Protein AF-0000000079814262 (afdb_homodimer)

Radius of gyration: 28.62 Å; Cα contacts (8 Å, |Δi|>4): 1309; chains: 2; bounding box: 44×93×66 Å

InterPro domains:
  IPR023210 NADP-dependent oxidoreductase domain [PF00248] (22-282)
  IPR036812 NAD(P)-dependent oxidoreductase domain superfamily [G3DSA:3.20.20.100] (15-292)
  IPR036812 NAD(P)-dependent oxidoreductase domain superfamily [SSF51430] (15-283)
  IPR050791 Aldo/Keto Reductase [PTHR43625] (17-221)

Structure (mmCIF, N/CA/C/O backbone):
data_AF-0000000079814262-model_v1
#
loop_
_entity.id
_entity.type
_entity.pdbx_description
1 polymer 'Oxidoreductase YdbC'
#
loop_
_atom_site.group_PDB
_atom_site.id
_atom_site.type_symbol
_atom_site.label_atom_id
_atom_site.label_alt_id
_atom_site.label_comp_id
_atom_site.label_asym_id
_atom_site.label_entity_id
_atom_site.label_seq_id
_atom_site.pdbx_PDB_ins_code
_atom_site.Cartn_x
_atom_site.Cartn_y
_atom_site.Cartn_z
_atom_site.occupancy
_atom_site.B_iso_or_equiv
_atom_site.auth_seq_id
_atom_site.auth_comp_id
_atom_site.auth_asym_id
_atom_site.auth_atom_id
_atom_site.pdbx_PDB_model_num
ATOM 1 N N . MET A 1 1 ? 7.332 -44.562 6.801 1 46.84 1 MET A N 1
ATOM 2 C CA . MET A 1 1 ? 6.211 -43.812 6.227 1 46.84 1 MET A CA 1
ATOM 3 C C . MET A 1 1 ? 6.684 -42.875 5.121 1 46.84 1 MET A C 1
ATOM 5 O O . MET A 1 1 ? 7.672 -42.156 5.289 1 46.84 1 MET A O 1
ATOM 9 N N . PHE A 1 2 ? 6.285 -43.031 3.924 1 65.25 2 PHE A N 1
ATOM 10 C CA . PHE A 1 2 ? 6.723 -42.281 2.74 1 65.25 2 PHE A CA 1
ATOM 11 C C . PHE A 1 2 ? 6.52 -40.781 2.924 1 65.25 2 PHE A C 1
ATOM 13 O O . PHE A 1 2 ? 5.453 -40.344 3.359 1 65.25 2 PHE A O 1
ATOM 20 N N . THR A 1 3 ? 7.656 -40.062 3 1 83.75 3 THR A N 1
ATOM 21 C CA . THR A 1 3 ? 7.578 -38.625 3.121 1 83.75 3 THR A CA 1
ATOM 22 C C . THR A 1 3 ? 7.398 -37.969 1.75 1 83.75 3 THR A C 1
ATOM 24 O O . THR A 1 3 ? 8.227 -38.156 0.859 1 83.75 3 THR A O 1
ATOM 27 N N . PRO A 1 4 ? 6.23 -37.375 1.594 1 93.25 4 PRO A N 1
ATOM 28 C CA . PRO A 1 4 ? 6.047 -36.688 0.322 1 93.25 4 PRO A CA 1
ATOM 29 C C . PRO A 1 4 ? 7.219 -35.75 -0.017 1 93.25 4 PRO A C 1
ATOM 31 O O . PRO A 1 4 ? 7.805 -35.156 0.879 1 93.25 4 PRO A O 1
ATOM 34 N N . ASP A 1 5 ? 7.613 -35.812 -1.267 1 97.25 5 ASP A N 1
ATOM 35 C CA . ASP A 1 5 ? 8.75 -35 -1.742 1 97.25 5 ASP A CA 1
ATOM 36 C C . ASP A 1 5 ? 8.438 -34.375 -3.09 1 97.25 5 ASP A C 1
ATOM 38 O O . ASP A 1 5 ? 8.484 -35.031 -4.129 1 97.25 5 ASP A O 1
ATOM 42 N N . ALA A 1 6 ? 8.227 -33.062 -3.092 1 98.25 6 ALA A N 1
ATOM 43 C CA . ALA A 1 6 ? 7.859 -32.312 -4.293 1 98.25 6 ALA A CA 1
ATOM 44 C C . ALA A 1 6 ? 8.977 -32.375 -5.328 1 98.25 6 ALA A C 1
ATOM 46 O O . ALA A 1 6 ? 8.742 -32.125 -6.52 1 98.25 6 ALA A O 1
ATOM 47 N N . ARG A 1 7 ? 10.203 -32.781 -4.977 1 97.56 7 ARG A N 1
ATOM 48 C CA . ARG A 1 7 ? 11.352 -32.812 -5.875 1 97.56 7 ARG A CA 1
ATOM 49 C C . ARG A 1 7 ? 11.172 -33.875 -6.957 1 97.56 7 ARG A C 1
ATOM 51 O O . ARG A 1 7 ? 11.828 -33.812 -8 1 97.56 7 ARG A O 1
ATOM 58 N N . ARG A 1 8 ? 10.312 -34.688 -6.617 1 97.94 8 ARG A N 1
ATOM 59 C CA . ARG A 1 8 ? 10.023 -35.75 -7.59 1 97.94 8 ARG A CA 1
ATOM 60 C C . ARG A 1 8 ? 9.328 -35.188 -8.82 1 97.94 8 ARG A C 1
ATOM 62 O O . ARG A 1 8 ? 9.242 -35.844 -9.859 1 97.94 8 ARG A O 1
ATOM 69 N N . SER A 1 9 ? 8.828 -34 -8.797 1 98.44 9 SER A N 1
ATOM 70 C CA . SER A 1 9 ? 8.164 -33.344 -9.922 1 98.44 9 SER A CA 1
ATOM 71 C C . SER A 1 9 ? 9.18 -32.812 -10.93 1 98.44 9 SER A C 1
ATOM 73 O O . SER A 1 9 ? 8.812 -32.406 -12.031 1 98.44 9 SER A O 1
ATOM 75 N N . GLY A 1 10 ? 10.414 -32.812 -10.57 1 98.25 10 GLY A N 1
ATOM 76 C CA . GLY A 1 10 ? 11.445 -32.281 -11.43 1 98.25 10 GLY A CA 1
ATOM 77 C C . GLY A 1 10 ? 11.758 -30.828 -11.141 1 98.25 10 GLY A C 1
ATOM 78 O O . GLY A 1 10 ? 11.258 -30.266 -10.164 1 98.25 10 GLY A O 1
ATOM 79 N N . SER A 1 11 ? 12.695 -30.266 -11.867 1 98.44 11 SER A N 1
ATOM 80 C CA . SER A 1 11 ? 13.141 -28.891 -11.695 1 98.44 11 SER A CA 1
ATOM 81 C C . SER A 1 11 ? 12.945 -28.078 -12.977 1 98.44 11 SER A C 1
ATOM 83 O O . SER A 1 11 ? 12.797 -28.641 -14.055 1 98.44 11 SER A O 1
ATOM 85 N N . PHE A 1 12 ? 12.867 -26.875 -12.852 1 98.81 12 PHE A N 1
ATOM 86 C CA . PHE A 1 12 ? 12.797 -25.922 -13.945 1 98.81 12 PHE A CA 1
ATOM 87 C C . PHE A 1 12 ? 13.695 -24.719 -13.656 1 98.81 12 PHE A C 1
ATOM 89 O O . PHE A 1 12 ? 13.812 -24.281 -12.508 1 98.81 12 PHE A O 1
ATOM 96 N N . MET A 1 13 ? 14.312 -24.25 -14.664 1 98.75 13 MET A N 1
ATOM 97 C CA . MET A 1 13 ? 15.172 -23.078 -14.547 1 98.75 13 MET A CA 1
ATOM 98 C C . MET A 1 13 ? 14.43 -21.812 -14.992 1 98.75 13 MET A C 1
ATOM 100 O O . MET A 1 13 ? 14.461 -21.453 -16.172 1 98.75 13 MET A O 1
ATOM 104 N N . ILE A 1 14 ? 13.852 -21.109 -14.039 1 98.81 14 ILE A N 1
ATOM 105 C CA . ILE A 1 14 ? 13.172 -19.859 -14.359 1 98.81 14 ILE A CA 1
ATOM 106 C C . ILE A 1 14 ? 14.164 -18.859 -14.945 1 98.81 14 ILE A C 1
ATOM 108 O O . ILE A 1 14 ? 15.211 -18.594 -14.344 1 98.81 14 ILE A O 1
ATOM 112 N N . GLY A 1 15 ? 13.828 -18.312 -16.141 1 98.31 15 GLY A N 1
ATOM 113 C CA . GLY A 1 15 ? 14.719 -17.359 -16.781 1 98.31 15 GLY A CA 1
ATOM 114 C C . GLY A 1 15 ? 16.031 -17.969 -17.234 1 98.31 15 GLY A C 1
ATOM 115 O O . GLY A 1 15 ? 16.922 -17.266 -17.703 1 98.31 15 GLY A O 1
ATOM 116 N N . GLY A 1 16 ? 16.234 -19.219 -17.016 1 98.06 16 GLY A N 1
ATOM 117 C CA . GLY A 1 16 ? 17.422 -19.938 -17.469 1 98.06 16 GLY A CA 1
ATOM 118 C C . GLY A 1 16 ? 18.469 -20.109 -16.375 1 98.06 16 GLY A C 1
ATOM 119 O O . GLY A 1 16 ? 19.438 -20.844 -16.562 1 98.06 16 GLY A O 1
ATOM 120 N N . ASP A 1 17 ? 18.219 -19.484 -15.227 1 97.94 17 ASP A N 1
ATOM 121 C CA . ASP A 1 17 ? 19.312 -19.547 -14.266 1 97.94 17 ASP A CA 1
ATOM 122 C C . ASP A 1 17 ? 18.781 -19.656 -12.836 1 97.94 17 ASP A C 1
ATOM 124 O O . ASP A 1 17 ? 19.547 -19.812 -11.891 1 97.94 17 ASP A O 1
ATOM 128 N N . LEU A 1 18 ? 17.453 -19.594 -12.586 1 98.38 18 LEU A N 1
ATOM 129 C CA . LEU A 1 18 ? 16.844 -19.719 -11.273 1 98.38 18 LEU A CA 1
ATOM 130 C C . LEU A 1 18 ? 16.141 -21.062 -11.125 1 98.38 18 LEU A C 1
ATOM 132 O O . LEU A 1 18 ? 14.992 -21.219 -11.547 1 98.38 18 LEU A O 1
ATOM 136 N N . GLU A 1 19 ? 16.781 -22 -10.492 1 98.44 19 GLU A N 1
ATOM 137 C CA . GLU A 1 19 ? 16.25 -23.375 -10.406 1 98.44 19 GLU A CA 1
ATOM 138 C C . GLU A 1 19 ? 15.18 -23.484 -9.328 1 98.44 19 GLU A C 1
ATOM 140 O O . GLU A 1 19 ? 15.375 -23.031 -8.195 1 98.44 19 GLU A O 1
ATOM 145 N N . VAL A 1 20 ? 14.055 -24.109 -9.711 1 98.88 20 VAL A N 1
ATOM 146 C CA . VAL A 1 20 ? 12.992 -24.359 -8.75 1 98.88 20 VAL A CA 1
ATOM 147 C C . VAL A 1 20 ? 12.445 -25.781 -8.93 1 98.88 20 VAL A C 1
ATOM 149 O O . VAL A 1 20 ? 12.531 -26.344 -10.023 1 98.88 20 VAL A O 1
ATOM 152 N N . THR A 1 21 ? 12.008 -26.328 -7.777 1 98.81 21 THR A N 1
ATOM 153 C CA . THR A 1 21 ? 11.141 -27.5 -7.879 1 98.81 21 THR A CA 1
ATOM 154 C C . THR A 1 21 ? 9.844 -27.156 -8.602 1 98.81 21 THR A C 1
ATOM 156 O O . THR A 1 21 ? 9.219 -26.125 -8.312 1 98.81 21 THR A O 1
ATOM 159 N N . ARG A 1 22 ? 9.43 -27.969 -9.57 1 98.81 22 ARG A N 1
ATOM 160 C CA . ARG A 1 22 ? 8.305 -27.625 -10.438 1 98.81 22 ARG A CA 1
ATOM 161 C C . ARG A 1 22 ? 7.008 -27.531 -9.641 1 98.81 22 ARG A C 1
ATOM 163 O O . ARG A 1 22 ? 6.195 -26.625 -9.867 1 98.81 22 ARG A O 1
ATOM 170 N N . LEU A 1 23 ? 6.789 -28.484 -8.758 1 98.75 23 LEU A N 1
ATOM 171 C CA . LEU A 1 23 ? 5.617 -28.391 -7.891 1 98.75 23 LEU A CA 1
ATOM 172 C C . LEU A 1 23 ? 5.855 -27.406 -6.754 1 98.75 23 LEU A C 1
ATOM 174 O O . LEU A 1 23 ? 6.547 -27.719 -5.785 1 98.75 23 LEU A O 1
ATOM 178 N N . GLY A 1 24 ? 5.266 -26.219 -6.906 1 98.56 24 GLY A N 1
ATOM 179 C CA . GLY A 1 24 ? 5.465 -25.141 -5.938 1 98.56 24 GLY A CA 1
ATOM 180 C C . GLY A 1 24 ? 4.285 -24.969 -5 1 98.56 24 GLY A C 1
ATOM 181 O O . GLY A 1 24 ? 3.543 -25.906 -4.734 1 98.56 24 GLY A O 1
ATOM 182 N N . PHE A 1 25 ? 4.273 -23.781 -4.43 1 98.69 25 PHE A N 1
ATOM 183 C CA . PHE A 1 25 ? 3.238 -23.438 -3.457 1 98.69 25 PHE A CA 1
ATOM 184 C C . PHE A 1 25 ? 2.635 -22.078 -3.762 1 98.69 25 PHE A C 1
ATOM 186 O O . PHE A 1 25 ? 3.359 -21.094 -3.922 1 98.69 25 PHE A O 1
ATOM 193 N N . GLY A 1 26 ? 1.338 -22.016 -3.898 1 98.44 26 GLY A N 1
ATOM 194 C CA . GLY A 1 26 ? 0.627 -20.75 -3.994 1 98.44 26 GLY A CA 1
ATOM 195 C C . GLY A 1 26 ? 0.154 -20.234 -2.65 1 98.44 26 GLY A C 1
ATOM 196 O O . GLY A 1 26 ? -0.58 -20.922 -1.937 1 98.44 26 GLY A O 1
ATOM 197 N N . ALA A 1 27 ? 0.407 -18.984 -2.357 1 98.38 27 ALA A N 1
ATOM 198 C CA . ALA A 1 27 ? 0.267 -18.484 -0.992 1 98.38 27 ALA A CA 1
ATOM 199 C C . ALA A 1 27 ? -1.029 -17.703 -0.825 1 98.38 27 ALA A C 1
ATOM 201 O O . ALA A 1 27 ? -1.234 -17.031 0.196 1 98.38 27 ALA A O 1
ATOM 202 N N . MET A 1 28 ? -1.885 -17.75 -1.741 1 97.25 28 MET A N 1
ATOM 203 C CA . MET A 1 28 ? -3.115 -16.969 -1.655 1 97.25 28 MET A CA 1
ATOM 204 C C . MET A 1 28 ? -3.965 -17.422 -0.473 1 97.25 28 MET A C 1
ATOM 206 O O . MET A 1 28 ? -4.535 -16.594 0.24 1 97.25 28 MET A O 1
ATOM 210 N N . ARG A 1 29 ? -3.951 -18.688 -0.155 1 95.38 29 ARG A N 1
ATOM 211 C CA . ARG A 1 29 ? -4.91 -19.266 0.775 1 95.38 29 ARG A CA 1
ATOM 212 C C . ARG A 1 29 ? -4.395 -19.203 2.209 1 95.38 29 ARG A C 1
ATOM 214 O O . ARG A 1 29 ? -5.066 -19.656 3.139 1 95.38 29 ARG A O 1
ATOM 221 N N . ILE A 1 30 ? -3.266 -18.656 2.381 1 98 30 ILE A N 1
ATOM 222 C CA . ILE A 1 30 ? -2.797 -18.484 3.754 1 98 30 ILE A CA 1
ATOM 223 C C . ILE A 1 30 ? -3.287 -17.156 4.305 1 98 30 ILE A C 1
ATOM 225 O O . ILE A 1 30 ? -2.822 -16.703 5.352 1 98 30 ILE A O 1
ATOM 229 N N . THR A 1 31 ? -4.18 -16.484 3.627 1 98.06 31 THR A N 1
ATOM 230 C CA . THR A 1 31 ? -4.812 -15.242 4.07 1 98.06 31 THR A CA 1
ATOM 231 C C . THR A 1 31 ? -6.27 -15.484 4.453 1 98.06 31 THR A C 1
ATOM 233 O O . THR A 1 31 ? -6.707 -16.641 4.543 1 98.06 31 THR A O 1
ATOM 236 N N . GLY A 1 32 ? -6.996 -14.438 4.766 1 96.81 32 GLY A N 1
ATOM 237 C CA . GLY A 1 32 ? -8.367 -14.57 5.238 1 96.81 32 GLY A CA 1
ATOM 238 C C . GLY A 1 32 ? -9.375 -14.719 4.117 1 96.81 32 GLY A C 1
ATOM 239 O O . GLY A 1 32 ? -9.008 -14.695 2.939 1 96.81 32 GLY A O 1
ATOM 240 N N . PRO A 1 33 ? -10.711 -14.953 4.457 1 96.12 33 PRO A N 1
ATOM 241 C CA . PRO A 1 33 ? -11.766 -15.086 3.453 1 96.12 33 PRO A CA 1
ATOM 242 C C . PRO A 1 33 ? -11.742 -13.953 2.424 1 96.12 33 PRO A C 1
ATOM 244 O O . PRO A 1 33 ? -11.562 -12.789 2.785 1 96.12 33 PRO A O 1
ATOM 247 N N . GLY A 1 34 ? -11.836 -14.359 1.144 1 96.69 34 GLY A N 1
ATOM 248 C CA . GLY A 1 34 ? -11.781 -13.375 0.077 1 96.69 34 GLY A CA 1
ATOM 249 C C . GLY A 1 34 ? -10.391 -12.828 -0.167 1 96.69 34 GLY A C 1
ATOM 250 O O . GLY A 1 34 ? -10.234 -11.773 -0.781 1 96.69 34 GLY A O 1
ATOM 251 N N . ILE A 1 35 ? -9.367 -13.578 0.407 1 97.56 35 ILE A N 1
ATOM 252 C CA . ILE A 1 35 ? -7.977 -13.164 0.291 1 97.56 35 ILE A CA 1
ATOM 253 C C . ILE A 1 35 ? -7.816 -11.742 0.821 1 97.56 35 ILE A C 1
ATOM 255 O O . ILE A 1 35 ? -7.195 -10.898 0.171 1 97.56 35 ILE A O 1
ATOM 259 N N . TRP A 1 36 ? -8.516 -11.547 1.924 1 97.44 36 TRP A N 1
ATOM 260 C CA . TRP A 1 36 ? -8.539 -10.258 2.6 1 97.44 36 TRP A CA 1
ATOM 261 C C . TRP A 1 36 ? -8.297 -10.414 4.094 1 97.44 36 TRP A C 1
ATOM 263 O O . TRP A 1 36 ? -9.047 -11.109 4.785 1 97.44 36 TRP A O 1
ATOM 273 N N . GLY A 1 37 ? -7.195 -9.805 4.547 1 96.75 37 GLY A N 1
ATOM 274 C CA . GLY A 1 37 ? -6.914 -9.82 5.973 1 96.75 37 GLY A CA 1
ATOM 275 C C . GLY A 1 37 ? -6.18 -11.07 6.422 1 96.75 37 GLY A C 1
ATOM 276 O O . GLY A 1 37 ? -5.676 -11.828 5.594 1 96.75 37 GLY A O 1
ATOM 277 N N . GLU A 1 38 ? -6.125 -11.266 7.68 1 97.38 38 GLU A N 1
ATOM 278 C CA . GLU A 1 38 ? -5.41 -12.359 8.328 1 97.38 38 GLU A CA 1
ATOM 279 C C . GLU A 1 38 ? -6.184 -13.672 8.203 1 97.38 38 GLU A C 1
ATOM 281 O O . GLU A 1 38 ? -7.414 -13.672 8.164 1 97.38 38 GLU A O 1
ATOM 286 N N . PRO A 1 39 ? -5.398 -14.773 8.125 1 97.62 39 PRO A N 1
ATOM 287 C CA . PRO A 1 39 ? -6.098 -16.062 8.148 1 97.62 39 PRO A CA 1
ATOM 288 C C . PRO A 1 39 ? -6.828 -16.312 9.461 1 97.62 39 PRO A C 1
ATOM 290 O O . PRO A 1 39 ? -6.492 -15.711 10.484 1 97.62 39 PRO A O 1
ATOM 293 N N . ALA A 1 40 ? -7.812 -17.188 9.422 1 95.94 40 ALA A N 1
ATOM 294 C CA . ALA A 1 40 ? -8.547 -17.547 10.625 1 95.94 40 ALA A CA 1
ATOM 295 C C . ALA A 1 40 ? -7.625 -18.203 11.648 1 95.94 40 ALA A C 1
ATOM 297 O O . ALA A 1 40 ? -7.77 -17.984 12.859 1 95.94 40 ALA A O 1
ATOM 298 N N . ASP A 1 41 ? -6.68 -18.984 11.195 1 97.25 41 ASP A N 1
ATOM 299 C CA . ASP A 1 41 ? -5.699 -19.672 12.023 1 97.25 41 ASP A CA 1
ATOM 300 C C . ASP A 1 41 ? -4.277 -19.344 11.586 1 97.25 41 ASP A C 1
ATOM 302 O O . ASP A 1 41 ? -3.697 -20.047 10.758 1 97.25 41 ASP A O 1
ATOM 306 N N . ARG A 1 42 ? -3.756 -18.297 12.172 1 97.81 42 ARG A N 1
ATOM 307 C CA . ARG A 1 42 ? -2.43 -17.797 11.812 1 97.81 42 ARG A CA 1
ATOM 308 C C . ARG A 1 42 ? -1.361 -18.844 12.086 1 97.81 42 ARG A C 1
ATOM 310 O O . ARG A 1 42 ? -0.43 -19.016 11.297 1 97.81 42 ARG A O 1
ATOM 317 N N . ALA A 1 43 ? -1.423 -19.5 13.219 1 98.12 43 ALA A N 1
ATOM 318 C CA . ALA A 1 43 ? -0.456 -20.531 13.578 1 98.12 43 ALA A CA 1
ATOM 319 C C . ALA A 1 43 ? -0.426 -21.641 12.539 1 98.12 43 ALA A C 1
ATOM 321 O O . ALA A 1 43 ? 0.646 -22.125 12.164 1 98.12 43 ALA A O 1
ATOM 322 N N . ALA A 1 44 ? -1.583 -22.047 12.07 1 97.94 44 ALA A N 1
ATOM 323 C CA . ALA A 1 44 ? -1.664 -23.078 11.039 1 97.94 44 ALA A CA 1
ATOM 324 C C . ALA A 1 44 ? -1.033 -22.609 9.734 1 97.94 44 ALA A C 1
ATOM 326 O O . ALA A 1 44 ? -0.341 -23.375 9.055 1 97.94 44 ALA A O 1
ATOM 327 N N . ALA A 1 45 ? -1.315 -21.359 9.359 1 98.38 45 ALA A N 1
ATOM 328 C CA . ALA A 1 45 ? -0.726 -20.797 8.148 1 98.38 45 ALA A CA 1
ATOM 329 C C . ALA A 1 45 ? 0.798 -20.797 8.234 1 98.38 45 ALA A C 1
ATOM 331 O O . ALA A 1 45 ? 1.478 -21.188 7.285 1 98.38 45 ALA A O 1
ATOM 332 N N . LEU A 1 46 ? 1.306 -20.375 9.391 1 98.75 46 LEU A N 1
ATOM 333 C CA . LEU A 1 46 ? 2.75 -20.359 9.594 1 98.75 46 LEU A CA 1
ATOM 334 C C . LEU A 1 46 ? 3.326 -21.766 9.562 1 98.75 46 LEU A C 1
ATOM 336 O O . LEU A 1 46 ? 4.387 -22 8.977 1 98.75 46 LEU A O 1
ATOM 340 N N . ALA A 1 47 ? 2.633 -22.672 10.195 1 98.5 47 ALA A N 1
ATOM 341 C CA . ALA A 1 47 ? 3.078 -24.062 10.188 1 98.5 47 ALA A CA 1
ATOM 342 C C . ALA A 1 47 ? 3.115 -24.625 8.766 1 98.5 47 ALA A C 1
ATOM 344 O O . ALA A 1 47 ? 4.023 -25.375 8.406 1 98.5 47 ALA A O 1
ATOM 345 N N . THR A 1 48 ? 2.119 -24.297 7.973 1 98.31 48 THR A N 1
ATOM 346 C CA . THR A 1 48 ? 2.072 -24.719 6.574 1 98.31 48 THR A CA 1
ATOM 347 C C . THR A 1 48 ? 3.305 -24.219 5.82 1 98.31 48 THR A C 1
ATOM 349 O O . THR A 1 48 ? 3.98 -25 5.145 1 98.31 48 THR A O 1
ATOM 352 N N . LEU A 1 49 ? 3.607 -22.984 5.996 1 98.69 49 LEU A N 1
ATOM 353 C CA . LEU A 1 49 ? 4.754 -22.375 5.328 1 98.69 49 LEU A CA 1
ATOM 354 C C . LEU A 1 49 ? 6.055 -23.031 5.789 1 98.69 49 LEU A C 1
ATOM 356 O O . LEU A 1 49 ? 6.918 -23.359 4.973 1 98.69 49 LEU A O 1
ATOM 360 N N . ARG A 1 50 ? 6.207 -23.234 7.043 1 98.12 50 ARG A N 1
ATOM 361 C CA . ARG A 1 50 ? 7.438 -23.781 7.613 1 98.12 50 ARG A CA 1
ATOM 362 C C . ARG A 1 50 ? 7.668 -25.219 7.16 1 98.12 50 ARG A C 1
ATOM 364 O O . ARG A 1 50 ? 8.797 -25.703 7.199 1 98.12 50 ARG A O 1
ATOM 371 N N . ARG A 1 51 ? 6.641 -25.859 6.719 1 97.44 51 ARG A N 1
ATOM 372 C CA . ARG A 1 51 ? 6.723 -27.25 6.293 1 97.44 51 ARG A CA 1
ATOM 373 C C . ARG A 1 51 ? 7.234 -27.359 4.859 1 97.44 51 ARG A C 1
ATOM 375 O O . ARG A 1 51 ? 7.637 -28.438 4.414 1 97.44 51 ARG A O 1
ATOM 382 N N . LEU A 1 52 ? 7.18 -26.297 4.082 1 98.25 52 LEU A N 1
ATOM 383 C CA . LEU A 1 52 ? 7.438 -26.312 2.646 1 98.25 52 LEU A CA 1
ATOM 384 C C . LEU A 1 52 ? 8.828 -26.875 2.354 1 98.25 52 LEU A C 1
ATOM 386 O O . LEU A 1 52 ? 8.969 -27.812 1.573 1 98.25 52 LEU A O 1
ATOM 390 N N . PRO A 1 53 ? 9.859 -26.375 3.053 1 97.38 53 PRO A N 1
ATOM 391 C CA . PRO A 1 53 ? 11.195 -26.906 2.762 1 97.38 53 PRO A CA 1
ATOM 392 C C . PRO A 1 53 ? 11.312 -28.391 3.055 1 97.38 53 PRO A C 1
ATOM 394 O O . PRO A 1 53 ? 12 -29.125 2.328 1 97.38 53 PRO A O 1
ATOM 397 N N . GLU A 1 54 ? 10.633 -28.844 4.078 1 96.56 54 GLU A N 1
ATOM 398 C CA . GLU A 1 54 ? 10.656 -30.266 4.441 1 96.56 54 GLU A CA 1
ATOM 399 C C . GLU A 1 54 ? 10.078 -31.125 3.33 1 96.56 54 GLU A C 1
ATOM 401 O O . GLU A 1 54 ? 10.477 -32.281 3.162 1 96.56 54 GLU A O 1
ATOM 406 N N . LEU A 1 55 ? 9.203 -30.594 2.568 1 98 55 LEU A N 1
ATOM 407 C CA . LEU A 1 55 ? 8.492 -31.312 1.525 1 98 55 LEU A CA 1
ATOM 408 C C . LEU A 1 55 ? 9.172 -31.141 0.173 1 98 55 LEU A C 1
ATOM 410 O O . LEU A 1 55 ? 8.656 -31.594 -0.852 1 98 55 LEU A O 1
ATOM 414 N N . GLY A 1 56 ? 10.305 -30.422 0.172 1 97.88 56 GLY A N 1
ATOM 415 C CA . GLY A 1 56 ? 11.039 -30.203 -1.063 1 97.88 56 GLY A CA 1
ATOM 416 C C . GLY A 1 56 ? 10.438 -29.109 -1.927 1 97.88 56 GLY A C 1
ATOM 417 O O . GLY A 1 56 ? 10.719 -29.031 -3.125 1 97.88 56 GLY A O 1
ATOM 418 N N . ILE A 1 57 ? 9.539 -28.328 -1.4 1 98.5 57 ILE A N 1
ATOM 419 C CA . ILE A 1 57 ? 8.953 -27.188 -2.107 1 98.5 57 ILE A CA 1
ATOM 420 C C . ILE A 1 57 ? 9.805 -25.953 -1.885 1 98.5 57 ILE A C 1
ATOM 422 O O . ILE A 1 57 ? 9.906 -25.453 -0.761 1 98.5 57 ILE A O 1
ATOM 426 N N . ASN A 1 58 ? 10.391 -25.469 -2.939 1 98.56 58 ASN A N 1
ATOM 427 C CA . ASN A 1 58 ? 11.258 -24.312 -2.775 1 98.56 58 ASN A CA 1
ATOM 428 C C . ASN A 1 58 ? 10.789 -23.125 -3.629 1 98.56 58 ASN A C 1
ATOM 430 O O . ASN A 1 58 ? 11.484 -22.125 -3.73 1 98.56 58 ASN A O 1
ATOM 434 N N . PHE A 1 59 ? 9.695 -23.25 -4.316 1 98.88 59 PHE A N 1
ATOM 435 C CA . PHE A 1 59 ? 9.102 -22.172 -5.109 1 98.88 59 PHE A CA 1
ATOM 436 C C . PHE A 1 59 ? 7.777 -21.734 -4.496 1 98.88 59 PHE A C 1
ATOM 438 O O . PHE A 1 59 ? 6.805 -22.484 -4.48 1 98.88 59 PHE A O 1
ATOM 445 N N . VAL A 1 60 ? 7.734 -20.516 -3.959 1 98.88 60 VAL A N 1
ATOM 446 C CA . VAL A 1 60 ? 6.551 -19.953 -3.318 1 98.88 60 VAL A CA 1
ATOM 447 C C . VAL A 1 60 ? 6.066 -18.734 -4.113 1 98.88 60 VAL A C 1
ATOM 449 O O . VAL A 1 60 ? 6.832 -17.812 -4.371 1 98.88 60 VAL A O 1
ATOM 452 N N . ASP A 1 61 ? 4.863 -18.781 -4.531 1 98.88 61 ASP A N 1
ATOM 453 C CA . ASP A 1 61 ? 4.238 -17.688 -5.258 1 98.88 61 ASP A CA 1
ATOM 454 C C . ASP A 1 61 ? 3.275 -16.906 -4.359 1 98.88 61 ASP A C 1
ATOM 456 O O . ASP A 1 61 ? 2.373 -17.5 -3.758 1 98.88 61 ASP A O 1
ATOM 460 N N . THR A 1 62 ? 3.457 -15.648 -4.223 1 98.88 62 THR A N 1
ATOM 461 C CA . THR A 1 62 ? 2.592 -14.766 -3.447 1 98.88 62 THR A CA 1
ATOM 462 C C . THR A 1 62 ? 2.318 -13.469 -4.211 1 98.88 62 THR A C 1
ATOM 464 O O . THR A 1 62 ? 2.49 -13.414 -5.43 1 98.88 62 THR A O 1
ATOM 467 N N . ALA A 1 63 ? 1.73 -12.461 -3.604 1 98.88 63 ALA A N 1
ATOM 468 C CA . ALA A 1 63 ? 1.454 -11.133 -4.16 1 98.88 63 ALA A CA 1
ATOM 469 C C . ALA A 1 63 ? 1.303 -10.094 -3.051 1 98.88 63 ALA A C 1
ATOM 471 O O . ALA A 1 63 ? 0.868 -10.422 -1.943 1 98.88 63 ALA A O 1
ATOM 472 N N . ASP A 1 64 ? 1.606 -8.898 -3.412 1 98.56 64 ASP A N 1
ATOM 473 C CA . ASP A 1 64 ? 1.37 -7.812 -2.471 1 98.56 64 ASP A CA 1
ATOM 474 C C . ASP A 1 64 ? -0.118 -7.664 -2.164 1 98.56 64 ASP A C 1
ATOM 476 O O . ASP A 1 64 ? -0.493 -7.25 -1.064 1 98.56 64 ASP A O 1
ATOM 480 N N . ALA A 1 65 ? -0.951 -8.094 -3.082 1 98.69 65 ALA A N 1
ATOM 481 C CA . ALA A 1 65 ? -2.398 -7.93 -2.971 1 98.69 65 ALA A CA 1
ATOM 482 C C . ALA A 1 65 ? -3.008 -9.023 -2.104 1 98.69 65 ALA A C 1
ATOM 484 O O . ALA A 1 65 ? -4.191 -8.969 -1.759 1 98.69 65 ALA A O 1
ATOM 485 N N . TYR A 1 66 ? -2.213 -10.07 -1.77 1 98.62 66 TYR A N 1
ATOM 486 C CA . TYR A 1 66 ? -2.766 -11.156 -0.964 1 98.62 66 TYR A CA 1
ATOM 487 C C . TYR A 1 66 ? -2.846 -10.758 0.505 1 98.62 66 TYR A C 1
ATOM 489 O O . TYR A 1 66 ? -1.825 -10.688 1.193 1 98.62 66 TYR A O 1
ATOM 497 N N . GLY A 1 67 ? -4.098 -10.391 0.918 1 98.06 67 GLY A N 1
ATOM 498 C CA . GLY A 1 67 ? -4.367 -9.992 2.289 1 98.06 67 GLY A CA 1
ATOM 499 C C . GLY A 1 67 ? -4.312 -8.484 2.494 1 98.06 67 GLY A C 1
ATOM 500 O O . GLY A 1 67 ? -3.391 -7.977 3.135 1 98.06 67 GLY A O 1
ATOM 501 N N . PRO A 1 68 ? -4.551 -7.738 1.612 1 97 68 PRO A N 1
ATOM 502 C CA . PRO A 1 68 ? -3.248 -7.395 1.037 1 97 68 PRO A CA 1
ATOM 503 C C . PRO A 1 68 ? -2.135 -7.352 2.08 1 97 68 PRO A C 1
ATOM 505 O O . PRO A 1 68 ? -2.391 -7.066 3.254 1 97 68 PRO A O 1
ATOM 508 N N . TYR A 1 69 ? -0.876 -7.598 1.688 1 96.19 69 TYR A N 1
ATOM 509 C CA . TYR A 1 69 ? 0.419 -7.566 2.355 1 96.19 69 TYR A CA 1
ATOM 510 C C . TYR A 1 69 ? 0.548 -8.711 3.354 1 96.19 69 TYR A C 1
ATOM 512 O O . TYR A 1 69 ? 1.658 -9.125 3.695 1 96.19 69 TYR A O 1
ATOM 520 N N . VAL A 1 70 ? -0.548 -9.305 3.824 1 98.31 70 VAL A N 1
ATOM 521 C CA . VAL A 1 70 ? -0.558 -10.305 4.883 1 98.31 70 VAL A CA 1
ATOM 522 C C . VAL A 1 70 ? 0.267 -11.516 4.457 1 98.31 70 VAL A C 1
ATOM 524 O O . VAL A 1 70 ? 1.089 -12.023 5.227 1 98.31 70 VAL A O 1
ATOM 527 N N . SER A 1 71 ? 0.078 -11.984 3.275 1 98.81 71 SER A N 1
ATOM 528 C CA . SER A 1 71 ? 0.777 -13.156 2.771 1 98.81 71 SER A CA 1
ATOM 529 C C . SER A 1 71 ? 2.287 -12.953 2.783 1 98.81 71 SER A C 1
ATOM 531 O O . SER A 1 71 ? 3.035 -13.82 3.248 1 98.81 71 SER A O 1
ATOM 533 N N . GLU A 1 72 ? 2.732 -11.852 2.24 1 98.88 72 GLU A N 1
ATOM 534 C CA . GLU A 1 72 ? 4.164 -11.562 2.229 1 98.88 72 GLU A CA 1
ATOM 535 C C . GLU A 1 72 ? 4.727 -11.5 3.646 1 98.88 72 GLU A C 1
ATOM 537 O O . GLU A 1 72 ? 5.824 -11.992 3.904 1 98.88 72 GLU A O 1
ATOM 542 N N . ASP A 1 73 ? 3.988 -10.898 4.562 1 98.5 73 ASP A N 1
ATOM 543 C CA . ASP A 1 73 ? 4.426 -10.805 5.953 1 98.5 73 ASP A CA 1
ATOM 544 C C . ASP A 1 73 ? 4.539 -12.195 6.582 1 98.5 73 ASP A C 1
ATOM 546 O O . ASP A 1 73 ? 5.504 -12.477 7.293 1 98.5 73 ASP A O 1
ATOM 550 N N . LEU A 1 74 ? 3.566 -13.039 6.332 1 98.88 74 LEU A N 1
ATOM 551 C CA . LEU A 1 74 ? 3.582 -14.398 6.863 1 98.88 74 LEU A CA 1
ATOM 552 C C . LEU A 1 74 ? 4.762 -15.188 6.305 1 98.88 74 LEU A C 1
ATOM 554 O O . LEU A 1 74 ? 5.422 -15.93 7.039 1 98.88 74 LEU A O 1
ATOM 558 N N . ILE A 1 75 ? 5.008 -15.039 5.055 1 98.88 75 ILE A N 1
ATOM 559 C CA . ILE A 1 75 ? 6.113 -15.734 4.402 1 98.88 75 ILE A CA 1
ATOM 560 C C . ILE A 1 75 ? 7.438 -15.289 5.02 1 98.88 75 ILE A C 1
ATOM 562 O O . ILE A 1 75 ? 8.305 -16.125 5.312 1 98.88 75 ILE A O 1
ATOM 566 N N . ARG A 1 76 ? 7.59 -14 5.215 1 98.81 76 ARG A N 1
ATOM 567 C CA . ARG A 1 76 ? 8.789 -13.484 5.867 1 98.81 76 ARG A CA 1
ATOM 568 C C . ARG A 1 76 ? 8.977 -14.117 7.246 1 98.81 76 ARG A C 1
ATOM 570 O O . ARG A 1 76 ? 10.07 -14.578 7.578 1 98.81 76 ARG A O 1
ATOM 577 N N . GLU A 1 77 ? 7.965 -14.078 7.996 1 98.62 77 GLU A N 1
ATOM 578 C CA . GLU A 1 77 ? 8.016 -14.602 9.359 1 98.62 77 GLU A CA 1
ATOM 579 C C . GLU A 1 77 ? 8.406 -16.078 9.367 1 98.62 77 GLU A C 1
ATOM 581 O O . GLU A 1 77 ? 9.18 -16.516 10.211 1 98.62 77 GLU A O 1
ATOM 586 N N . ALA A 1 78 ? 7.922 -16.797 8.414 1 98.62 78 ALA A N 1
ATOM 587 C CA . ALA A 1 78 ? 8.047 -18.266 8.438 1 98.62 78 ALA A CA 1
ATOM 588 C C . ALA A 1 78 ? 9.352 -18.703 7.781 1 98.62 78 ALA A C 1
ATOM 590 O O . ALA A 1 78 ? 9.938 -19.719 8.188 1 98.62 78 ALA A O 1
ATOM 591 N N . LEU A 1 79 ? 9.812 -17.969 6.75 1 98.69 79 LEU A N 1
ATOM 592 C CA . LEU A 1 79 ? 10.781 -18.609 5.867 1 98.69 79 LEU A CA 1
ATOM 593 C C . LEU A 1 79 ? 12.039 -17.766 5.738 1 98.69 79 LEU A C 1
ATOM 595 O O . LEU A 1 79 ? 13.07 -18.25 5.25 1 98.69 79 LEU A O 1
ATOM 599 N N . HIS A 1 80 ? 11.992 -16.469 6.133 1 98.38 80 HIS A N 1
ATOM 600 C CA 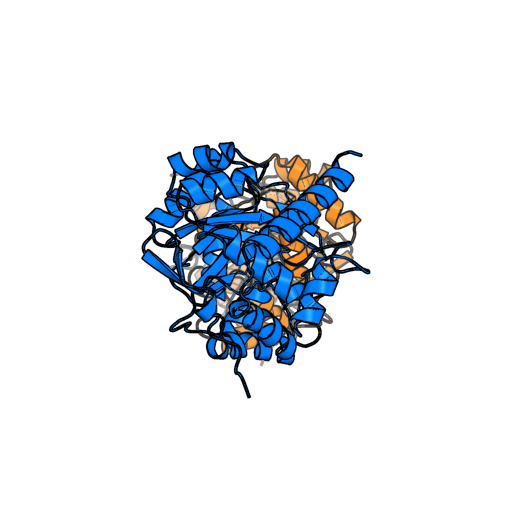. HIS A 1 80 ? 13.172 -15.633 6.008 1 98.38 80 HIS A CA 1
ATOM 601 C C . HIS A 1 80 ? 14.352 -16.219 6.773 1 98.38 80 HIS A C 1
ATOM 603 O O . HIS A 1 80 ? 14.18 -16.766 7.863 1 98.38 80 HIS A O 1
ATOM 609 N N . PRO A 1 81 ? 15.711 -16.156 6.262 1 97.75 81 PRO A N 1
ATOM 610 C CA . PRO A 1 81 ? 16.203 -15.391 5.121 1 97.75 81 PRO A CA 1
ATOM 611 C C . PRO A 1 81 ? 16.141 -16.172 3.809 1 97.75 81 PRO A C 1
ATOM 613 O O . PRO A 1 81 ? 16.906 -15.891 2.883 1 97.75 81 PRO A O 1
ATOM 616 N N . TYR A 1 82 ? 15.383 -17.109 3.613 1 97.88 82 TYR A N 1
ATOM 617 C CA . TYR A 1 82 ? 15.07 -17.891 2.424 1 97.88 82 TYR A CA 1
ATOM 618 C C . TYR A 1 82 ? 16.297 -18.609 1.898 1 97.88 82 TYR A C 1
ATOM 620 O O . TYR A 1 82 ? 16.672 -18.469 0.731 1 97.88 82 TYR A O 1
ATOM 628 N N . PRO A 1 83 ? 17.031 -19.297 2.576 1 94 83 PRO A N 1
ATOM 629 C CA . PRO A 1 83 ? 18.297 -19.875 2.107 1 94 83 PRO A CA 1
ATOM 630 C C . PRO A 1 83 ? 18.125 -20.719 0.845 1 94 83 PRO A C 1
ATOM 632 O O . PRO A 1 83 ? 18.984 -20.688 -0.042 1 94 83 PRO A O 1
ATOM 635 N N . ASP A 1 84 ? 17.047 -21.469 0.645 1 94.25 84 ASP A N 1
ATOM 636 C CA . ASP A 1 84 ? 16.859 -22.328 -0.512 1 94.25 84 ASP A CA 1
ATOM 637 C C . ASP A 1 84 ? 15.445 -22.172 -1.082 1 94.25 84 ASP A C 1
ATOM 639 O O . ASP A 1 84 ? 14.883 -23.125 -1.643 1 94.25 84 ASP A O 1
ATOM 643 N N . THR A 1 85 ? 14.859 -21.047 -0.84 1 98.12 85 THR A N 1
ATOM 644 C CA . THR A 1 85 ? 13.492 -20.828 -1.283 1 98.12 85 THR A CA 1
ATOM 645 C C . THR A 1 85 ? 13.414 -19.609 -2.211 1 98.12 85 THR A C 1
ATOM 647 O O . THR A 1 85 ? 14.016 -18.578 -1.932 1 98.12 85 THR A O 1
ATOM 650 N N . VAL A 1 86 ? 12.844 -19.781 -3.354 1 98.69 86 VAL A N 1
ATOM 651 C CA . VAL A 1 86 ? 12.562 -18.703 -4.297 1 98.69 86 VAL A CA 1
ATOM 652 C C . VAL A 1 86 ? 11.18 -18.141 -4.031 1 98.69 86 VAL A C 1
ATOM 654 O O . VAL A 1 86 ? 10.18 -18.859 -4.117 1 98.69 86 VAL A O 1
ATOM 657 N N . ILE A 1 87 ? 11.117 -16.906 -3.658 1 98.75 87 ILE A N 1
ATOM 658 C CA . ILE A 1 87 ? 9.844 -16.234 -3.434 1 98.75 87 ILE A CA 1
ATOM 659 C C . ILE A 1 87 ? 9.477 -15.398 -4.66 1 98.75 87 ILE A C 1
ATOM 661 O O . ILE A 1 87 ? 10.203 -14.477 -5.031 1 98.75 87 ILE A O 1
ATOM 665 N N . ALA A 1 88 ? 8.414 -15.773 -5.375 1 98.88 88 ALA A N 1
ATOM 666 C CA . ALA A 1 88 ? 7.809 -14.969 -6.43 1 98.88 88 ALA A CA 1
ATOM 667 C C . ALA A 1 88 ? 6.66 -14.125 -5.887 1 98.88 88 ALA A C 1
ATOM 669 O O . ALA A 1 88 ? 5.855 -14.609 -5.082 1 98.88 88 ALA A O 1
ATOM 670 N N . THR A 1 89 ? 6.629 -12.891 -6.203 1 98.88 89 THR A N 1
ATOM 671 C CA . THR A 1 89 ? 5.516 -12.039 -5.805 1 98.88 89 THR A CA 1
ATOM 672 C C . THR A 1 89 ? 5.02 -11.211 -6.984 1 98.88 89 THR A C 1
ATOM 674 O O . THR A 1 89 ? 5.441 -11.43 -8.125 1 98.88 89 THR A O 1
ATOM 677 N N . LYS A 1 90 ? 3.955 -10.477 -6.773 1 98.88 90 LYS A N 1
ATOM 678 C CA . LYS A 1 90 ? 3.279 -9.742 -7.836 1 98.88 90 LYS A CA 1
ATOM 679 C C . LYS A 1 90 ? 2.879 -8.344 -7.367 1 98.88 90 LYS A C 1
ATOM 681 O O . LYS A 1 90 ? 2.805 -8.086 -6.164 1 98.88 90 LYS A O 1
ATOM 686 N N . GLY A 1 91 ? 2.664 -7.523 -8.281 1 98.75 91 GLY A N 1
ATOM 687 C CA . GLY A 1 91 ? 2.125 -6.195 -8.031 1 98.75 91 GLY A CA 1
ATOM 688 C C . GLY A 1 91 ? 1.238 -5.695 -9.156 1 98.75 91 GLY A C 1
ATOM 689 O O . GLY A 1 91 ? 1.259 -6.238 -10.266 1 98.75 91 GLY A O 1
ATOM 690 N N . GLY A 1 92 ? 0.427 -4.617 -8.867 1 98.56 92 GLY A N 1
ATOM 691 C CA . GLY A 1 92 ? -0.384 -3.986 -9.898 1 98.56 92 GLY A CA 1
ATOM 692 C C . GLY A 1 92 ? -1.875 -4.145 -9.664 1 98.56 92 GLY A C 1
ATOM 693 O O . GLY A 1 92 ? -2.688 -3.668 -10.461 1 98.56 92 GLY A O 1
ATOM 694 N N . HIS A 1 93 ? -2.275 -4.836 -8.57 1 98.62 93 HIS A N 1
ATOM 695 C CA . HIS A 1 93 ? -3.668 -4.848 -8.141 1 98.62 93 HIS A CA 1
ATOM 696 C C . HIS A 1 93 ? -3.881 -3.943 -6.934 1 98.62 93 HIS A C 1
ATOM 698 O O . HIS A 1 93 ? -3.055 -3.918 -6.02 1 98.62 93 HIS A O 1
ATOM 704 N N . THR A 1 94 ? -5 -3.225 -6.969 1 98.5 94 THR A N 1
ATOM 705 C CA . THR A 1 94 ? -5.531 -2.609 -5.758 1 98.5 94 THR A CA 1
ATOM 706 C C . THR A 1 94 ? -6.617 -3.484 -5.141 1 98.5 94 THR A C 1
ATOM 708 O O . THR A 1 94 ? -7.258 -4.277 -5.836 1 98.5 94 THR A O 1
ATOM 711 N N . ARG A 1 95 ? -6.789 -3.373 -3.83 1 97.88 95 ARG A N 1
ATOM 712 C CA . ARG A 1 95 ? -7.766 -4.168 -3.092 1 97.88 95 ARG A CA 1
ATOM 713 C C . ARG A 1 95 ? -8.742 -3.275 -2.338 1 97.88 95 ARG A C 1
ATOM 715 O O . ARG A 1 95 ? -8.336 -2.354 -1.631 1 97.88 95 ARG A O 1
ATOM 722 N N . HIS A 1 96 ? -10.055 -3.582 -2.453 1 97.19 96 HIS A N 1
ATOM 723 C CA . HIS A 1 96 ? -11.102 -2.734 -1.892 1 97.19 96 HIS A CA 1
ATOM 724 C C . HIS A 1 96 ? -12.078 -3.549 -1.053 1 97.19 96 HIS A C 1
ATOM 726 O O . HIS A 1 96 ? -13.25 -3.191 -0.941 1 97.19 96 HIS A O 1
ATOM 732 N N . GLY A 1 97 ? -11.672 -4.688 -0.594 1 96.19 97 GLY A N 1
ATOM 733 C CA . GLY A 1 97 ? -12.469 -5.633 0.174 1 96.19 97 GLY A CA 1
ATOM 734 C C . GLY A 1 97 ? -12.281 -7.07 -0.272 1 96.19 97 GLY A C 1
ATOM 735 O O . GLY A 1 97 ? -11.477 -7.348 -1.166 1 96.19 97 GLY A O 1
ATOM 736 N N . PRO A 1 98 ? -12.953 -8 0.432 1 96.88 98 PRO A N 1
ATOM 737 C CA . PRO A 1 98 ? -12.836 -9.414 0.052 1 96.88 98 PRO A CA 1
ATOM 738 C C . PRO A 1 98 ? -13.234 -9.664 -1.4 1 96.88 98 PRO A C 1
ATOM 740 O O . PRO A 1 98 ? -14.305 -9.219 -1.838 1 96.88 98 PRO A O 1
ATOM 743 N N . ASN A 1 99 ? -12.391 -10.281 -2.148 1 96.88 99 ASN A N 1
ATOM 744 C CA . ASN A 1 99 ? -12.609 -10.758 -3.51 1 96.88 99 ASN A CA 1
ATOM 745 C C . ASN A 1 99 ? -12.742 -9.602 -4.496 1 96.88 99 ASN A C 1
ATOM 747 O O . ASN A 1 99 ? -13.297 -9.766 -5.582 1 96.88 99 ASN A O 1
ATOM 751 N N . ILE A 1 100 ? -12.344 -8.445 -4.145 1 97.56 100 ILE A N 1
ATOM 752 C CA . ILE A 1 100 ? -12.383 -7.305 -5.055 1 97.56 100 ILE A CA 1
ATOM 753 C C . ILE A 1 100 ? -10.969 -6.953 -5.508 1 97.56 100 ILE A C 1
ATOM 755 O O . ILE A 1 100 ? -10.109 -6.641 -4.684 1 97.56 100 ILE A O 1
ATOM 759 N N . TRP A 1 101 ? -10.766 -7.059 -6.828 1 96.38 101 TRP A N 1
ATOM 760 C CA . TRP A 1 101 ? -9.461 -6.859 -7.457 1 96.38 101 TRP A CA 1
ATOM 761 C C . TRP A 1 101 ? -9.555 -5.836 -8.586 1 96.38 101 TRP A C 1
ATOM 763 O O . TRP A 1 101 ? -10.242 -6.059 -9.578 1 96.38 101 TRP A O 1
ATOM 773 N N . ASN A 1 102 ? -8.883 -4.715 -8.43 1 98.19 102 ASN A N 1
ATOM 774 C CA . ASN A 1 102 ? -8.852 -3.725 -9.5 1 98.19 102 ASN A CA 1
ATOM 775 C C . ASN A 1 102 ? -7.418 -3.404 -9.922 1 98.19 102 ASN A C 1
ATOM 777 O O . ASN A 1 102 ? -6.621 -2.918 -9.117 1 98.19 102 ASN A O 1
ATOM 781 N N . PRO A 1 103 ? -7.078 -3.65 -11.18 1 98.62 103 PRO A N 1
ATOM 782 C CA . PRO A 1 103 ? -5.707 -3.42 -11.641 1 98.62 103 PRO A CA 1
ATOM 783 C C . PRO A 1 103 ? -5.379 -1.938 -11.805 1 98.62 103 PRO A C 1
ATOM 785 O O . PRO A 1 103 ? -6.227 -1.159 -12.242 1 98.62 103 PRO A O 1
ATOM 788 N N . VAL A 1 104 ? -4.258 -1.548 -11.375 1 98.75 104 VAL A N 1
ATOM 789 C CA . VAL A 1 104 ? -3.676 -0.233 -11.625 1 98.75 104 VAL A CA 1
ATOM 790 C C . VAL A 1 104 ? -2.275 -0.389 -12.219 1 98.75 104 VAL A C 1
ATOM 792 O O . VAL A 1 104 ? -1.39 -0.968 -11.586 1 98.75 104 VAL A O 1
ATOM 795 N N . GLY A 1 105 ? -2.121 0.101 -13.469 1 98.62 105 GLY A N 1
ATOM 796 C CA . GLY A 1 105 ? -0.878 -0.077 -14.203 1 98.62 105 GLY A CA 1
ATOM 797 C C . GLY A 1 105 ? 0.055 1.115 -14.102 1 98.62 105 GLY A C 1
ATOM 798 O O . GLY A 1 105 ? 1.164 1.093 -14.633 1 98.62 105 GLY A O 1
ATOM 799 N N . ASN A 1 106 ? -0.351 2.17 -13.359 1 98.69 106 ASN A N 1
ATOM 800 C CA . ASN A 1 106 ? 0.469 3.367 -13.203 1 98.69 106 ASN A CA 1
ATOM 801 C C . ASN A 1 106 ? 1.9 3.02 -12.805 1 98.69 106 ASN A C 1
ATOM 803 O O . ASN A 1 106 ? 2.119 2.297 -11.836 1 98.69 106 ASN A O 1
ATOM 807 N N . PRO A 1 107 ? 2.918 3.537 -13.523 1 98.56 107 PRO A N 1
ATOM 808 C CA . PRO A 1 107 ? 4.312 3.164 -13.289 1 98.56 107 PRO A CA 1
ATOM 809 C C . PRO A 1 107 ? 4.766 3.457 -11.859 1 98.56 107 PRO A C 1
ATOM 811 O O . PRO A 1 107 ? 5.512 2.672 -11.266 1 98.56 107 PRO A O 1
ATOM 814 N N . ASP A 1 108 ? 4.336 4.582 -11.297 1 98.56 108 ASP A N 1
ATOM 815 C CA . ASP A 1 108 ? 4.727 4.914 -9.93 1 98.56 108 ASP A CA 1
ATOM 816 C C . ASP A 1 108 ? 4.109 3.941 -8.93 1 98.56 108 ASP A C 1
ATOM 818 O O . ASP A 1 108 ? 4.754 3.564 -7.945 1 98.56 108 ASP A O 1
ATOM 822 N N . TYR A 1 109 ? 2.885 3.557 -9.164 1 98.69 109 TYR A N 1
ATOM 823 C CA . TYR A 1 109 ? 2.238 2.559 -8.32 1 98.69 109 TYR A CA 1
ATOM 824 C C . TYR A 1 109 ? 2.955 1.216 -8.414 1 98.69 109 TYR A C 1
ATOM 826 O O . TYR A 1 109 ? 3.225 0.574 -7.398 1 98.69 109 TYR A O 1
ATOM 834 N N . LEU A 1 110 ? 3.287 0.801 -9.641 1 98.88 110 LEU A N 1
ATOM 835 C CA . LEU A 1 110 ? 3.996 -0.46 -9.836 1 98.88 110 LEU A CA 1
ATOM 836 C C . LEU A 1 110 ? 5.328 -0.452 -9.094 1 98.88 110 LEU A C 1
ATOM 838 O O . LEU A 1 110 ? 5.688 -1.435 -8.445 1 98.88 110 LEU A O 1
ATOM 842 N N . ARG A 1 111 ? 6.035 0.62 -9.242 1 98.75 111 ARG A N 1
ATOM 843 C CA . ARG A 1 111 ? 7.332 0.708 -8.57 1 98.75 111 ARG A CA 1
ATOM 844 C C . ARG A 1 111 ? 7.172 0.626 -7.059 1 98.75 111 ARG A C 1
ATOM 846 O O . ARG A 1 111 ? 7.949 -0.054 -6.383 1 98.75 111 ARG A O 1
ATOM 853 N N . GLN A 1 112 ? 6.211 1.362 -6.492 1 98.62 112 GLN A N 1
ATOM 854 C CA . GLN A 1 112 ? 5.961 1.257 -5.059 1 98.62 112 GLN A CA 1
ATOM 855 C C . GLN A 1 112 ? 5.656 -0.183 -4.656 1 98.62 112 GLN A C 1
ATOM 857 O O . GLN A 1 112 ? 6.109 -0.651 -3.611 1 98.62 112 GLN A O 1
ATOM 862 N N . CYS A 1 113 ? 4.84 -0.909 -5.48 1 98.75 113 CYS A N 1
ATOM 863 C CA . CYS A 1 113 ? 4.543 -2.307 -5.191 1 98.75 113 CYS A CA 1
ATOM 864 C C . CYS A 1 113 ? 5.824 -3.113 -5.023 1 98.75 113 CYS A C 1
ATOM 866 O O . CYS A 1 113 ? 5.957 -3.881 -4.066 1 98.75 113 CYS A O 1
ATOM 868 N N . VAL A 1 114 ? 6.754 -2.92 -5.906 1 98.88 114 VAL A N 1
ATOM 869 C CA . VAL A 1 114 ? 8.016 -3.656 -5.883 1 98.88 114 VAL A CA 1
ATOM 870 C C . VAL A 1 114 ? 8.789 -3.309 -4.617 1 98.88 114 VAL A C 1
ATOM 872 O O . VAL A 1 114 ? 9.211 -4.199 -3.871 1 98.88 114 VAL A O 1
ATOM 875 N N . LEU A 1 115 ? 8.938 -2.053 -4.332 1 98.56 115 LEU A N 1
ATOM 876 C CA . LEU A 1 115 ? 9.75 -1.604 -3.209 1 98.56 115 LEU A CA 1
ATOM 877 C C . LEU A 1 115 ? 9.141 -2.035 -1.882 1 98.56 115 LEU A C 1
ATOM 879 O O . LEU A 1 115 ? 9.852 -2.463 -0.972 1 98.56 115 LEU A O 1
ATOM 883 N N . MET A 1 116 ? 7.836 -1.901 -1.805 1 98.25 116 MET A N 1
ATOM 884 C CA . MET A 1 116 ? 7.172 -2.283 -0.562 1 98.25 116 MET A CA 1
ATOM 885 C C . MET A 1 116 ? 7.227 -3.793 -0.357 1 98.25 116 MET A C 1
ATOM 887 O O . MET A 1 116 ? 7.371 -4.266 0.771 1 98.25 116 MET A O 1
ATOM 891 N N . SER A 1 117 ? 7.082 -4.586 -1.439 1 98.81 117 SER A N 1
ATOM 892 C CA . SER A 1 117 ? 7.242 -6.031 -1.332 1 98.81 117 SER A CA 1
ATOM 893 C C . SER A 1 117 ? 8.648 -6.398 -0.871 1 98.81 117 SER A C 1
ATOM 895 O O . SER A 1 117 ? 8.828 -7.305 -0.057 1 98.81 117 SER A O 1
ATOM 897 N N . MET A 1 118 ? 9.656 -5.754 -1.437 1 98.75 118 MET A N 1
ATOM 898 C CA . MET A 1 118 ? 11.031 -5.984 -1.005 1 98.75 118 MET A CA 1
ATOM 899 C C . MET A 1 118 ? 11.18 -5.754 0.495 1 98.75 118 MET A C 1
ATOM 901 O O . MET A 1 118 ? 11.805 -6.551 1.192 1 98.75 118 MET A O 1
ATOM 905 N N . ARG A 1 119 ? 10.586 -4.676 0.952 1 97.81 119 ARG A N 1
ATOM 906 C CA . ARG A 1 119 ? 10.641 -4.344 2.371 1 97.81 119 ARG A CA 1
ATOM 907 C C . ARG A 1 119 ? 9.969 -5.422 3.213 1 97.81 119 ARG A C 1
ATOM 909 O O . ARG A 1 119 ? 10.531 -5.891 4.203 1 97.81 119 ARG A O 1
ATOM 916 N N . ARG A 1 120 ? 8.766 -5.836 2.869 1 98 120 ARG A N 1
ATOM 917 C CA . ARG A 1 120 ? 8.016 -6.82 3.637 1 98 120 ARG A CA 1
ATOM 918 C C . ARG A 1 120 ? 8.711 -8.172 3.633 1 98 120 ARG A C 1
ATOM 920 O O . ARG A 1 120 ? 8.805 -8.836 4.668 1 98 120 ARG A O 1
ATOM 927 N N . LEU A 1 121 ? 9.258 -8.562 2.482 1 98.75 121 LEU A N 1
ATOM 928 C CA . LEU A 1 121 ? 9.914 -9.859 2.342 1 98.75 121 LEU A CA 1
ATOM 929 C C . LEU A 1 121 ? 11.32 -9.828 2.92 1 98.75 121 LEU A C 1
ATOM 931 O O . LEU A 1 121 ? 11.93 -10.875 3.152 1 98.75 121 LEU A O 1
ATOM 935 N N . GLY A 1 122 ? 11.891 -8.617 3.16 1 98.25 122 GLY A N 1
ATOM 936 C CA . GLY A 1 122 ? 13.227 -8.477 3.717 1 98.25 122 GLY A CA 1
ATOM 937 C C . GLY A 1 122 ? 14.32 -8.852 2.738 1 98.25 122 GLY A C 1
ATOM 938 O O . GLY A 1 122 ? 15.273 -9.547 3.098 1 98.25 122 GLY A O 1
ATOM 939 N N . VAL A 1 123 ? 14.156 -8.422 1.465 1 98.56 123 VAL A N 1
ATOM 940 C CA . VAL A 1 123 ? 15.148 -8.75 0.446 1 98.56 123 VAL A CA 1
ATOM 941 C C . VAL A 1 123 ? 15.602 -7.473 -0.26 1 98.56 123 VAL A C 1
ATOM 943 O O . VAL A 1 123 ? 14.891 -6.465 -0.254 1 98.56 123 VAL A O 1
ATOM 946 N N . GLU A 1 124 ? 16.734 -7.516 -0.908 1 97.94 124 GLU A N 1
ATOM 947 C CA . GLU A 1 124 ? 17.266 -6.383 -1.662 1 97.94 124 GLU A CA 1
ATOM 948 C C . GLU A 1 124 ? 16.875 -6.473 -3.137 1 97.94 124 GLU A C 1
ATOM 950 O O . GLU A 1 124 ? 17 -5.496 -3.875 1 97.94 124 GLU A O 1
ATOM 955 N N . ARG A 1 125 ? 16.5 -7.637 -3.543 1 98.5 125 ARG A N 1
ATOM 956 C CA . ARG A 1 125 ? 16.047 -7.926 -4.902 1 98.5 125 ARG A CA 1
ATOM 957 C C . ARG A 1 125 ? 14.992 -9.031 -4.906 1 98.5 125 ARG A C 1
ATOM 959 O O . ARG A 1 125 ? 15.133 -10.023 -4.191 1 98.5 125 ARG A O 1
ATOM 966 N N . ILE A 1 126 ? 13.984 -8.844 -5.688 1 98.81 126 ILE A N 1
ATOM 967 C CA . ILE A 1 126 ? 12.984 -9.891 -5.855 1 98.81 126 ILE A CA 1
ATOM 968 C C . ILE A 1 126 ? 13.414 -10.852 -6.957 1 98.81 126 ILE A C 1
ATOM 970 O O . ILE A 1 126 ? 13.727 -10.422 -8.078 1 98.81 126 ILE A O 1
ATOM 974 N N . ASP A 1 127 ? 13.445 -12.117 -6.676 1 98.31 127 ASP A N 1
ATOM 975 C CA . ASP A 1 127 ? 13.914 -13.109 -7.633 1 98.31 127 ASP A CA 1
ATOM 976 C C . ASP A 1 127 ? 12.984 -13.195 -8.836 1 98.31 127 ASP A C 1
ATOM 978 O O . ASP A 1 127 ? 13.438 -13.258 -9.984 1 98.31 127 ASP A O 1
ATOM 982 N N . LEU A 1 128 ? 11.742 -13.203 -8.586 1 98.94 128 LEU A N 1
ATOM 983 C CA . LEU A 1 128 ? 10.711 -13.219 -9.617 1 98.94 128 LEU A CA 1
ATOM 984 C C . LEU A 1 128 ? 9.562 -12.289 -9.258 1 98.94 128 LEU A C 1
ATOM 986 O O . LEU A 1 128 ? 8.852 -12.531 -8.273 1 98.94 128 LEU A O 1
ATOM 990 N N . TRP A 1 129 ? 9.453 -11.219 -9.961 1 98.94 129 TRP A N 1
ATOM 991 C CA . TRP A 1 129 ? 8.32 -10.312 -9.812 1 98.94 129 TRP A CA 1
ATOM 992 C C . TRP A 1 129 ? 7.402 -10.391 -11.031 1 98.94 129 TRP A C 1
ATOM 994 O O . TRP A 1 129 ? 7.867 -10.328 -12.172 1 98.94 129 TRP A O 1
ATOM 1004 N N . GLN A 1 130 ? 6.137 -10.547 -10.797 1 98.94 130 GLN A N 1
ATOM 1005 C CA . GLN A 1 130 ? 5.184 -10.719 -11.891 1 98.94 130 GLN A CA 1
ATOM 1006 C C . GLN A 1 130 ? 4.188 -9.57 -11.938 1 98.94 130 GLN A C 1
ATOM 1008 O O . GLN A 1 130 ? 3.652 -9.164 -10.898 1 98.94 130 GLN A O 1
ATOM 1013 N N . LEU A 1 131 ? 3.939 -8.961 -13.141 1 98.94 131 LEU A N 1
ATOM 1014 C CA . LEU A 1 131 ? 2.822 -8.039 -13.312 1 98.94 131 LEU A CA 1
ATOM 1015 C C . LEU A 1 131 ? 1.49 -8.766 -13.148 1 98.94 131 LEU A C 1
ATOM 1017 O O . LEU A 1 131 ? 1.141 -9.625 -13.961 1 98.94 131 LEU A O 1
ATOM 1021 N N . HIS A 1 132 ? 0.795 -8.406 -12.094 1 98.88 132 HIS A N 1
ATOM 1022 C CA . HIS A 1 132 ? -0.387 -9.156 -11.68 1 98.88 132 HIS A CA 1
ATOM 1023 C C . HIS A 1 132 ? -1.489 -9.062 -12.734 1 98.88 132 HIS A C 1
ATOM 1025 O O . HIS A 1 132 ? -2.244 -10.016 -12.93 1 98.88 132 HIS A O 1
ATOM 1031 N N . ARG A 1 133 ? -1.637 -7.98 -13.367 1 98.75 133 ARG A N 1
ATOM 1032 C CA . ARG A 1 133 ? -2.5 -7.676 -14.508 1 98.75 133 ARG A CA 1
ATOM 1033 C C . ARG A 1 133 ? -1.988 -6.461 -15.273 1 98.75 133 ARG A C 1
ATOM 1035 O O . ARG A 1 133 ? -1.461 -5.52 -14.672 1 98.75 133 ARG A O 1
ATOM 1042 N N . VAL A 1 134 ? -2.164 -6.531 -16.547 1 98.75 134 VAL A N 1
ATOM 1043 C CA . VAL A 1 134 ? -1.95 -5.301 -17.297 1 98.75 134 VAL A CA 1
ATOM 1044 C C . VAL A 1 134 ? -3.102 -4.332 -17.047 1 98.75 134 VAL A C 1
ATOM 1046 O O . VAL A 1 134 ? -4.262 -4.645 -17.328 1 98.75 134 VAL A O 1
ATOM 1049 N N . GLY A 1 135 ? -2.705 -3.229 -16.422 1 98.06 135 GLY A N 1
ATOM 1050 C CA . GLY A 1 135 ? -3.732 -2.25 -16.094 1 98.06 135 GLY A CA 1
ATOM 1051 C C . GLY A 1 135 ? -4.207 -1.464 -17.297 1 98.06 135 GLY A C 1
ATOM 1052 O O . GLY A 1 135 ? -3.424 -1.188 -18.219 1 98.06 135 GLY A O 1
ATOM 1053 N N . ALA A 1 136 ? -5.441 -1.056 -17.281 1 97.69 136 ALA A N 1
ATOM 1054 C CA . ALA A 1 136 ? -6.016 -0.356 -18.438 1 97.69 136 ALA A CA 1
ATOM 1055 C C . ALA A 1 136 ? -5.832 1.153 -18.297 1 97.69 136 ALA A C 1
ATOM 1057 O O . ALA A 1 136 ? -6.117 1.902 -19.234 1 97.69 136 ALA A O 1
ATOM 1058 N N . ASP A 1 137 ? -5.359 1.613 -17.141 1 96.88 137 ASP A N 1
ATOM 1059 C CA . ASP A 1 137 ? -5.309 3.041 -16.844 1 96.88 137 ASP A CA 1
ATOM 1060 C C . ASP A 1 137 ? -4.152 3.715 -17.578 1 96.88 137 ASP A C 1
ATOM 1062 O O . ASP A 1 137 ? -4.062 4.945 -17.609 1 96.88 137 ASP A O 1
ATOM 1066 N N . CYS A 1 138 ? -3.26 2.99 -18.172 1 96.75 138 CYS A N 1
ATOM 1067 C CA . CYS A 1 138 ? -2.219 3.457 -19.078 1 96.75 138 CYS A CA 1
ATOM 1068 C C . CYS A 1 138 ? -1.888 2.395 -20.125 1 96.75 138 CYS A C 1
ATOM 1070 O O . CYS A 1 138 ? -2.471 1.31 -20.109 1 96.75 138 CYS A O 1
ATOM 1072 N N . THR A 1 139 ? -1.011 2.713 -21.047 1 98.19 139 THR A N 1
ATOM 1073 C CA . THR A 1 139 ? -0.687 1.745 -22.094 1 98.19 139 THR A CA 1
ATOM 1074 C C . THR A 1 139 ? 0.179 0.619 -21.547 1 98.19 139 THR A C 1
ATOM 1076 O O . THR A 1 139 ? 0.927 0.82 -20.578 1 98.19 139 THR A O 1
ATOM 1079 N N . PRO A 1 140 ? 0.087 -0.6 -22.141 1 98.69 140 PRO A N 1
ATOM 1080 C CA . PRO A 1 140 ? 0.979 -1.683 -21.719 1 98.69 140 PRO A CA 1
ATOM 1081 C C . PRO A 1 140 ? 2.453 -1.298 -21.797 1 98.69 140 PRO A C 1
ATOM 1083 O O . PRO A 1 140 ? 3.238 -1.655 -20.906 1 98.69 140 PRO A O 1
ATOM 1086 N N . GLU A 1 141 ? 2.775 -0.562 -22.828 1 98.69 141 GLU A N 1
ATOM 1087 C CA . GLU A 1 141 ? 4.164 -0.181 -23.062 1 98.69 141 GLU A CA 1
ATOM 1088 C C . GLU A 1 141 ? 4.703 0.675 -21.922 1 98.69 141 GLU A C 1
ATOM 1090 O O . GLU A 1 141 ? 5.859 0.535 -21.516 1 98.69 141 GLU A O 1
ATOM 1095 N N . GLN A 1 142 ? 3.881 1.597 -21.375 1 98.62 142 GLN A N 1
ATOM 1096 C CA . GLN A 1 142 ? 4.289 2.396 -20.219 1 98.62 142 GLN A CA 1
ATOM 1097 C C . GLN A 1 142 ? 4.59 1.51 -19.016 1 98.62 142 GLN A C 1
ATOM 1099 O O . GLN A 1 142 ? 5.547 1.759 -18.281 1 98.62 142 GLN A O 1
ATOM 1104 N N . GLN A 1 143 ? 3.756 0.55 -18.812 1 98.88 143 GLN A N 1
ATOM 1105 C CA . GLN A 1 143 ? 3.971 -0.402 -17.734 1 98.88 143 GLN A CA 1
ATOM 1106 C C . GLN A 1 143 ? 5.238 -1.219 -17.953 1 98.88 143 GLN A C 1
ATOM 1108 O O . GLN A 1 143 ? 6.059 -1.37 -17.047 1 98.88 143 GLN A O 1
ATOM 1113 N N . PHE A 1 144 ? 5.434 -1.712 -19.188 1 98.94 144 PHE A N 1
ATOM 1114 C CA . PHE A 1 144 ? 6.582 -2.547 -19.516 1 98.94 144 PHE A CA 1
ATOM 1115 C C . PHE A 1 144 ? 7.879 -1.756 -19.406 1 98.94 144 PHE A C 1
ATOM 1117 O O . PHE A 1 144 ? 8.891 -2.279 -18.938 1 98.94 144 PHE A O 1
ATOM 1124 N N . GLU A 1 145 ? 7.828 -0.516 -19.812 1 98.88 145 GLU A N 1
ATOM 1125 C CA . GLU A 1 145 ? 9 0.343 -19.688 1 98.88 145 GLU A CA 1
ATOM 1126 C C . GLU A 1 145 ? 9.383 0.527 -18.219 1 98.88 145 GLU A C 1
ATOM 1128 O O . GLU A 1 145 ? 10.57 0.478 -17.859 1 98.88 145 GLU A O 1
ATOM 1133 N N . ALA A 1 146 ? 8.43 0.78 -17.375 1 98.81 146 ALA A N 1
ATOM 1134 C CA . ALA A 1 146 ? 8.672 0.92 -15.945 1 98.81 146 ALA A CA 1
ATOM 1135 C C . ALA A 1 146 ? 9.273 -0.356 -15.359 1 98.81 146 ALA A C 1
ATOM 1137 O O . ALA A 1 146 ? 10.219 -0.299 -14.57 1 98.81 146 ALA A O 1
ATOM 1138 N N . ILE A 1 147 ? 8.789 -1.505 -15.75 1 98.94 147 ILE A N 1
ATOM 1139 C CA . ILE A 1 147 ? 9.266 -2.795 -15.258 1 98.94 147 ILE A CA 1
ATOM 1140 C C . ILE A 1 147 ? 10.695 -3.033 -15.742 1 98.94 147 ILE A C 1
ATOM 1142 O O . ILE A 1 147 ? 11.555 -3.459 -14.961 1 98.94 147 ILE A O 1
ATOM 1146 N N . ALA A 1 148 ? 10.906 -2.713 -16.984 1 98.94 148 ALA A N 1
ATOM 1147 C CA . ALA A 1 148 ? 12.25 -2.832 -17.547 1 98.94 148 ALA A CA 1
ATOM 1148 C C . ALA A 1 148 ? 13.242 -1.982 -16.75 1 98.94 148 ALA A C 1
ATOM 1150 O O . ALA A 1 148 ? 14.367 -2.422 -16.469 1 98.94 148 ALA A O 1
ATOM 1151 N N . THR A 1 149 ? 12.836 -0.767 -16.422 1 98.88 149 THR A N 1
ATOM 1152 C CA . THR A 1 149 ? 13.672 0.143 -15.656 1 98.88 149 THR A CA 1
ATOM 1153 C C . THR A 1 149 ? 14 -0.449 -14.289 1 98.88 149 THR A C 1
ATOM 1155 O O . THR A 1 149 ? 15.156 -0.428 -13.859 1 98.88 149 THR A O 1
ATOM 1158 N N . MET A 1 150 ? 13.016 -1.01 -13.602 1 98.81 150 MET A N 1
ATOM 1159 C CA . MET A 1 150 ? 13.219 -1.607 -12.289 1 98.81 150 MET A CA 1
ATOM 1160 C C . MET A 1 150 ? 14.133 -2.826 -12.383 1 98.81 150 MET A C 1
ATOM 1162 O O . MET A 1 150 ? 14.938 -3.07 -11.484 1 98.81 150 MET A O 1
ATOM 1166 N N . ARG A 1 151 ? 13.977 -3.59 -13.414 1 98.88 151 ARG A N 1
ATOM 1167 C CA . ARG A 1 151 ? 14.867 -4.719 -13.641 1 98.88 151 ARG A CA 1
ATOM 1168 C C . ARG A 1 151 ? 16.297 -4.25 -13.859 1 98.88 151 ARG A C 1
ATOM 1170 O O . ARG A 1 151 ? 17.234 -4.805 -13.273 1 98.88 151 ARG A O 1
ATOM 1177 N N . ALA A 1 152 ? 16.484 -3.246 -14.664 1 98.75 152 ALA A N 1
ATOM 1178 C CA . ALA A 1 152 ? 17.812 -2.691 -14.945 1 98.75 152 ALA A CA 1
ATOM 1179 C C . ALA A 1 152 ? 18.453 -2.145 -13.672 1 98.75 152 ALA A C 1
ATOM 1181 O O . ALA A 1 152 ? 19.672 -2.203 -13.516 1 98.75 152 ALA A O 1
ATOM 1182 N N . GLN A 1 153 ? 17.672 -1.649 -12.781 1 98.5 153 GLN A N 1
ATOM 1183 C CA . GLN A 1 153 ? 18.141 -1.093 -11.516 1 98.5 153 GLN A CA 1
ATOM 1184 C C . GLN A 1 153 ? 18.5 -2.199 -10.531 1 98.5 153 GLN A C 1
ATOM 1186 O O . GLN A 1 153 ? 19.031 -1.925 -9.445 1 98.5 153 GLN A O 1
ATOM 1191 N N . GLY A 1 154 ? 18.125 -3.475 -10.82 1 98.69 154 GLY A N 1
ATOM 1192 C CA . GLY A 1 154 ? 18.484 -4.609 -9.984 1 98.69 154 GLY A CA 1
ATOM 1193 C C . GLY A 1 154 ? 17.438 -4.91 -8.922 1 98.69 154 GLY A C 1
ATOM 1194 O O . GLY A 1 154 ? 17.672 -5.762 -8.055 1 98.69 154 GLY A O 1
ATOM 1195 N N . LEU A 1 155 ? 16.281 -4.223 -8.961 1 98.75 155 LEU A N 1
ATOM 1196 C CA . LEU A 1 155 ? 15.234 -4.449 -7.977 1 98.75 155 LEU A CA 1
ATOM 1197 C C . LEU A 1 155 ? 14.531 -5.777 -8.227 1 98.75 155 LEU A C 1
ATOM 1199 O O . LEU A 1 155 ? 14.023 -6.402 -7.293 1 98.75 155 LEU A O 1
ATOM 1203 N N . ILE A 1 156 ? 14.516 -6.172 -9.516 1 98.81 156 ILE A N 1
ATOM 1204 C CA . ILE A 1 156 ? 13.867 -7.395 -9.984 1 98.81 156 ILE A CA 1
ATOM 1205 C C . ILE A 1 156 ? 14.867 -8.234 -10.781 1 98.81 156 ILE A C 1
ATOM 1207 O O . ILE A 1 156 ? 15.547 -7.719 -11.68 1 98.81 156 ILE A O 1
ATOM 1211 N N . ARG A 1 157 ? 14.984 -9.492 -10.438 1 98.69 157 ARG A N 1
ATOM 1212 C CA . ARG A 1 157 ? 15.875 -10.367 -11.203 1 98.69 157 ARG A CA 1
ATOM 1213 C C . ARG A 1 157 ? 15.18 -10.883 -12.453 1 98.69 157 ARG A C 1
ATOM 1215 O O . ARG A 1 157 ? 15.656 -10.664 -13.57 1 98.69 157 ARG A O 1
ATOM 1222 N N . HIS A 1 158 ? 14.078 -11.531 -12.289 1 98.94 158 HIS A N 1
ATOM 1223 C CA . HIS A 1 158 ? 13.273 -12.039 -13.398 1 98.94 158 HIS A CA 1
ATOM 1224 C C . HIS A 1 158 ? 11.875 -11.445 -13.375 1 98.94 158 HIS A C 1
ATOM 1226 O O . HIS A 1 158 ? 11.336 -11.141 -12.305 1 98.94 158 HIS A O 1
ATOM 1232 N N . VAL A 1 159 ? 11.281 -11.273 -14.57 1 98.94 159 VAL A N 1
ATOM 1233 C CA . VAL A 1 159 ? 9.961 -10.672 -14.703 1 98.94 159 VAL A CA 1
ATOM 1234 C C . VAL A 1 159 ? 8.977 -11.703 -15.25 1 98.94 159 VAL A C 1
ATOM 1236 O O . VAL A 1 159 ? 9.305 -12.453 -16.172 1 98.94 159 VAL A O 1
ATOM 1239 N N . GLY A 1 160 ? 7.844 -11.836 -14.617 1 98.94 160 GLY A N 1
ATOM 1240 C CA . GLY A 1 160 ? 6.727 -12.609 -15.125 1 98.94 160 GLY A CA 1
ATOM 1241 C C . GLY A 1 160 ? 5.496 -11.773 -15.414 1 98.94 160 GLY A C 1
ATOM 1242 O O . GLY A 1 160 ? 5.449 -10.586 -15.062 1 98.94 160 GLY A O 1
ATOM 1243 N N . LEU A 1 161 ? 4.562 -12.32 -16.109 1 98.94 161 LEU A N 1
ATOM 1244 C CA . LEU A 1 161 ? 3.27 -11.719 -16.438 1 98.94 161 LEU A CA 1
ATOM 1245 C C . LEU A 1 161 ? 2.127 -12.625 -15.992 1 98.94 161 LEU A C 1
ATOM 1247 O O . LEU A 1 161 ? 2.307 -13.836 -15.852 1 98.94 161 LEU A O 1
ATOM 1251 N N . SER A 1 162 ? 1.04 -12.062 -15.734 1 98.81 162 SER A N 1
ATOM 1252 C CA . SER A 1 162 ? -0.132 -12.836 -15.336 1 98.81 162 SER A CA 1
ATOM 1253 C C . SER A 1 162 ? -1.354 -12.453 -16.172 1 98.81 162 SER A C 1
ATOM 1255 O O . SER A 1 162 ? -1.597 -11.266 -16.422 1 98.81 162 SER A O 1
ATOM 1257 N N . GLU A 1 163 ? -2.092 -13.469 -16.594 1 98.5 163 GLU A N 1
ATOM 1258 C CA . GLU A 1 163 ? -3.336 -13.336 -17.344 1 98.5 163 GLU A CA 1
ATOM 1259 C C . GLU A 1 163 ? -3.135 -12.516 -18.609 1 98.5 163 GLU A C 1
ATOM 1261 O O . GLU A 1 163 ? -3.832 -11.523 -18.828 1 98.5 163 GLU A O 1
ATOM 1266 N N . VAL A 1 164 ? -2.297 -13 -19.422 1 98.88 164 VAL A N 1
ATOM 1267 C CA . VAL A 1 164 ? -1.97 -12.32 -20.672 1 98.88 164 VAL A CA 1
ATOM 1268 C C . VAL A 1 164 ? -2.188 -13.273 -21.844 1 98.88 164 VAL A C 1
ATOM 1270 O O . VAL A 1 164 ? -2.305 -14.484 -21.656 1 98.88 164 VAL A O 1
ATOM 1273 N N . THR A 1 165 ? -2.258 -12.727 -23.031 1 98.81 165 THR A N 1
ATOM 1274 C CA . THR A 1 165 ? -2.299 -13.461 -24.297 1 98.81 165 THR A CA 1
ATOM 1275 C C . THR A 1 165 ? -0.9 -13.602 -24.891 1 98.81 165 THR A C 1
ATOM 1277 O O . THR A 1 165 ? 0.049 -12.984 -24.406 1 98.81 165 THR A O 1
ATOM 1280 N N . VAL A 1 166 ? -0.837 -14.492 -25.891 1 98.88 166 VAL A N 1
ATOM 1281 C CA . VAL A 1 166 ? 0.426 -14.641 -26.609 1 98.88 166 VAL A CA 1
ATOM 1282 C C . VAL A 1 166 ? 0.864 -13.289 -27.156 1 98.88 166 VAL A C 1
ATOM 1284 O O . VAL A 1 166 ? 2.035 -12.914 -27.062 1 98.88 166 VAL A O 1
ATOM 1287 N N . ASP A 1 167 ? -0.07 -12.508 -27.75 1 98.81 167 ASP A N 1
ATOM 1288 C CA . ASP A 1 167 ? 0.239 -11.195 -28.312 1 98.81 167 ASP A CA 1
ATOM 1289 C C . ASP A 1 167 ? 0.831 -10.273 -27.25 1 98.81 167 ASP A C 1
ATOM 1291 O O . ASP A 1 167 ? 1.814 -9.578 -27.5 1 98.81 167 ASP A O 1
ATOM 1295 N N . MET A 1 168 ? 0.261 -10.242 -26.109 1 98.88 168 MET A N 1
ATOM 1296 C CA . MET A 1 168 ? 0.739 -9.383 -25.031 1 98.88 168 MET A CA 1
ATOM 1297 C C . MET A 1 168 ? 2.137 -9.805 -24.578 1 98.88 168 MET A C 1
ATOM 1299 O O . MET A 1 168 ? 2.971 -8.953 -24.266 1 98.88 168 MET A O 1
ATOM 1303 N N . ILE A 1 169 ? 2.398 -11.117 -24.516 1 98.94 169 ILE A N 1
ATOM 1304 C CA . ILE A 1 169 ? 3.725 -11.617 -24.172 1 98.94 169 ILE A CA 1
ATOM 1305 C C . ILE A 1 169 ? 4.746 -11.102 -25.188 1 98.94 169 ILE A C 1
ATOM 1307 O O . ILE A 1 169 ? 5.812 -10.609 -24.797 1 98.94 169 ILE A O 1
ATOM 1311 N N . GLU A 1 170 ? 4.383 -11.234 -26.422 1 98.88 170 GLU A N 1
ATOM 1312 C CA . GLU A 1 170 ? 5.293 -10.797 -27.469 1 98.88 170 GLU A CA 1
ATOM 1313 C C . GLU A 1 170 ? 5.574 -9.297 -27.375 1 98.88 170 GLU A C 1
ATOM 1315 O O . GLU A 1 170 ? 6.715 -8.859 -27.562 1 98.88 170 GLU A O 1
ATOM 1320 N N . ARG A 1 171 ? 4.578 -8.539 -27.078 1 98.81 171 ARG A N 1
ATOM 1321 C CA . ARG A 1 171 ? 4.762 -7.105 -26.859 1 98.81 171 ARG A CA 1
ATOM 1322 C C . ARG A 1 171 ? 5.691 -6.848 -25.672 1 98.81 171 ARG A C 1
ATOM 1324 O O . ARG A 1 171 ? 6.574 -5.992 -25.75 1 98.81 171 ARG A O 1
ATOM 1331 N N . ALA A 1 172 ? 5.508 -7.527 -24.609 1 98.94 172 ALA A N 1
ATOM 1332 C CA . ALA A 1 172 ? 6.32 -7.355 -23.406 1 98.94 172 ALA A CA 1
ATOM 1333 C C . ALA A 1 172 ? 7.773 -7.734 -23.656 1 98.94 172 ALA A C 1
ATOM 1335 O O . ALA A 1 172 ? 8.688 -7.105 -23.141 1 98.94 172 ALA A O 1
ATOM 1336 N N . ARG A 1 173 ? 7.992 -8.75 -24.469 1 98.81 173 ARG A N 1
ATOM 1337 C CA . ARG A 1 173 ? 9.32 -9.289 -24.75 1 98.81 173 ARG A CA 1
ATOM 1338 C C . ARG A 1 173 ? 10.195 -8.25 -25.453 1 98.81 173 ARG A C 1
ATOM 1340 O O . ARG A 1 173 ? 11.414 -8.391 -25.5 1 98.81 173 ARG A O 1
ATOM 1347 N N . LEU A 1 174 ? 9.602 -7.199 -26.016 1 98.75 174 LEU A N 1
ATOM 1348 C CA . LEU A 1 174 ? 10.359 -6.094 -26.594 1 98.75 174 LEU A CA 1
ATOM 1349 C C . LEU A 1 174 ? 11.031 -5.27 -25.5 1 98.75 174 LEU A C 1
ATOM 1351 O O . LEU A 1 174 ? 11.938 -4.484 -25.797 1 98.75 174 LEU A O 1
ATOM 1355 N N . TYR A 1 175 ? 10.68 -5.391 -24.25 1 98.88 175 TYR A N 1
ATOM 1356 C CA . TYR A 1 175 ? 11.156 -4.547 -23.156 1 98.88 175 TYR A CA 1
ATOM 1357 C C . TYR A 1 175 ? 12 -5.352 -22.172 1 98.88 175 TYR A C 1
ATOM 1359 O O . TYR A 1 175 ? 12.953 -4.828 -21.594 1 98.88 175 TYR A O 1
ATOM 1367 N N . PHE A 1 176 ? 11.695 -6.598 -21.922 1 98.88 176 PHE A N 1
ATOM 1368 C CA . PHE A 1 176 ? 12.414 -7.477 -21 1 98.88 176 PHE A CA 1
ATOM 1369 C C . PHE A 1 176 ? 12.156 -8.938 -21.344 1 98.88 176 PHE A C 1
ATOM 1371 O O . PHE A 1 176 ? 11.141 -9.266 -21.969 1 98.88 176 PHE A O 1
ATOM 1378 N N . PRO A 1 177 ? 13.133 -9.852 -20.953 1 98.88 177 PRO A N 1
ATOM 1379 C CA . PRO A 1 177 ? 12.812 -11.281 -21.078 1 98.88 177 PRO A CA 1
ATOM 1380 C C . PRO A 1 177 ? 11.68 -11.711 -20.156 1 98.88 177 PRO A C 1
ATOM 1382 O O . PRO A 1 177 ? 11.727 -11.453 -18.953 1 98.88 177 PRO A O 1
ATOM 1385 N N . VAL A 1 178 ? 10.656 -12.242 -20.719 1 98.94 178 VAL A N 1
ATOM 1386 C CA . VAL A 1 178 ? 9.562 -12.781 -19.906 1 98.94 178 VAL A CA 1
ATOM 1387 C C . VAL A 1 178 ? 9.938 -14.172 -19.406 1 98.94 178 VAL A C 1
ATOM 1389 O O . VAL A 1 178 ? 10.117 -15.102 -20.188 1 98.94 178 VAL A O 1
ATOM 1392 N N . ALA A 1 179 ? 10 -14.32 -18.094 1 98.94 179 ALA A N 1
ATOM 1393 C CA . ALA A 1 179 ? 10.5 -15.555 -17.5 1 98.94 179 ALA A CA 1
ATOM 1394 C C . ALA A 1 179 ? 9.359 -16.5 -17.156 1 98.94 179 ALA A C 1
ATOM 1396 O O . ALA A 1 179 ? 9.523 -17.719 -17.172 1 98.94 179 ALA A O 1
ATOM 1397 N N . THR A 1 180 ? 8.227 -15.938 -16.781 1 98.94 180 THR A N 1
ATOM 1398 C CA . THR A 1 180 ? 7.074 -16.766 -16.422 1 98.94 180 THR A CA 1
ATOM 1399 C C . THR A 1 180 ? 5.777 -16.094 -16.891 1 98.94 180 THR A C 1
ATOM 1401 O O . THR A 1 180 ? 5.742 -14.875 -17.109 1 98.94 180 THR A O 1
ATOM 1404 N N . VAL A 1 181 ? 4.797 -16.891 -17.094 1 98.94 181 VAL A N 1
ATOM 1405 C CA . VAL A 1 181 ? 3.42 -16.453 -17.297 1 98.94 181 VAL A CA 1
ATOM 1406 C C . VAL A 1 181 ? 2.492 -17.234 -16.359 1 98.94 181 VAL A C 1
ATOM 1408 O O . VAL A 1 181 ? 2.551 -18.453 -16.297 1 98.94 181 VAL A O 1
ATOM 1411 N N . GLN A 1 182 ? 1.729 -16.516 -15.602 1 98.88 182 GLN A N 1
ATOM 1412 C CA . GLN A 1 182 ? 0.758 -17.109 -14.688 1 98.88 182 GLN A CA 1
ATOM 1413 C C . GLN A 1 182 ? -0.669 -16.844 -15.164 1 98.88 182 GLN A C 1
ATOM 1415 O O . GLN A 1 182 ? -1.195 -15.75 -15.008 1 98.88 182 GLN A O 1
ATOM 1420 N N . ASN A 1 183 ? -1.308 -17.844 -15.773 1 98.69 183 ASN A N 1
ATOM 1421 C CA . ASN A 1 183 ? -2.686 -17.797 -16.25 1 98.69 183 ASN A CA 1
ATOM 1422 C C . ASN A 1 183 ? -3.531 -18.906 -15.648 1 98.69 183 ASN A C 1
ATOM 1424 O O . ASN A 1 183 ? -2.996 -19.906 -15.148 1 98.69 183 ASN A O 1
ATOM 1428 N N . ARG A 1 184 ? -4.844 -18.672 -15.711 1 96.31 184 ARG A N 1
ATOM 1429 C CA . ARG A 1 184 ? -5.727 -19.766 -15.297 1 96.31 184 ARG A CA 1
ATOM 1430 C C . ARG A 1 184 ? -5.605 -20.953 -16.25 1 96.31 184 ARG A C 1
ATOM 1432 O O . ARG A 1 184 ? -5.648 -20.781 -17.469 1 96.31 184 ARG A O 1
ATOM 1439 N N . PHE A 1 185 ? -5.367 -22.125 -15.711 1 96.38 185 PHE A N 1
ATOM 1440 C CA . PHE A 1 185 ? -5.262 -23.344 -16.5 1 96.38 185 PHE A CA 1
ATOM 1441 C C . PHE A 1 185 ? -5.363 -24.578 -15.602 1 96.38 185 PHE A C 1
ATOM 1443 O O . PHE A 1 185 ? -4.742 -24.625 -14.539 1 96.38 185 PHE A O 1
ATOM 1450 N N . ASN A 1 186 ? -6.164 -25.5 -15.898 1 95.44 186 ASN A N 1
ATOM 1451 C CA . ASN A 1 186 ? -6.277 -26.812 -15.266 1 95.44 186 ASN A CA 1
ATOM 1452 C C . ASN A 1 186 ? -6.957 -27.812 -16.188 1 95.44 186 ASN A C 1
ATOM 1454 O O . ASN A 1 186 ? -7.133 -27.547 -17.391 1 95.44 186 ASN A O 1
ATOM 1458 N N . LEU A 1 187 ? -7.273 -28.969 -15.633 1 93.12 187 LEU A N 1
ATOM 1459 C CA . LEU A 1 187 ? -7.793 -30.062 -16.438 1 93.12 187 LEU A CA 1
ATOM 1460 C C . LEU A 1 187 ? -9.039 -29.625 -17.203 1 93.12 187 LEU A C 1
ATOM 1462 O O . LEU A 1 187 ? -9.258 -30.047 -18.344 1 93.12 187 LEU A O 1
ATOM 1466 N N . VAL A 1 188 ? -9.805 -28.734 -16.594 1 90.94 188 VAL A N 1
ATOM 1467 C CA . VAL A 1 188 ? -11.109 -28.453 -17.172 1 90.94 188 VAL A CA 1
ATOM 1468 C C . VAL A 1 188 ? -11.148 -27.016 -17.688 1 90.94 188 VAL A C 1
ATOM 1470 O O . VAL A 1 188 ? -12.047 -26.641 -18.453 1 90.94 188 VAL A O 1
ATOM 1473 N N . ASN A 1 189 ? -10.281 -26.203 -17.312 1 93.94 189 ASN A N 1
ATOM 1474 C CA . ASN A 1 189 ? -10.141 -24.859 -17.875 1 93.94 189 ASN A CA 1
ATOM 1475 C C . ASN A 1 189 ? -8.969 -24.766 -18.828 1 93.94 189 ASN A C 1
ATOM 1477 O O . ASN A 1 189 ? -7.809 -24.719 -18.406 1 93.94 189 ASN A O 1
ATOM 1481 N N . ARG A 1 190 ? -9.312 -24.625 -20.078 1 94.12 190 ARG A N 1
ATOM 1482 C CA . ARG A 1 190 ? -8.297 -24.688 -21.125 1 94.12 190 ARG A CA 1
ATOM 1483 C C . ARG A 1 190 ? -8.172 -23.359 -21.844 1 94.12 190 ARG A C 1
ATOM 1485 O O . ARG A 1 190 ? -7.645 -23.297 -22.969 1 94.12 190 ARG A O 1
ATOM 1492 N N . TYR A 1 191 ? -8.602 -22.297 -21.219 1 94.62 191 TYR A N 1
ATOM 1493 C CA . TYR A 1 191 ? -8.648 -20.969 -21.828 1 94.62 191 TYR A CA 1
ATOM 1494 C C . TYR A 1 191 ? -7.266 -20.531 -22.297 1 94.62 191 TYR A C 1
ATOM 1496 O O . TYR A 1 191 ? -7.129 -19.906 -23.359 1 94.62 191 TYR A O 1
ATOM 1504 N N . SER A 1 192 ? -6.242 -20.891 -21.562 1 97.94 192 SER A N 1
ATOM 1505 C CA . SER A 1 192 ? -4.898 -20.391 -21.828 1 97.94 192 SER A CA 1
ATOM 1506 C C . SER A 1 192 ? -4.023 -21.469 -22.453 1 97.94 192 SER A C 1
ATOM 1508 O O . SER A 1 192 ? -2.795 -21.422 -22.344 1 97.94 192 SER A O 1
ATOM 1510 N N . GLU A 1 193 ? -4.648 -22.453 -23.062 1 97.44 193 GLU A N 1
ATOM 1511 C CA . GLU A 1 193 ? -3.881 -23.562 -23.609 1 97.44 193 GLU A CA 1
ATOM 1512 C C . GLU A 1 193 ? -2.902 -23.078 -24.688 1 97.44 193 GLU A C 1
ATOM 1514 O O . GLU A 1 193 ? -1.787 -23.594 -24.797 1 97.44 193 GLU A O 1
ATOM 1519 N N . ASP A 1 194 ? -3.373 -22.125 -25.547 1 98.38 194 ASP A N 1
ATOM 1520 C CA . A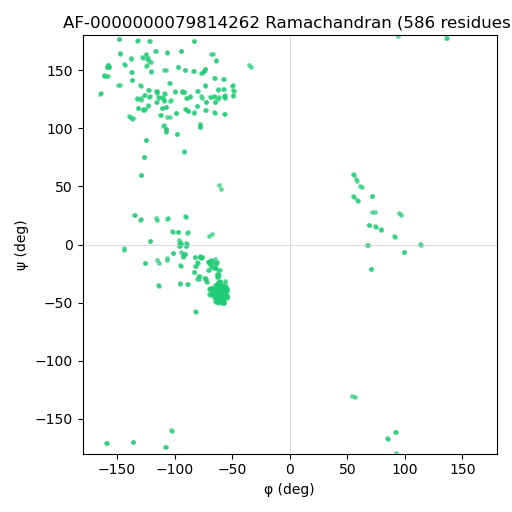SP A 1 194 ? -2.482 -21.562 -26.562 1 98.38 194 ASP A CA 1
ATOM 1521 C C . ASP A 1 194 ? -1.299 -20.844 -25.906 1 98.38 194 ASP A C 1
ATOM 1523 O O . ASP A 1 194 ? -0.175 -20.922 -26.406 1 98.38 194 ASP A O 1
ATOM 1527 N N . VAL A 1 195 ? -1.468 -20.141 -24.812 1 98.88 195 VAL A N 1
ATOM 1528 C CA . VAL A 1 195 ? -0.409 -19.469 -24.078 1 98.88 195 VAL A CA 1
ATOM 1529 C C . VAL A 1 195 ? 0.552 -20.5 -23.484 1 98.88 195 VAL A C 1
ATOM 1531 O O . VAL A 1 195 ? 1.771 -20.328 -23.547 1 98.88 195 VAL A O 1
ATOM 1534 N N . LEU A 1 196 ? 0.014 -21.578 -22.953 1 98.81 196 LEU A N 1
ATOM 1535 C CA . LEU A 1 196 ? 0.845 -22.656 -22.453 1 98.81 196 LEU A CA 1
ATOM 1536 C C . LEU A 1 196 ? 1.734 -23.234 -23.547 1 98.81 196 LEU A C 1
ATOM 1538 O O . LEU A 1 196 ? 2.93 -23.453 -23.344 1 98.81 196 LEU A O 1
ATOM 1542 N N . ASP A 1 197 ? 1.129 -23.5 -24.703 1 98.81 197 ASP A N 1
ATOM 1543 C CA . ASP A 1 197 ? 1.894 -24.031 -25.828 1 98.81 197 ASP A CA 1
ATOM 1544 C C . ASP A 1 197 ? 2.996 -23.062 -26.25 1 98.81 197 ASP A C 1
ATOM 1546 O O . ASP A 1 197 ? 4.121 -23.484 -26.547 1 98.81 197 ASP A O 1
ATOM 1550 N N . TYR A 1 198 ? 2.623 -21.781 -26.312 1 98.88 198 TYR A N 1
ATOM 1551 C CA . TYR A 1 198 ? 3.611 -20.75 -26.625 1 98.88 198 TYR A CA 1
ATOM 1552 C C . TYR A 1 198 ? 4.746 -20.766 -25.594 1 98.88 198 TYR A C 1
ATOM 1554 O O . TYR A 1 198 ? 5.922 -20.75 -25.969 1 98.88 198 TYR A O 1
ATOM 1562 N N . CYS A 1 199 ? 4.422 -20.797 -24.297 1 98.94 199 CYS A N 1
ATOM 1563 C CA . CYS A 1 199 ? 5.418 -20.812 -23.234 1 98.94 199 CYS A CA 1
ATOM 1564 C C . CYS A 1 199 ? 6.312 -22.047 -23.344 1 98.94 199 CYS A C 1
ATOM 1566 O O . CYS A 1 199 ? 7.52 -21.953 -23.109 1 98.94 199 CYS A O 1
ATOM 1568 N N . THR A 1 200 ? 5.707 -23.172 -23.688 1 98.88 200 THR A N 1
ATOM 1569 C CA . THR A 1 200 ? 6.465 -24.422 -23.844 1 98.88 200 THR A CA 1
ATOM 1570 C C . THR A 1 200 ? 7.496 -24.281 -24.969 1 98.88 200 THR A C 1
ATOM 1572 O O . THR A 1 200 ? 8.664 -24.609 -24.781 1 98.88 200 THR A O 1
ATOM 1575 N N . ARG A 1 201 ? 7.004 -23.766 -26.078 1 98.75 201 ARG A N 1
ATOM 1576 C CA . ARG A 1 201 ? 7.887 -23.578 -27.234 1 98.75 201 ARG A CA 1
ATOM 1577 C C . ARG A 1 201 ? 9.031 -22.641 -26.891 1 98.75 201 ARG A C 1
ATOM 1579 O O . ARG A 1 201 ? 10.164 -22.844 -27.328 1 98.75 201 ARG A O 1
ATOM 1586 N N . GLU A 1 202 ? 8.75 -21.609 -26.141 1 98.75 202 GLU A N 1
ATOM 1587 C CA . GLU A 1 202 ? 9.719 -20.547 -25.875 1 98.75 202 GLU A CA 1
ATOM 1588 C C . GLU A 1 202 ? 10.469 -20.797 -24.578 1 98.75 202 GLU A C 1
ATOM 1590 O O . GLU A 1 202 ? 11.289 -19.969 -24.156 1 98.75 202 GLU A O 1
ATOM 1595 N N . ASN A 1 203 ? 10.195 -21.891 -23.859 1 98.69 203 ASN A N 1
ATOM 1596 C CA . ASN A 1 203 ? 10.789 -22.266 -22.578 1 98.69 203 ASN A CA 1
ATOM 1597 C C . ASN A 1 203 ? 10.547 -21.188 -21.516 1 98.69 203 ASN A C 1
ATOM 1599 O O . ASN A 1 203 ? 11.477 -20.797 -20.812 1 98.69 203 ASN A O 1
ATOM 1603 N N . ILE A 1 204 ? 9.398 -20.578 -21.5 1 98.94 204 ILE A N 1
ATOM 1604 C CA . ILE A 1 204 ? 8.891 -19.672 -20.484 1 98.94 204 ILE A CA 1
ATOM 1605 C C . ILE A 1 204 ? 8.125 -20.469 -19.422 1 98.94 204 ILE A C 1
ATOM 1607 O O . ILE A 1 204 ? 7.289 -21.312 -19.766 1 98.94 204 ILE A O 1
ATOM 1611 N N . GLY A 1 205 ? 8.484 -20.328 -18.109 1 98.94 205 GLY A N 1
ATOM 1612 C CA . GLY A 1 205 ? 7.742 -21.031 -17.078 1 98.94 205 GLY A CA 1
ATOM 1613 C C . GLY A 1 205 ? 6.262 -20.703 -17.078 1 98.94 205 GLY A C 1
ATOM 1614 O O . GLY A 1 205 ? 5.879 -19.547 -17.234 1 98.94 205 GLY A O 1
ATOM 1615 N N . PHE A 1 206 ? 5.418 -21.703 -16.984 1 98.94 206 PHE A N 1
ATOM 1616 C CA . PHE A 1 206 ? 3.975 -21.5 -16.906 1 98.94 206 PHE A CA 1
ATOM 1617 C C . PHE A 1 206 ? 3.438 -21.875 -15.539 1 98.94 206 PHE A C 1
ATOM 1619 O O . PHE A 1 206 ? 3.527 -23.031 -15.125 1 98.94 206 PHE A O 1
ATOM 1626 N N . ILE A 1 207 ? 2.869 -20.891 -14.805 1 98.94 207 ILE A N 1
ATOM 1627 C CA . ILE A 1 207 ? 2.338 -21.062 -13.461 1 98.94 207 ILE A CA 1
ATOM 1628 C C . ILE A 1 207 ? 0.811 -21.031 -13.5 1 98.94 207 ILE A C 1
ATOM 1630 O O . ILE A 1 207 ? 0.205 -19.953 -13.531 1 98.94 207 ILE A O 1
ATOM 1634 N N . PRO A 1 208 ? 0.214 -22.188 -13.531 1 97.81 208 PRO A N 1
ATOM 1635 C CA . PRO A 1 208 ? -1.25 -22.172 -13.547 1 97.81 208 PRO A CA 1
ATOM 1636 C C . PRO A 1 208 ? -1.847 -21.766 -12.195 1 97.81 208 PRO A C 1
ATOM 1638 O O . PRO A 1 208 ? -1.548 -22.391 -11.18 1 97.81 208 PRO A O 1
ATOM 1641 N N . TRP A 1 209 ? -2.645 -20.703 -12.234 1 93.62 209 TRP A N 1
ATOM 1642 C CA . TRP A 1 209 ? -3.377 -20.469 -10.992 1 93.62 209 TRP A CA 1
ATOM 1643 C C . TRP A 1 209 ? -4.727 -21.172 -11.008 1 93.62 209 TRP A C 1
ATOM 1645 O O . TRP A 1 209 ? -5.246 -21.5 -12.078 1 93.62 209 TRP A O 1
ATOM 1655 N N . ALA A 1 210 ? -5.254 -21.594 -9.828 1 90.5 210 ALA A N 1
ATOM 1656 C CA . ALA A 1 210 ? -6.41 -22.469 -9.617 1 90.5 210 ALA A CA 1
ATOM 1657 C C . AL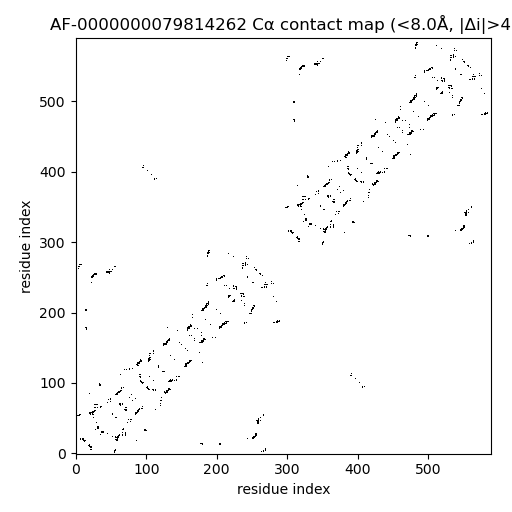A A 1 210 ? -6.211 -23.797 -10.32 1 90.5 210 ALA A C 1
ATOM 1659 O O . ALA A 1 210 ? -7.086 -24.25 -11.062 1 90.5 210 ALA A O 1
ATOM 1660 N N . PRO A 1 211 ? -5.145 -24.406 -9.977 1 90.81 211 PRO A N 1
ATOM 1661 C CA . PRO A 1 211 ? -4.793 -25.625 -10.703 1 90.81 211 PRO A CA 1
ATOM 1662 C C . PRO A 1 211 ? -5.727 -26.781 -10.383 1 90.81 211 PRO A C 1
ATOM 1664 O O . PRO A 1 211 ? -5.812 -27.75 -11.164 1 90.81 211 PRO A O 1
ATOM 1667 N N . LEU A 1 212 ? -6.426 -26.781 -9.25 1 83.94 212 LEU A N 1
ATOM 1668 C CA . LEU A 1 212 ? -7.227 -27.906 -8.797 1 83.94 212 LEU A CA 1
ATOM 1669 C C . LEU A 1 212 ? -8.703 -27.672 -9.078 1 83.94 212 LEU A C 1
ATOM 1671 O O . LEU A 1 212 ? -9.547 -28.5 -8.727 1 83.94 212 LEU A O 1
ATOM 1675 N N . ALA A 1 213 ? -9.078 -26.453 -9.539 1 67.56 213 ALA A N 1
ATOM 1676 C CA . ALA A 1 213 ? -10.5 -26.172 -9.742 1 67.56 213 ALA A CA 1
ATOM 1677 C C . ALA A 1 213 ? -11.102 -27.109 -10.773 1 67.56 213 ALA A C 1
ATOM 1679 O O . ALA A 1 213 ? -11.375 -26.703 -11.906 1 67.56 213 ALA A O 1
ATOM 1680 N N . ALA A 1 214 ? -10.859 -28.5 -10.539 1 59.88 214 ALA A N 1
ATOM 1681 C CA . ALA A 1 214 ? -11.188 -29.484 -11.562 1 59.88 214 ALA A CA 1
ATOM 1682 C C . ALA A 1 214 ? -12.703 -29.625 -11.719 1 59.88 214 ALA A C 1
ATOM 1684 O O . ALA A 1 214 ? -13.18 -30.344 -12.594 1 59.88 214 ALA A O 1
ATOM 1685 N N . GLY A 1 215 ? -13.484 -28.656 -10.969 1 54.31 215 GLY A N 1
ATOM 1686 C CA . GLY A 1 215 ? -14.914 -28.578 -11.227 1 54.31 215 GLY A CA 1
ATOM 1687 C C . GLY A 1 215 ? -15.625 -29.906 -11.031 1 54.31 215 GLY A C 1
ATOM 1688 O O . GLY A 1 215 ? -15.461 -30.562 -10.008 1 54.31 215 GLY A O 1
ATOM 1689 N N . GLY A 1 216 ? -16.359 -30.219 -11.961 1 59.16 216 GLY A N 1
ATOM 1690 C CA . GLY A 1 216 ? -17.219 -31.391 -12.078 1 59.16 216 GLY A CA 1
ATOM 1691 C C . GLY A 1 216 ? -16.469 -32.688 -12.164 1 59.16 216 GLY A C 1
ATOM 1692 O O . GLY A 1 216 ? -17.016 -33.75 -11.883 1 59.16 216 GLY A O 1
ATOM 1693 N N . LEU A 1 217 ? -15.117 -32.625 -12.422 1 66.56 217 LEU A N 1
ATOM 1694 C CA . LEU A 1 217 ? -14.383 -33.844 -12.633 1 66.56 217 LEU A CA 1
ATOM 1695 C C . LEU A 1 217 ? -13.977 -34.469 -11.297 1 66.56 217 LEU A C 1
ATOM 1697 O O . LEU A 1 217 ? -13.617 -35.656 -11.242 1 66.56 217 LEU A O 1
ATOM 1701 N N . THR A 1 218 ? -13.93 -33.594 -10.344 1 68.38 218 THR A N 1
ATOM 1702 C CA . THR A 1 218 ? -13.562 -34.125 -9.047 1 68.38 218 THR A CA 1
ATOM 1703 C C . THR A 1 218 ? -14.805 -34.562 -8.266 1 68.38 218 THR A C 1
ATOM 1705 O O . THR A 1 218 ? -14.703 -35.062 -7.145 1 68.38 218 THR A O 1
ATOM 1708 N N . ARG A 1 219 ? -15.906 -34.219 -9.18 1 67 219 ARG A N 1
ATOM 1709 C CA . ARG A 1 219 ? -17.188 -34.562 -8.586 1 67 219 ARG A CA 1
ATOM 1710 C C . ARG A 1 219 ? -17.828 -35.75 -9.32 1 67 219 ARG A C 1
ATOM 1712 O O . ARG A 1 219 ? -17.703 -35.875 -10.539 1 67 219 ARG A O 1
ATOM 1719 N N . GLY A 1 220 ? -18.172 -36.719 -8.719 1 74.19 220 GLY A N 1
ATOM 1720 C CA . GLY A 1 220 ? -18.922 -37.844 -9.25 1 74.19 220 GLY A CA 1
ATOM 1721 C C . GLY A 1 220 ? -18.047 -38.969 -9.766 1 74.19 220 GLY A C 1
ATOM 1722 O O . GLY A 1 220 ? -16.875 -39.062 -9.391 1 74.19 220 GLY A O 1
ATOM 1723 N N . GLU A 1 221 ? -18.719 -39.875 -10.664 1 83.44 221 GLU A N 1
ATOM 1724 C CA . GLU A 1 221 ? -18.031 -41.031 -11.188 1 83.44 221 GLU A CA 1
ATOM 1725 C C . GLU A 1 221 ? -17.359 -40.719 -12.523 1 83.44 221 GLU A C 1
ATOM 1727 O O . GLU A 1 221 ? -17.875 -41.094 -13.586 1 83.44 221 GLU A O 1
ATOM 1732 N N . THR A 1 222 ? -16.234 -40.094 -12.469 1 88.62 222 THR A N 1
ATOM 1733 C CA . THR A 1 222 ? -15.445 -39.75 -13.648 1 88.62 222 THR A CA 1
ATOM 1734 C C . THR A 1 222 ? -14.219 -40.656 -13.75 1 88.62 222 THR A C 1
ATOM 1736 O O . THR A 1 222 ? -13.922 -41.406 -12.828 1 88.62 222 THR A O 1
ATOM 1739 N N . PHE A 1 223 ? -13.594 -40.656 -14.914 1 91.56 223 PHE A N 1
ATOM 1740 C CA . PHE A 1 223 ? -12.352 -41.406 -15.062 1 91.56 223 PHE A CA 1
ATOM 1741 C C . PHE A 1 223 ? -11.305 -40.938 -14.062 1 91.56 223 PHE A C 1
ATOM 1743 O O . PHE A 1 223 ? -10.547 -41.719 -13.516 1 91.56 223 PHE A O 1
ATOM 1750 N N . LEU A 1 224 ? -11.266 -39.625 -13.812 1 93.31 224 LEU A N 1
ATOM 1751 C CA . LEU A 1 224 ? -10.32 -39.062 -12.852 1 93.31 224 LEU A CA 1
ATOM 1752 C C . LEU A 1 224 ? -10.508 -39.656 -11.469 1 93.31 224 LEU A C 1
ATOM 1754 O O . LEU A 1 224 ? -9.539 -40.094 -10.844 1 93.31 224 LEU A O 1
ATOM 1758 N N . THR A 1 225 ? -11.742 -39.75 -11.039 1 93.81 225 THR A N 1
ATOM 1759 C CA . THR A 1 225 ? -12.016 -40.281 -9.711 1 93.81 225 THR A CA 1
ATOM 1760 C C . THR A 1 225 ? -11.734 -41.781 -9.656 1 93.81 225 THR A C 1
ATOM 1762 O O . THR A 1 225 ? -11.258 -42.281 -8.641 1 93.81 225 THR A O 1
ATOM 1765 N N . ARG A 1 226 ? -12.055 -42.469 -10.703 1 95 226 ARG A N 1
ATOM 1766 C CA . ARG A 1 226 ? -11.773 -43.906 -10.766 1 95 226 ARG A CA 1
ATOM 1767 C C . ARG A 1 226 ? -10.273 -44.156 -10.719 1 95 226 ARG A C 1
ATOM 1769 O O . ARG A 1 226 ? -9.812 -45.062 -10.008 1 95 226 ARG A O 1
ATOM 1776 N N . LEU A 1 227 ? -9.602 -43.438 -11.523 1 95.56 227 LEU A N 1
ATOM 1777 C CA . LEU A 1 227 ? -8.148 -43.562 -11.57 1 95.56 227 LEU A CA 1
ATOM 1778 C C . LEU A 1 227 ? -7.531 -43.281 -10.203 1 95.56 227 LEU A C 1
ATOM 1780 O O . LEU A 1 227 ? -6.609 -43.969 -9.773 1 95.56 227 LEU A O 1
ATOM 1784 N N . ALA A 1 228 ? -7.996 -42.219 -9.492 1 95.25 228 ALA A N 1
ATOM 1785 C CA . ALA A 1 228 ? -7.531 -41.875 -8.156 1 95.25 228 ALA A CA 1
ATOM 1786 C C . ALA A 1 228 ? -7.727 -43.062 -7.188 1 95.25 228 ALA A C 1
ATOM 1788 O O . ALA A 1 228 ? -6.824 -43.375 -6.414 1 95.25 228 ALA A O 1
ATOM 1789 N N . THR A 1 229 ? -8.875 -43.656 -7.289 1 95.44 229 THR A N 1
ATOM 1790 C CA . THR A 1 229 ? -9.188 -44.781 -6.441 1 95.44 229 THR A CA 1
ATOM 1791 C C . THR A 1 229 ? -8.258 -45.969 -6.742 1 95.44 229 THR A C 1
ATOM 1793 O O . THR A 1 229 ? -7.723 -46.594 -5.824 1 95.44 229 THR A O 1
ATOM 1796 N N . GLU A 1 230 ? -8.102 -46.219 -7.961 1 96.38 230 GLU A N 1
ATOM 1797 C CA . GLU A 1 230 ? -7.25 -47.312 -8.398 1 96.38 230 GLU A CA 1
ATOM 1798 C C . GLU A 1 230 ? -5.816 -47.125 -7.902 1 96.38 230 GLU A C 1
ATOM 1800 O O . GLU A 1 230 ? -5.16 -48.094 -7.523 1 96.38 230 GLU A O 1
ATOM 1805 N N . LYS A 1 231 ? -5.336 -45.969 -7.855 1 96.31 231 LYS A N 1
ATOM 1806 C CA . LYS A 1 231 ? -3.953 -45.688 -7.484 1 96.31 231 LYS A CA 1
ATOM 1807 C C . LYS A 1 231 ? -3.836 -45.375 -5.992 1 96.31 231 LYS A C 1
ATOM 1809 O O . LYS A 1 231 ? -2.73 -45.219 -5.469 1 96.31 231 LYS A O 1
ATOM 1814 N N . GLY A 1 232 ? -4.98 -45.281 -5.305 1 95.62 232 GLY A N 1
ATOM 1815 C CA . GLY A 1 232 ? -4.996 -45.031 -3.871 1 95.62 232 GLY A CA 1
ATOM 1816 C C . GLY A 1 232 ? -4.602 -43.625 -3.498 1 95.62 232 GLY A C 1
ATOM 1817 O O . GLY A 1 232 ? -3.906 -43.406 -2.502 1 95.62 232 GLY A O 1
ATOM 1818 N N . VAL A 1 233 ? -4.824 -42.688 -4.344 1 95.38 233 VAL A N 1
ATOM 1819 C CA . VAL A 1 233 ? -4.488 -41.312 -4.102 1 95.38 233 VAL A CA 1
ATOM 1820 C C . VAL A 1 233 ? -5.742 -40.438 -4.207 1 95.38 233 VAL A C 1
ATOM 1822 O O . VAL A 1 233 ? -6.84 -40.969 -4.438 1 95.38 233 VAL A O 1
ATOM 1825 N N . GLN A 1 234 ? -5.652 -39.156 -3.918 1 92.38 234 GLN A N 1
ATOM 1826 C CA . GLN A 1 234 ? -6.773 -38.219 -4.02 1 92.38 234 GLN A CA 1
ATOM 1827 C C . GLN A 1 234 ? -6.938 -37.719 -5.445 1 92.38 234 GLN A C 1
ATOM 1829 O O . GLN A 1 234 ? -5.953 -37.562 -6.172 1 92.38 234 GLN A O 1
ATOM 1834 N N . PRO A 1 235 ? -8.219 -37.406 -5.816 1 93.19 235 PRO A N 1
ATOM 1835 C CA . PRO A 1 235 ? -8.453 -36.875 -7.16 1 93.19 235 PRO A CA 1
ATOM 1836 C C . PRO A 1 235 ? -7.621 -35.656 -7.465 1 93.19 235 PRO A C 1
ATOM 1838 O O . PRO A 1 235 ? -7.102 -35.5 -8.57 1 93.19 235 PRO A O 1
ATOM 1841 N N . GLY A 1 236 ? -7.461 -34.781 -6.531 1 93.5 236 GLY A N 1
ATOM 1842 C CA . GLY A 1 236 ? -6.648 -33.594 -6.723 1 93.5 236 GLY A CA 1
ATOM 1843 C C . GLY A 1 236 ? -5.203 -33.906 -7.062 1 93.5 236 GLY A C 1
ATOM 1844 O O . GLY A 1 236 ? -4.566 -33.156 -7.824 1 93.5 236 GLY A O 1
ATOM 1845 N N . GLN A 1 237 ? -4.703 -34.938 -6.52 1 95.38 237 GLN A N 1
ATOM 1846 C CA . GLN A 1 237 ? -3.33 -35.344 -6.805 1 95.38 237 GLN A CA 1
ATOM 1847 C C . GLN A 1 237 ? -3.188 -35.812 -8.25 1 95.38 237 GLN A C 1
ATOM 1849 O O . GLN A 1 237 ? -2.158 -35.594 -8.883 1 95.38 237 GLN A O 1
ATOM 1854 N N . ILE A 1 238 ? -4.227 -36.5 -8.742 1 95.56 238 ILE A N 1
ATOM 1855 C CA . ILE A 1 238 ? -4.223 -36.938 -10.133 1 95.56 238 ILE A CA 1
ATOM 1856 C C . ILE A 1 238 ? -4.223 -35.719 -11.055 1 95.56 238 ILE A C 1
ATOM 1858 O O . ILE A 1 238 ? -3.506 -35.688 -12.055 1 95.56 238 ILE A O 1
ATOM 1862 N N . ALA A 1 239 ? -5.012 -34.75 -10.719 1 95.12 239 ALA A N 1
ATOM 1863 C CA . ALA A 1 239 ? -5.07 -33.531 -11.5 1 95.12 239 ALA A CA 1
ATOM 1864 C C . ALA A 1 239 ? -3.711 -32.844 -11.539 1 95.12 239 ALA A C 1
ATOM 1866 O O . ALA A 1 239 ? -3.277 -32.375 -12.594 1 95.12 239 ALA A O 1
ATOM 1867 N N . LEU A 1 240 ? -3.045 -32.75 -10.438 1 96.5 240 LEU A N 1
ATOM 1868 C CA . LEU A 1 240 ? -1.72 -32.156 -10.367 1 96.5 240 LEU A CA 1
ATOM 1869 C C . LEU A 1 240 ? -0.714 -32.938 -11.195 1 96.5 240 LEU A C 1
ATOM 1871 O O . LEU A 1 240 ? 0.118 -32.344 -11.891 1 96.5 240 LEU A O 1
ATOM 1875 N N . ALA A 1 241 ? -0.784 -34.25 -11.062 1 97.06 241 ALA A N 1
ATOM 1876 C CA . ALA A 1 241 ? 0.1 -35.094 -11.852 1 97.06 241 ALA A CA 1
ATOM 1877 C C . ALA A 1 241 ? -0.11 -34.875 -13.344 1 97.06 241 ALA A C 1
ATOM 1879 O O . ALA A 1 241 ? 0.852 -34.844 -14.117 1 97.06 241 ALA A O 1
ATOM 1880 N N . TRP A 1 242 ? -1.367 -34.75 -13.742 1 97.25 242 TRP A N 1
ATOM 1881 C CA . TRP A 1 242 ? -1.67 -34.469 -15.141 1 97.25 242 TRP A CA 1
ATOM 1882 C C . TRP A 1 242 ? -1.025 -33.156 -15.578 1 97.25 242 TRP A C 1
ATOM 1884 O O . TRP A 1 242 ? -0.433 -33.062 -16.656 1 97.25 242 TRP A O 1
ATOM 1894 N N . LEU A 1 243 ? -1.138 -32.094 -14.758 1 97.5 243 LEU A N 1
ATOM 1895 C CA . LEU A 1 243 ? -0.534 -30.812 -15.07 1 97.5 243 LEU A CA 1
ATOM 1896 C C . LEU A 1 243 ? 0.974 -30.953 -15.258 1 97.5 243 LEU A C 1
ATOM 1898 O O . LEU A 1 243 ? 1.529 -30.438 -16.234 1 97.5 243 LEU A O 1
ATOM 1902 N N . LEU A 1 244 ? 1.611 -31.641 -14.336 1 98.12 244 LEU A N 1
ATOM 1903 C CA . LEU A 1 244 ? 3.061 -31.797 -14.383 1 98.12 244 LEU A CA 1
ATOM 1904 C C . LEU A 1 244 ? 3.486 -32.531 -15.648 1 98.12 244 LEU A C 1
ATOM 1906 O O . LEU A 1 244 ? 4.539 -32.25 -16.219 1 98.12 244 LEU A O 1
ATOM 1910 N N . ARG A 1 245 ? 2.676 -33.438 -16.078 1 98 245 ARG A N 1
ATOM 1911 C CA . ARG A 1 245 ? 2.984 -34.219 -17.281 1 98 245 ARG A CA 1
ATOM 1912 C C . ARG A 1 245 ? 2.672 -33.406 -18.547 1 98 245 ARG A C 1
ATOM 1914 O O . ARG A 1 245 ? 3.305 -33.625 -19.578 1 98 245 ARG A O 1
ATOM 1921 N N . ARG A 1 246 ? 1.743 -32.531 -18.547 1 97.88 246 ARG A N 1
ATOM 1922 C CA . ARG A 1 246 ? 1.204 -31.781 -19.672 1 97.88 246 ARG A CA 1
ATOM 1923 C C . ARG A 1 246 ? 2.301 -30.984 -20.391 1 97.88 246 ARG A C 1
ATOM 1925 O O . ARG A 1 246 ? 2.26 -30.828 -21.609 1 97.88 246 ARG A O 1
ATOM 1932 N N . ALA A 1 247 ? 3.258 -30.469 -19.688 1 98.5 247 ALA A N 1
ATOM 1933 C CA . ALA A 1 247 ? 4.332 -29.672 -20.281 1 98.5 247 ALA A CA 1
ATOM 1934 C C . ALA A 1 247 ? 5.535 -29.594 -19.344 1 98.5 247 ALA A C 1
ATOM 1936 O O . ALA A 1 247 ? 5.375 -29.516 -18.125 1 98.5 247 ALA A O 1
ATOM 1937 N N . PRO A 1 248 ? 6.73 -29.578 -19.891 1 98.25 248 PRO A N 1
ATOM 1938 C CA . PRO A 1 248 ? 7.926 -29.5 -19.047 1 98.25 248 PRO A CA 1
ATOM 1939 C C . PRO A 1 248 ? 8.07 -28.141 -18.359 1 98.25 248 PRO A C 1
ATOM 1941 O O . PRO A 1 248 ? 8.812 -28.031 -17.375 1 98.25 248 PRO A O 1
ATOM 1944 N N . VAL A 1 249 ? 7.336 -27.078 -18.812 1 98.81 249 VAL A N 1
ATOM 1945 C CA . VAL A 1 249 ? 7.484 -25.734 -18.266 1 98.81 249 VAL A CA 1
ATOM 1946 C C . VAL A 1 249 ? 6.434 -25.5 -17.188 1 98.81 249 VAL A C 1
ATOM 1948 O O . VAL A 1 249 ? 6.391 -24.422 -16.578 1 98.81 249 VAL A O 1
ATOM 1951 N N . MET A 1 250 ? 5.602 -26.5 -16.969 1 98.81 250 MET A N 1
ATOM 1952 C CA . MET A 1 250 ? 4.48 -26.391 -16.031 1 98.81 250 MET A CA 1
ATOM 1953 C C . MET A 1 250 ? 4.977 -26.281 -14.594 1 98.81 250 MET A C 1
ATOM 1955 O O . MET A 1 250 ? 5.754 -27.125 -14.141 1 98.81 250 MET A O 1
ATOM 1959 N N . LEU A 1 251 ? 4.512 -25.219 -13.844 1 98.88 251 LEU A N 1
ATOM 1960 C CA . LEU A 1 251 ? 4.855 -25 -12.445 1 98.88 251 LEU A CA 1
ATOM 1961 C C . LEU A 1 251 ? 3.602 -24.844 -11.594 1 98.88 251 LEU A C 1
ATOM 1963 O O . LEU A 1 251 ? 3.271 -23.719 -11.172 1 98.88 251 LEU A O 1
ATOM 1967 N N . PRO A 1 252 ? 2.893 -25.953 -11.305 1 98.19 252 PRO A N 1
ATOM 1968 C CA . PRO A 1 252 ? 1.681 -25.812 -10.492 1 98.19 252 PRO A CA 1
ATOM 1969 C C . PRO A 1 252 ? 1.972 -25.344 -9.07 1 98.19 252 PRO A C 1
ATOM 1971 O O . PRO A 1 252 ? 2.986 -25.734 -8.484 1 98.19 252 PRO A O 1
ATOM 1974 N N . ILE A 1 253 ? 1.061 -24.5 -8.539 1 98.06 253 ILE A N 1
ATOM 1975 C CA . ILE A 1 253 ? 1.242 -23.938 -7.203 1 98.06 253 ILE A CA 1
ATOM 1976 C C . ILE A 1 253 ? -0.023 -24.156 -6.375 1 98.06 253 ILE A C 1
ATOM 1978 O O . ILE A 1 253 ? -0.646 -23.188 -5.922 1 98.06 253 ILE A O 1
ATOM 1982 N N . PRO A 1 254 ? -0.412 -25.438 -6.184 1 96.25 254 PRO A N 1
ATOM 1983 C CA . PRO A 1 254 ? -1.568 -25.641 -5.309 1 96.25 254 PRO A CA 1
ATOM 1984 C C . PRO A 1 254 ? -1.367 -25.031 -3.92 1 96.25 254 PRO A C 1
ATOM 1986 O O . PRO A 1 254 ? -0.308 -25.203 -3.312 1 96.25 254 PRO A O 1
ATOM 1989 N N . GLY A 1 255 ? -2.354 -24.25 -3.537 1 94.31 255 GLY A N 1
ATOM 1990 C CA . GLY A 1 255 ? -2.254 -23.562 -2.264 1 94.31 255 GLY A CA 1
ATOM 1991 C C . GLY A 1 255 ? -3.195 -24.109 -1.209 1 94.31 255 GLY A C 1
ATOM 1992 O O . GLY A 1 255 ? -4.266 -24.625 -1.533 1 94.31 255 GLY A O 1
ATOM 1993 N N . THR A 1 256 ? -2.77 -24 0.052 1 92.56 256 THR A N 1
ATOM 1994 C CA . THR A 1 256 ? -3.553 -24.406 1.218 1 92.56 256 THR A CA 1
ATOM 1995 C C . THR A 1 256 ? -3.041 -23.703 2.475 1 92.56 256 THR A C 1
ATOM 1997 O O . THR A 1 256 ? -1.907 -23.219 2.504 1 92.56 256 THR A O 1
ATOM 2000 N N . GLY A 1 257 ? -3.898 -23.531 3.391 1 93.44 257 GLY A N 1
ATOM 2001 C CA . GLY A 1 257 ? -3.49 -23.047 4.699 1 93.44 257 GLY A CA 1
ATOM 2002 C C . GLY A 1 257 ? -3.293 -24.156 5.715 1 93.44 257 GLY A C 1
ATOM 2003 O O . GLY A 1 257 ? -3.125 -23.891 6.906 1 93.44 257 GLY A O 1
ATOM 2004 N N . SER A 1 258 ? -3.293 -25.406 5.234 1 93.5 258 SER A N 1
ATOM 2005 C CA . SER A 1 258 ? -3.229 -26.562 6.121 1 93.5 258 SER A CA 1
ATOM 2006 C C . SER A 1 258 ? -1.924 -27.328 5.93 1 93.5 258 SER A C 1
ATOM 2008 O O . SER A 1 258 ? -1.585 -27.719 4.812 1 93.5 258 SER A O 1
ATOM 2010 N N . PRO A 1 259 ? -1.232 -27.547 7.074 1 93.44 259 PRO A N 1
ATOM 2011 C CA . PRO A 1 259 ? 0.005 -28.328 6.973 1 93.44 259 PRO A CA 1
ATOM 2012 C C . PRO A 1 259 ? -0.226 -29.734 6.441 1 93.44 259 PRO A C 1
ATOM 2014 O O . PRO A 1 259 ? 0.641 -30.297 5.762 1 93.44 259 PRO A O 1
ATOM 2017 N N . GLU A 1 260 ? -1.379 -30.297 6.754 1 93.19 260 GLU A N 1
ATOM 2018 C CA . GLU A 1 260 ? -1.701 -31.641 6.258 1 93.19 260 GLU A CA 1
ATOM 2019 C C . GLU A 1 260 ? -1.94 -31.625 4.75 1 93.19 260 GLU A C 1
ATOM 2021 O O . GLU A 1 260 ? -1.426 -32.469 4.027 1 93.19 260 GLU A O 1
ATOM 2026 N N . HIS A 1 261 ? -2.633 -30.672 4.297 1 94.12 261 HIS A N 1
ATOM 2027 C CA . HIS A 1 261 ? -3.002 -30.625 2.885 1 94.12 261 HIS A CA 1
ATOM 2028 C C . HIS A 1 261 ? -1.798 -30.281 2.012 1 94.12 261 HIS A C 1
ATOM 2030 O O . HIS A 1 261 ? -1.721 -30.719 0.862 1 94.12 261 HIS A O 1
ATOM 2036 N N . VAL A 1 262 ? -0.863 -29.531 2.543 1 95.75 262 VAL A N 1
ATOM 2037 C CA . VAL A 1 262 ? 0.324 -29.219 1.752 1 95.75 262 VAL A CA 1
ATOM 2038 C C . VAL A 1 262 ? 1.112 -30.5 1.486 1 95.75 262 VAL A C 1
ATOM 2040 O O . VAL A 1 262 ? 1.687 -30.672 0.408 1 95.75 262 VAL A O 1
ATOM 2043 N N . ALA A 1 263 ? 1.173 -31.391 2.418 1 95.69 263 ALA A N 1
ATOM 2044 C CA . ALA A 1 263 ? 1.825 -32.688 2.234 1 95.69 263 ALA A CA 1
ATOM 2045 C C . ALA A 1 263 ? 1.098 -33.531 1.185 1 95.69 263 ALA A C 1
ATOM 2047 O O . ALA A 1 263 ? 1.732 -34.188 0.372 1 95.69 263 ALA A O 1
ATOM 2048 N N . ASP A 1 264 ? -0.22 -33.469 1.263 1 94.38 264 ASP A N 1
ATOM 2049 C CA . ASP A 1 264 ? -1.025 -34.156 0.26 1 94.38 264 ASP A CA 1
ATOM 2050 C C . ASP A 1 264 ? -0.703 -33.656 -1.145 1 94.38 264 ASP A C 1
ATOM 2052 O O . ASP A 1 264 ? -0.548 -34.438 -2.074 1 94.38 264 ASP A O 1
ATOM 2056 N N . ASN A 1 265 ? -0.607 -32.375 -1.322 1 95.5 265 ASN A N 1
ATOM 2057 C CA . ASN A 1 265 ? -0.266 -31.797 -2.613 1 95.5 265 ASN A CA 1
ATOM 2058 C C . ASN A 1 265 ? 1.115 -32.25 -3.084 1 95.5 265 ASN A C 1
ATOM 2060 O O . ASN A 1 265 ? 1.296 -32.594 -4.254 1 95.5 265 ASN A O 1
ATOM 2064 N N . ALA A 1 266 ? 2.059 -32.25 -2.174 1 97.38 266 ALA A N 1
ATOM 2065 C CA . ALA A 1 266 ? 3.432 -32.625 -2.506 1 97.38 266 ALA A CA 1
ATOM 2066 C C . ALA A 1 266 ? 3.506 -34.062 -2.982 1 97.38 266 ALA A C 1
ATOM 2068 O O . ALA A 1 266 ? 4.32 -34.406 -3.844 1 97.38 266 ALA A O 1
ATOM 2069 N N . ALA A 1 267 ? 2.658 -34.875 -2.449 1 96.62 267 ALA A N 1
ATOM 2070 C CA . ALA A 1 267 ? 2.65 -36.312 -2.773 1 96.62 267 ALA A CA 1
ATOM 2071 C C . ALA A 1 267 ? 2.285 -36.531 -4.238 1 96.62 267 ALA A C 1
ATOM 2073 O O . ALA A 1 267 ? 2.6 -37.594 -4.809 1 96.62 267 ALA A O 1
ATOM 2074 N N . ALA A 1 268 ? 1.673 -35.594 -4.863 1 96.38 268 ALA A N 1
ATOM 2075 C CA . ALA A 1 268 ? 1.28 -35.719 -6.266 1 96.38 268 ALA A CA 1
ATOM 2076 C C . ALA A 1 268 ? 2.5 -35.875 -7.168 1 96.38 268 ALA A C 1
ATOM 2078 O O . ALA A 1 268 ? 2.402 -36.469 -8.25 1 96.38 268 ALA A O 1
ATOM 2079 N N . ALA A 1 269 ? 3.625 -35.375 -6.719 1 97.69 269 ALA A N 1
ATOM 2080 C CA . ALA A 1 269 ? 4.855 -35.406 -7.508 1 97.69 269 ALA A CA 1
ATOM 2081 C C . ALA A 1 269 ? 5.293 -36.812 -7.832 1 97.69 269 ALA A C 1
ATOM 2083 O O . ALA A 1 269 ? 5.988 -37.062 -8.82 1 97.69 269 ALA A O 1
ATOM 2084 N N . ALA A 1 270 ? 4.84 -37.75 -7.059 1 96.56 270 ALA A N 1
ATOM 2085 C CA . ALA A 1 270 ? 5.289 -39.125 -7.207 1 96.56 270 ALA A CA 1
ATOM 2086 C C . ALA A 1 270 ? 4.363 -39.906 -8.133 1 96.56 270 ALA A C 1
ATOM 2088 O O . ALA A 1 270 ? 4.684 -41.031 -8.547 1 96.56 270 ALA A O 1
ATOM 2089 N N . ILE A 1 271 ? 3.262 -39.344 -8.461 1 97.19 271 ILE A N 1
ATOM 2090 C CA . ILE A 1 271 ? 2.271 -40.062 -9.273 1 97.19 271 ILE A CA 1
ATOM 2091 C C . ILE A 1 271 ? 2.721 -40.062 -10.734 1 97.19 271 ILE A C 1
ATOM 2093 O O . ILE A 1 271 ? 3.031 -39.031 -11.312 1 97.19 271 ILE A O 1
ATOM 2097 N N . VAL A 1 272 ? 2.76 -41.219 -11.297 1 96.38 272 VAL A N 1
ATOM 2098 C CA . VAL A 1 272 ? 3.109 -41.406 -12.703 1 96.38 272 VAL A CA 1
ATOM 2099 C C . VAL A 1 272 ? 1.867 -41.812 -13.492 1 96.38 272 VAL A C 1
ATOM 2101 O O . VAL A 1 272 ? 1.171 -42.75 -13.133 1 96.38 272 VAL A O 1
ATOM 2104 N N . LEU A 1 273 ? 1.594 -41.062 -14.492 1 97.88 273 LEU A N 1
ATOM 2105 C CA . LEU A 1 273 ? 0.5 -41.375 -15.406 1 97.88 273 LEU A CA 1
ATOM 2106 C C . LEU A 1 273 ? 1.024 -42.031 -16.672 1 97.88 273 LEU A C 1
ATOM 2108 O O . LEU A 1 273 ? 1.97 -41.531 -17.297 1 97.88 273 LEU A O 1
ATOM 2112 N N . SER A 1 274 ? 0.386 -43.125 -17.047 1 98.06 274 SER A N 1
ATOM 2113 C CA . SER A 1 274 ? 0.693 -43.719 -18.359 1 98.06 274 SER A CA 1
ATOM 2114 C C . SER A 1 274 ? 0.219 -42.812 -19.484 1 98.06 274 SER A C 1
ATOM 2116 O O . SER A 1 274 ? -0.558 -41.875 -19.266 1 98.06 274 SER A O 1
ATOM 2118 N N . ASP A 1 275 ? 0.762 -43.125 -20.641 1 98.31 275 ASP A N 1
ATOM 2119 C CA . ASP A 1 275 ? 0.308 -42.375 -21.812 1 98.31 275 ASP A CA 1
ATOM 2120 C C . ASP A 1 275 ? -1.21 -42.469 -21.953 1 98.31 275 ASP A C 1
ATOM 2122 O O . ASP A 1 275 ? -1.868 -41.469 -22.219 1 98.31 275 ASP A O 1
ATOM 2126 N N . GLU A 1 276 ? -1.707 -43.625 -21.766 1 98.19 276 GLU A N 1
ATOM 2127 C CA . GLU A 1 276 ? -3.143 -43.844 -21.906 1 98.19 276 GLU A CA 1
ATOM 2128 C C . GLU A 1 276 ? -3.93 -43.062 -20.875 1 98.19 276 GLU A C 1
ATOM 2130 O O . GLU A 1 276 ? -4.93 -42.406 -21.188 1 98.19 276 GLU A O 1
ATOM 2135 N N . GLU A 1 277 ? -3.457 -43.156 -19.656 1 97.94 277 GLU A N 1
ATOM 2136 C CA . GLU A 1 277 ? -4.117 -42.438 -18.562 1 97.94 277 GLU A CA 1
ATOM 2137 C C . GLU A 1 277 ? -4.098 -40.938 -18.812 1 97.94 277 GLU A C 1
ATOM 2139 O O . GLU A 1 277 ? -5.121 -40.281 -18.672 1 97.94 277 GLU A O 1
ATOM 2144 N N . PHE A 1 278 ? -2.939 -40.469 -19.203 1 98.06 278 PHE A N 1
ATOM 2145 C CA . PHE A 1 278 ? -2.779 -39.031 -19.469 1 98.06 278 PHE A CA 1
ATOM 2146 C C . PHE A 1 278 ? -3.734 -38.594 -20.578 1 98.06 278 PHE A C 1
ATOM 2148 O O . PHE A 1 278 ? -4.441 -37.594 -20.422 1 98.06 278 PHE A O 1
ATOM 2155 N N . HIS A 1 279 ? -3.807 -39.312 -21.641 1 98.06 279 HIS A N 1
ATOM 2156 C CA . HIS A 1 279 ? -4.609 -38.938 -22.797 1 98.06 279 HIS A CA 1
ATOM 2157 C C . HIS A 1 279 ? -6.102 -39.031 -22.484 1 98.06 279 HIS A C 1
ATOM 2159 O O . HIS A 1 279 ? -6.887 -38.188 -22.953 1 98.06 279 HIS A O 1
ATOM 2165 N N . GLN A 1 280 ? -6.402 -40.031 -21.734 1 96.88 280 GLN A N 1
ATOM 2166 C CA . GLN A 1 280 ? -7.812 -40.156 -21.375 1 96.88 280 GLN A CA 1
ATOM 2167 C C . GLN A 1 280 ? -8.25 -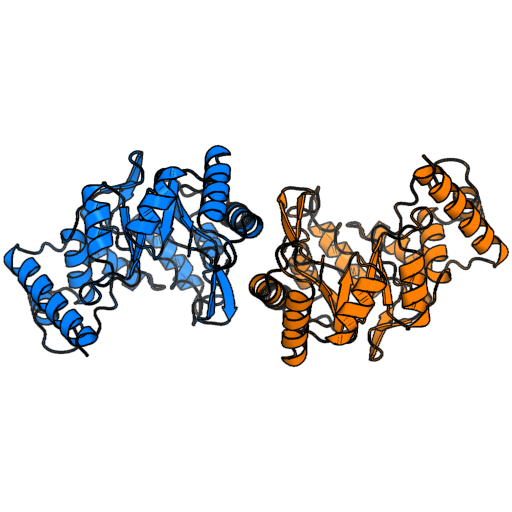38.969 -20.5 1 96.88 280 GLN A C 1
ATOM 2169 O O . GLN A 1 280 ? -9.32 -38.406 -20.703 1 96.88 280 GLN A O 1
ATOM 2174 N N . LEU A 1 281 ? -7.441 -38.625 -19.516 1 96.06 281 LEU A N 1
ATOM 2175 C CA . LEU A 1 281 ? -7.719 -37.469 -18.703 1 96.06 281 LEU A CA 1
ATOM 2176 C C . LEU A 1 281 ? -7.801 -36.219 -19.547 1 96.06 281 LEU A C 1
ATOM 2178 O O . LEU A 1 281 ? -8.719 -35.406 -19.391 1 96.06 281 LEU A O 1
ATOM 2182 N N . ASP A 1 282 ? -6.836 -36.031 -20.438 1 96.06 282 ASP A N 1
ATOM 2183 C CA . ASP A 1 282 ? -6.766 -34.875 -21.312 1 96.06 282 ASP A CA 1
ATOM 2184 C C . ASP A 1 282 ? -8.031 -34.75 -22.156 1 96.06 282 ASP A C 1
ATOM 2186 O O . ASP A 1 282 ? -8.602 -33.656 -22.25 1 96.06 282 ASP A O 1
ATOM 2190 N N . ASN A 1 283 ? -8.414 -35.875 -22.719 1 95 283 ASN A N 1
ATOM 2191 C CA . ASN A 1 283 ? -9.594 -35.875 -23.578 1 95 283 ASN A CA 1
ATOM 2192 C C . ASN A 1 283 ? -10.859 -35.562 -22.797 1 95 283 ASN A C 1
ATOM 2194 O O . ASN A 1 283 ? -11.703 -34.781 -23.266 1 95 283 ASN A O 1
ATOM 2198 N N . GLU A 1 284 ? -10.977 -36.094 -21.609 1 91.56 284 GLU A N 1
ATOM 2199 C CA . GLU A 1 284 ? -12.148 -35.844 -20.781 1 91.56 284 GLU A CA 1
ATOM 2200 C C . GLU A 1 284 ? -12.18 -34.406 -20.312 1 91.56 284 GLU A C 1
ATOM 2202 O O . GLU A 1 284 ? -13.242 -33.781 -20.25 1 91.56 284 GLU A O 1
ATOM 2207 N N . GLY A 1 285 ? -10.992 -33.938 -19.938 1 91.69 285 GLY A N 1
ATOM 2208 C CA . GLY A 1 285 ? -10.906 -32.562 -19.547 1 91.69 285 GLY A CA 1
ATOM 2209 C C . GLY A 1 285 ? -11.297 -31.594 -20.656 1 91.69 285 GLY A C 1
ATOM 2210 O O . GLY A 1 285 ? -12.07 -30.656 -20.438 1 91.69 285 GLY A O 1
ATOM 2211 N N . ARG A 1 286 ? -10.812 -31.812 -21.844 1 91.75 286 ARG A N 1
ATOM 2212 C CA . ARG A 1 286 ? -11.133 -30.984 -23 1 91.75 286 ARG A CA 1
ATOM 2213 C C . ARG A 1 286 ? -12.625 -31.031 -23.312 1 91.75 286 ARG A C 1
ATOM 2215 O O . ARG A 1 286 ? -13.227 -30.031 -23.688 1 91.75 286 ARG A O 1
ATOM 2222 N N . ALA A 1 287 ? -13.148 -32.219 -23.219 1 89.62 287 ALA A N 1
ATOM 2223 C CA . ALA A 1 287 ? -14.578 -32.406 -23.484 1 89.62 287 ALA A CA 1
ATOM 2224 C C . ALA A 1 287 ? -15.414 -31.594 -22.484 1 89.62 287 ALA A C 1
ATOM 2226 O O . ALA A 1 287 ? -16.406 -30.969 -22.859 1 89.62 287 ALA A O 1
ATOM 2227 N N . GLU A 1 288 ? -15.016 -31.688 -21.266 1 87.44 288 GLU A N 1
ATOM 2228 C CA . GLU A 1 288 ? -15.711 -30.922 -20.25 1 87.44 288 GLU A CA 1
ATOM 2229 C C . GLU A 1 288 ? -15.602 -29.422 -20.5 1 87.44 288 GLU A C 1
ATOM 2231 O O . GLU A 1 288 ? -16.578 -28.688 -20.344 1 87.44 288 GLU A O 1
ATOM 2236 N N . TRP A 1 289 ? -14.438 -28.922 -20.859 1 88.31 289 TRP A N 1
ATOM 2237 C CA . TRP A 1 289 ? -14.211 -27.516 -21.172 1 88.31 289 TRP A CA 1
ATOM 2238 C C . TRP A 1 289 ? -15.055 -27.078 -22.375 1 88.31 289 TRP A C 1
ATOM 2240 O O . TRP A 1 289 ? -15.672 -26.016 -22.344 1 88.31 289 TRP A O 1
ATOM 2250 N N . GLY A 1 290 ? -15.055 -27.938 -23.359 1 88.88 290 GLY A N 1
ATOM 2251 C CA . GLY A 1 290 ? -15.852 -27.656 -24.547 1 88.88 290 GLY A CA 1
ATOM 2252 C C . GLY A 1 290 ? -17.344 -27.562 -24.25 1 88.88 290 GLY A C 1
ATOM 2253 O O . GLY A 1 290 ? -18.031 -26.734 -24.828 1 88.88 290 GLY A O 1
ATOM 2254 N N . SER A 1 291 ? -17.734 -28.375 -23.391 1 82.44 291 SER A N 1
ATOM 2255 C CA . SER A 1 291 ? -19.141 -28.375 -23.062 1 82.44 291 SER A CA 1
ATOM 2256 C C . SER A 1 291 ? -19.531 -27.141 -22.266 1 82.44 291 SER A C 1
ATOM 2258 O O . SER A 1 291 ? -20.672 -26.672 -22.359 1 82.44 291 SER A O 1
ATOM 2260 N N . ARG A 1 292 ? -18.625 -26.656 -21.469 1 76.88 292 ARG A N 1
ATOM 2261 C CA . ARG A 1 292 ? -18.922 -25.484 -20.656 1 76.88 292 ARG A CA 1
ATOM 2262 C C . ARG A 1 292 ? -18.859 -24.203 -21.484 1 76.88 292 ARG A C 1
ATOM 2264 O O . ARG A 1 292 ? -19.516 -23.219 -21.156 1 76.88 292 ARG A O 1
ATOM 2271 N N . ASN A 1 293 ? -18.078 -24.328 -22.453 1 71.62 293 ASN A N 1
ATOM 2272 C CA . ASN A 1 293 ? -17.859 -23.094 -23.219 1 71.62 293 ASN A CA 1
ATOM 2273 C C . ASN A 1 293 ? -18.578 -23.141 -24.562 1 71.62 293 ASN A C 1
ATOM 2275 O O . ASN A 1 293 ? -18.453 -22.219 -25.375 1 71.62 293 ASN A O 1
ATOM 2279 N N . ALA A 1 294 ? -19.062 -24.344 -24.984 1 66.94 294 ALA A N 1
ATOM 2280 C CA . ALA A 1 294 ? -19.938 -24.453 -26.156 1 66.94 294 ALA A CA 1
ATOM 2281 C C . ALA A 1 294 ? -21.281 -23.766 -25.891 1 66.94 294 ALA A C 1
ATOM 2283 O O . ALA A 1 294 ? -22.078 -23.578 -26.812 1 66.94 294 ALA A O 1
ATOM 2284 N N . VAL A 1 295 ? -21.578 -23.562 -24.625 1 44.25 295 VAL A N 1
ATOM 2285 C CA . VAL A 1 295 ? -22.891 -22.922 -24.484 1 44.25 295 VAL A CA 1
ATOM 2286 C C . VAL A 1 295 ? -22.766 -21.422 -24.719 1 44.25 295 VAL A C 1
ATOM 2288 O O . VAL A 1 295 ? -21.859 -20.781 -24.188 1 44.25 295 VAL A O 1
ATOM 2291 N N . MET B 1 1 ? 5.23 23.266 38.719 1 46.72 1 MET B N 1
ATOM 2292 C CA . MET B 1 1 ? 5.852 23.406 37.406 1 46.72 1 MET B CA 1
ATOM 2293 C C . MET B 1 1 ? 4.797 23.484 36.281 1 46.72 1 MET B C 1
ATOM 2295 O O . MET B 1 1 ? 3.855 22.703 36.281 1 46.72 1 MET B O 1
ATOM 2299 N N . PHE B 1 2 ? 4.68 24.516 35.562 1 64.94 2 PHE B N 1
ATOM 2300 C CA . PHE B 1 2 ? 3.66 24.797 34.562 1 64.94 2 PHE B CA 1
ATOM 2301 C C . PHE B 1 2 ? 3.629 23.719 33.5 1 64.94 2 PHE B C 1
ATOM 2303 O O . PHE B 1 2 ? 4.672 23.312 32.969 1 64.94 2 PHE B O 1
ATOM 2310 N N . THR B 1 3 ? 2.508 22.969 33.5 1 83.56 3 THR B N 1
ATOM 2311 C CA . THR B 1 3 ? 2.357 21.922 32.469 1 83.56 3 THR B CA 1
ATOM 2312 C C . THR B 1 3 ? 1.826 22.516 31.172 1 83.56 3 THR B C 1
ATOM 2314 O O . THR B 1 3 ? 0.751 23.125 31.156 1 83.56 3 THR B O 1
ATOM 2317 N N . PRO B 1 4 ? 2.693 22.469 30.172 1 93.25 4 PRO B N 1
ATOM 2318 C CA . PRO B 1 4 ? 2.199 22.953 28.891 1 93.25 4 PRO B CA 1
ATOM 2319 C C . PRO B 1 4 ? 0.844 22.344 28.516 1 93.25 4 PRO B C 1
ATOM 2321 O O . PRO B 1 4 ? 0.575 21.188 28.812 1 93.25 4 PRO B O 1
ATOM 2324 N N . ASP B 1 5 ? -0.015 23.203 28.016 1 97.31 5 ASP B N 1
ATOM 2325 C CA . ASP B 1 5 ? -1.371 22.797 27.656 1 97.31 5 ASP B CA 1
ATOM 2326 C C . ASP B 1 5 ? -1.783 23.406 26.312 1 97.31 5 ASP B C 1
ATOM 2328 O O . ASP B 1 5 ? -2.135 24.578 26.234 1 97.31 5 ASP B O 1
ATOM 2332 N N . ALA B 1 6 ? -1.854 22.578 25.281 1 98.31 6 ALA B N 1
ATOM 2333 C CA . ALA B 1 6 ? -2.17 23.016 23.922 1 98.31 6 ALA B CA 1
ATOM 2334 C C . ALA B 1 6 ? -3.588 23.562 23.844 1 98.31 6 ALA B C 1
ATOM 2336 O O . ALA B 1 6 ? -3.914 24.328 22.922 1 98.31 6 ALA B O 1
ATOM 2337 N N . ARG B 1 7 ? -4.445 23.359 24.859 1 97.75 7 ARG B N 1
ATOM 2338 C CA . ARG B 1 7 ? -5.832 23.812 24.859 1 97.75 7 ARG B CA 1
ATOM 2339 C C . ARG B 1 7 ? -5.922 25.328 24.953 1 97.75 7 ARG B C 1
ATOM 2341 O O . ARG B 1 7 ? -6.945 25.922 24.609 1 97.75 7 ARG B O 1
ATOM 2348 N N . ARG B 1 8 ? -4.852 25.812 25.359 1 97.94 8 ARG B N 1
ATOM 2349 C CA . ARG B 1 8 ? -4.797 27.266 25.453 1 97.94 8 ARG B CA 1
ATOM 2350 C C . ARG B 1 8 ? -4.797 27.906 24.062 1 97.94 8 ARG B C 1
ATOM 2352 O O . ARG B 1 8 ? -5.02 29.109 23.938 1 97.94 8 ARG B O 1
ATOM 2359 N N . SER B 1 9 ? -4.57 27.188 23.016 1 98.44 9 SER B N 1
ATOM 2360 C CA . SER B 1 9 ? -4.57 27.672 21.656 1 98.44 9 SER B CA 1
ATOM 2361 C C . SER B 1 9 ? -5.996 27.859 21.125 1 98.44 9 SER B C 1
ATOM 2363 O O . SER B 1 9 ? -6.203 28.453 20.062 1 98.44 9 SER B O 1
ATOM 2365 N N . GLY B 1 10 ? -6.93 27.391 21.844 1 98.25 10 GLY B N 1
ATOM 2366 C CA . GLY B 1 10 ? -8.312 27.438 21.406 1 98.25 10 GLY B CA 1
ATOM 2367 C C . GLY B 1 10 ? -8.75 26.203 20.656 1 98.25 10 GLY B C 1
ATOM 2368 O O . GLY B 1 10 ? -8.008 25.219 20.594 1 98.25 10 GLY B O 1
ATOM 2369 N N . SER B 1 11 ? -9.992 26.188 20.219 1 98.44 11 SER B N 1
ATOM 2370 C CA . SER B 1 11 ? -10.578 25.047 19.5 1 98.44 11 SER B CA 1
ATOM 2371 C C . SER B 1 11 ? -11.086 25.469 18.125 1 98.44 11 SER B C 1
ATOM 2373 O O . SER B 1 11 ? -11.289 26.656 17.875 1 98.44 11 SER B O 1
ATOM 2375 N N . PHE B 1 12 ? -11.195 24.594 17.297 1 98.81 12 PHE B N 1
ATOM 2376 C CA . PHE B 1 12 ? -11.766 24.734 15.977 1 98.81 12 PHE B CA 1
ATOM 2377 C C . PHE B 1 12 ? -12.68 23.562 15.641 1 98.81 12 PHE B C 1
ATOM 2379 O O . PHE B 1 12 ? -12.391 22.422 16.016 1 98.81 12 PHE B O 1
ATOM 2386 N N . MET B 1 13 ? -13.734 23.859 15 1 98.75 13 MET B N 1
ATOM 2387 C CA . MET B 1 13 ? -14.672 22.844 14.57 1 98.75 13 MET B CA 1
ATOM 2388 C C . MET B 1 13 ? -14.438 22.453 13.109 1 98.75 13 MET B C 1
ATOM 2390 O O . MET B 1 13 ? -15.016 23.062 12.203 1 98.75 13 MET B O 1
ATOM 2394 N N . ILE B 1 14 ? -13.688 21.406 12.898 1 98.81 14 ILE B N 1
ATOM 2395 C CA . ILE B 1 14 ? -13.445 20.922 11.539 1 98.81 14 ILE B CA 1
ATOM 2396 C C . ILE B 1 14 ? -14.766 20.484 10.906 1 98.81 14 ILE B C 1
ATOM 2398 O O . ILE B 1 14 ? -15.5 19.688 11.477 1 98.81 14 ILE B O 1
ATOM 2402 N N . GLY B 1 15 ? -15.062 21.062 9.711 1 98.31 15 GLY B N 1
ATOM 2403 C CA . GLY B 1 15 ? -16.297 20.703 9.023 1 98.31 15 GLY B CA 1
ATOM 2404 C C . GLY B 1 15 ? -17.531 21.188 9.766 1 98.31 15 GLY B C 1
ATOM 2405 O O . GLY B 1 15 ? -18.656 20.875 9.352 1 98.31 15 GLY B O 1
ATOM 2406 N N . GLY B 1 16 ? -17.375 21.828 10.867 1 98.06 16 GLY B N 1
ATOM 2407 C CA . GLY B 1 16 ? -18.484 22.391 11.617 1 98.06 16 GLY B CA 1
ATOM 2408 C C . GLY B 1 16 ? -18.938 21.531 12.781 1 98.06 16 GLY B C 1
ATOM 2409 O O . GLY B 1 16 ? -19.734 21.953 13.609 1 98.06 16 GLY B O 1
ATOM 2410 N N . ASP B 1 17 ? -18.359 20.328 12.867 1 97.94 17 ASP B N 1
ATOM 2411 C CA . ASP B 1 17 ? -18.922 19.469 13.906 1 97.94 17 ASP B CA 1
ATOM 2412 C C . ASP B 1 17 ? -17.844 18.609 14.562 1 97.94 17 ASP B C 1
ATOM 2414 O O . ASP B 1 17 ? -18.109 17.891 15.523 1 97.94 17 ASP B O 1
ATOM 2418 N N . LEU B 1 18 ? -16.578 18.656 14.117 1 98.44 18 LEU B N 1
ATOM 2419 C CA . LEU B 1 18 ? -15.461 17.922 14.688 1 98.44 18 LEU B CA 1
ATOM 2420 C C . LEU B 1 18 ? -14.516 18.844 15.445 1 98.44 18 LEU B C 1
ATOM 2422 O O . LEU B 1 18 ? -13.648 19.469 14.836 1 98.44 18 LEU B O 1
ATOM 2426 N N . GLU B 1 19 ? -14.633 18.891 16.734 1 98.44 19 GLU B N 1
ATOM 2427 C CA . GLU B 1 19 ? -13.875 19.844 17.547 1 98.44 19 GLU B CA 1
ATOM 2428 C C . GLU B 1 19 ? -12.453 19.344 17.781 1 98.44 19 GLU B C 1
ATOM 2430 O O . GLU B 1 19 ? -12.242 18.188 18.156 1 98.44 19 GLU B O 1
ATOM 2435 N N . VAL B 1 20 ? -11.492 20.25 17.562 1 98.88 20 VAL B N 1
ATOM 2436 C CA . VAL B 1 20 ? -10.094 19.922 17.844 1 98.88 20 VAL B CA 1
ATOM 2437 C C . VAL B 1 20 ? -9.414 21.109 18.531 1 98.88 20 VAL B C 1
ATOM 2439 O O . VAL B 1 20 ? -9.836 22.25 18.375 1 98.88 20 VAL B O 1
ATOM 2442 N N . THR B 1 21 ? -8.445 20.734 19.391 1 98.81 21 THR B N 1
ATOM 2443 C CA . THR B 1 21 ? -7.492 21.766 19.812 1 98.81 21 THR B CA 1
ATOM 2444 C C . THR B 1 21 ? -6.699 22.297 18.625 1 98.81 21 THR B C 1
ATOM 2446 O O . THR B 1 21 ? -6.223 21.516 17.797 1 98.81 21 THR B O 1
ATOM 2449 N N . ARG B 1 22 ? -6.566 23.609 18.5 1 98.88 22 ARG B N 1
ATOM 2450 C CA . ARG B 1 22 ? -5.992 24.203 17.297 1 98.88 22 ARG B CA 1
ATOM 2451 C C . ARG B 1 22 ? -4.527 23.812 17.141 1 98.88 22 ARG B C 1
ATOM 2453 O O . ARG B 1 22 ? -4.074 23.531 16.031 1 98.88 22 ARG B O 1
ATOM 2460 N N . LEU B 1 23 ? -3.785 23.859 18.234 1 98.75 23 LEU B N 1
ATOM 2461 C CA . LEU B 1 23 ? -2.404 23.391 18.156 1 98.75 23 LEU B CA 1
ATOM 2462 C C . LEU B 1 23 ? -2.338 21.859 18.188 1 98.75 23 LEU B C 1
ATOM 2464 O O . LEU B 1 23 ? -2.49 21.25 19.234 1 98.75 23 LEU B O 1
ATOM 2468 N N . GLY B 1 24 ? -2.098 21.297 17 1 98.62 24 GLY B N 1
ATOM 2469 C CA . GLY B 1 24 ? -2.08 19.844 16.859 1 98.62 24 GLY B CA 1
ATOM 2470 C C . GLY B 1 24 ? -0.679 19.266 16.766 1 98.62 24 GLY B C 1
ATOM 2471 O O . GLY B 1 24 ? 0.273 19.859 17.281 1 98.62 24 GLY B O 1
ATOM 2472 N N . PHE B 1 25 ? -0.657 18.062 16.219 1 98.69 25 PHE B N 1
ATOM 2473 C CA . PHE B 1 25 ? 0.6 17.344 16.094 1 98.69 25 PHE B CA 1
ATOM 2474 C C . PHE B 1 25 ? 0.754 16.766 14.695 1 98.69 25 PHE B C 1
ATOM 2476 O O . PHE B 1 25 ? -0.144 16.078 14.195 1 98.69 25 PHE B O 1
ATOM 2483 N N . GLY B 1 26 ? 1.837 17.062 14.039 1 98.44 26 GLY B N 1
ATOM 2484 C CA . GLY B 1 26 ? 2.189 16.438 12.781 1 98.44 26 GLY B CA 1
ATOM 2485 C C . GLY B 1 26 ? 3.062 15.203 12.953 1 98.44 26 GLY B C 1
ATOM 2486 O O . GLY B 1 26 ? 4.141 15.281 13.547 1 98.44 26 GLY B O 1
ATOM 2487 N N . ALA B 1 27 ? 2.711 14.125 12.32 1 98.38 27 ALA B N 1
ATOM 2488 C CA . ALA B 1 27 ? 3.305 12.836 12.664 1 98.38 27 ALA B CA 1
ATOM 2489 C C . ALA B 1 27 ? 4.371 12.438 11.648 1 98.38 27 ALA B C 1
ATOM 2491 O O . ALA B 1 27 ? 4.848 11.297 11.656 1 98.38 27 ALA B O 1
ATOM 2492 N N . MET B 1 28 ? 4.77 13.289 10.828 1 97.19 28 MET B N 1
ATOM 2493 C CA . MET B 1 28 ? 5.746 12.938 9.797 1 97.19 28 MET B CA 1
ATOM 2494 C C . MET B 1 28 ? 7.078 12.547 10.43 1 97.19 28 MET B C 1
ATOM 2496 O O . MET B 1 28 ? 7.719 11.594 9.992 1 97.19 28 MET B O 1
ATOM 2500 N N . ARG B 1 29 ? 7.449 13.164 11.523 1 95.25 29 ARG B N 1
ATOM 2501 C CA . ARG B 1 29 ? 8.797 13.062 12.07 1 95.25 29 ARG B CA 1
ATOM 2502 C C . ARG B 1 29 ? 8.922 11.891 13.031 1 95.25 29 ARG B C 1
ATOM 2504 O O . ARG B 1 29 ? 9.984 11.648 13.602 1 95.25 29 ARG B O 1
ATOM 2511 N N . ILE B 1 30 ? 7.879 11.188 13.203 1 98 30 ILE B N 1
ATOM 2512 C CA . ILE B 1 30 ? 7.992 10 14.047 1 98 30 ILE B CA 1
ATOM 2513 C C . ILE B 1 30 ? 8.398 8.805 13.188 1 98 30 ILE B C 1
ATOM 2515 O O . ILE B 1 30 ? 8.328 7.656 13.641 1 98 30 ILE B O 1
ATOM 2519 N N . THR B 1 31 ? 8.773 9.008 11.961 1 98.06 31 THR B N 1
ATOM 2520 C CA . THR B 1 31 ? 9.289 7.984 11.062 1 98.06 31 THR B CA 1
ATOM 2521 C C . THR B 1 31 ? 10.789 8.148 10.844 1 98.06 31 THR B C 1
ATOM 2523 O O . THR B 1 31 ? 11.438 8.945 11.531 1 98.06 31 THR B O 1
ATOM 2526 N N . GLY B 1 32 ? 11.375 7.355 9.961 1 96.81 32 GLY B N 1
ATOM 2527 C CA . GLY B 1 32 ? 12.812 7.363 9.766 1 96.81 32 GLY B CA 1
ATOM 2528 C C . GLY B 1 32 ? 13.281 8.461 8.82 1 96.81 32 GLY B C 1
ATOM 2529 O O . GLY B 1 32 ? 12.469 9.219 8.289 1 96.81 32 GLY B O 1
ATOM 2530 N N . PRO B 1 33 ? 14.664 8.641 8.641 1 96.06 33 PRO B N 1
ATOM 2531 C CA . PRO B 1 33 ? 15.211 9.648 7.73 1 96.06 33 PRO B CA 1
ATOM 2532 C C . PRO B 1 33 ? 14.562 9.617 6.352 1 96.06 33 PRO B C 1
ATOM 2534 O O . PRO B 1 33 ? 14.32 8.547 5.801 1 96.06 33 PRO B O 1
ATOM 2537 N N . GLY B 1 34 ? 14.18 10.836 5.883 1 96.62 34 GLY B N 1
ATOM 2538 C CA . GLY B 1 34 ? 13.508 10.93 4.594 1 96.62 34 GLY B CA 1
ATOM 2539 C C . GLY B 1 34 ? 12.062 10.477 4.641 1 96.62 34 GLY B C 1
ATOM 2540 O O . GLY B 1 34 ? 11.469 10.188 3.602 1 96.62 34 GLY B O 1
ATOM 2541 N N . ILE B 1 35 ? 11.531 10.375 5.93 1 97.5 35 ILE B N 1
ATOM 2542 C CA . ILE B 1 35 ? 10.164 9.914 6.141 1 97.5 35 ILE B CA 1
ATOM 2543 C C . ILE B 1 35 ? 9.961 8.555 5.48 1 97.5 35 ILE B C 1
ATOM 2545 O O . ILE B 1 35 ? 8.977 8.352 4.762 1 97.5 35 ILE B O 1
ATOM 2549 N N . TRP B 1 36 ? 11 7.754 5.668 1 97.38 36 TRP B N 1
ATOM 2550 C CA . TRP B 1 36 ? 11.055 6.41 5.102 1 97.38 36 TRP B CA 1
ATOM 2551 C C . TRP B 1 36 ? 11.469 5.395 6.156 1 97.38 36 TRP B C 1
ATOM 2553 O O . TRP B 1 36 ? 12.562 5.496 6.727 1 97.38 36 TRP B O 1
ATOM 2563 N N . GLY B 1 37 ? 10.562 4.457 6.422 1 96.75 37 GLY B N 1
ATOM 2564 C CA . GLY B 1 37 ? 10.898 3.389 7.344 1 96.75 37 GLY B CA 1
ATOM 2565 C C . GLY B 1 37 ? 10.68 3.762 8.797 1 96.75 37 GLY B C 1
ATOM 2566 O O . GLY B 1 37 ? 10.039 4.77 9.094 1 96.75 37 GLY B O 1
ATOM 2567 N N . GLU B 1 38 ? 11.195 2.975 9.664 1 97.31 38 GLU B N 1
ATOM 2568 C CA . GLU B 1 38 ? 11.039 3.109 11.117 1 97.31 38 GLU B CA 1
ATOM 2569 C C . GLU B 1 38 ? 11.93 4.219 11.664 1 97.31 38 GLU B C 1
ATOM 2571 O O . GLU B 1 38 ? 13.008 4.477 11.125 1 97.31 38 GLU B O 1
ATOM 2576 N N . PRO B 1 39 ? 11.414 4.871 12.734 1 97.56 39 PRO B N 1
ATOM 2577 C CA . PRO B 1 39 ? 12.297 5.848 13.383 1 97.56 39 PRO B CA 1
ATOM 2578 C C . PRO B 1 39 ? 13.539 5.203 14 1 97.56 39 PRO B C 1
ATOM 2580 O O . PRO B 1 39 ? 13.547 4 14.273 1 97.56 39 PRO B O 1
ATOM 2583 N N . ALA B 1 40 ? 14.57 5.996 14.195 1 95.88 40 ALA B N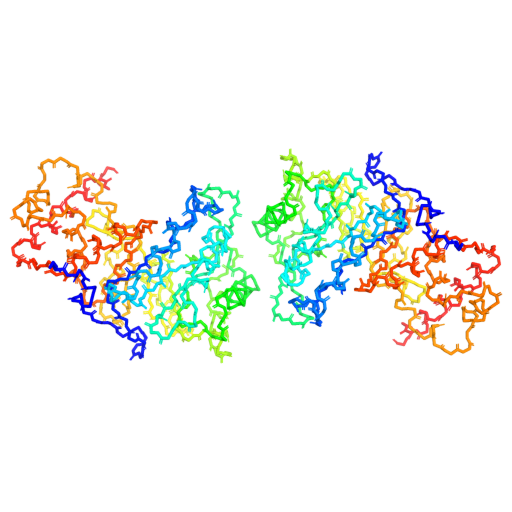 1
ATOM 2584 C CA . ALA B 1 40 ? 15.789 5.512 14.828 1 95.88 40 ALA B CA 1
ATOM 2585 C C . ALA B 1 40 ? 15.516 5.039 16.25 1 95.88 40 ALA B C 1
ATOM 2587 O O . ALA B 1 40 ? 16.094 4.051 16.703 1 95.88 40 ALA B O 1
ATOM 2588 N N . ASP B 1 41 ? 14.633 5.715 16.938 1 97.25 41 ASP B N 1
ATOM 2589 C CA . ASP B 1 41 ? 14.234 5.391 18.312 1 97.25 41 ASP B CA 1
ATOM 2590 C C . ASP B 1 41 ? 12.719 5.215 18.406 1 97.25 41 ASP B C 1
ATOM 2592 O O . ASP B 1 41 ? 12 6.172 18.703 1 97.25 41 ASP B O 1
ATOM 2596 N N . ARG B 1 42 ? 12.297 3.99 18.203 1 97.81 42 ARG B N 1
ATOM 2597 C CA . ARG B 1 42 ? 10.875 3.664 18.203 1 97.81 42 ARG B CA 1
ATOM 2598 C C . ARG B 1 42 ? 10.234 3.969 19.547 1 97.81 42 ARG B C 1
ATOM 2600 O O . ARG B 1 42 ? 9.109 4.465 19.609 1 97.81 42 ARG B O 1
ATOM 2607 N N . ALA B 1 43 ? 10.883 3.592 20.609 1 98.06 43 ALA B N 1
ATOM 2608 C CA . ALA B 1 43 ? 10.367 3.838 21.969 1 98.06 43 ALA B CA 1
ATOM 2609 C C . ALA B 1 43 ? 10.125 5.324 22.188 1 98.06 43 ALA B C 1
ATOM 2611 O O . ALA B 1 43 ? 9.117 5.711 22.781 1 98.06 43 ALA B O 1
ATOM 2612 N N . ALA B 1 44 ? 11.047 6.156 21.75 1 97.94 44 ALA B N 1
ATOM 2613 C CA . ALA B 1 44 ? 10.891 7.602 21.891 1 97.94 44 ALA B CA 1
ATOM 2614 C C . ALA B 1 44 ? 9.695 8.102 21.078 1 97.94 44 ALA B C 1
ATOM 2616 O O . ALA B 1 44 ? 8.945 8.969 21.531 1 97.94 44 ALA B O 1
ATOM 2617 N N . ALA B 1 45 ? 9.555 7.598 19.859 1 98.38 45 ALA B N 1
ATOM 2618 C CA . ALA B 1 45 ? 8.414 7.973 19.016 1 98.38 45 ALA B CA 1
ATOM 2619 C C . ALA B 1 45 ? 7.094 7.625 19.688 1 98.38 45 ALA B C 1
ATOM 2621 O O . ALA B 1 45 ? 6.176 8.445 19.734 1 98.38 45 ALA B O 1
ATOM 2622 N N . LEU B 1 46 ? 7.043 6.43 20.266 1 98.75 46 LEU B N 1
ATOM 2623 C CA . LEU B 1 46 ? 5.84 5.992 20.953 1 98.75 46 LEU B CA 1
ATOM 2624 C C . LEU B 1 46 ? 5.586 6.848 22.188 1 98.75 46 LEU B C 1
ATOM 2626 O O . LEU B 1 46 ? 4.445 7.223 22.469 1 98.75 46 LEU B O 1
ATOM 2630 N N . ALA B 1 47 ? 6.641 7.129 22.906 1 98.44 47 ALA B N 1
ATOM 2631 C CA . ALA B 1 47 ? 6.512 7.977 24.094 1 98.44 47 ALA B CA 1
ATOM 2632 C C . ALA B 1 47 ? 6 9.367 23.703 1 98.44 47 ALA B C 1
ATOM 2634 O O . ALA B 1 47 ? 5.191 9.953 24.438 1 98.44 47 ALA B O 1
ATOM 2635 N N . THR B 1 48 ? 6.48 9.906 22.625 1 98.31 48 THR B N 1
ATOM 2636 C CA . THR B 1 48 ? 6.023 11.195 22.125 1 98.31 48 THR B CA 1
ATOM 2637 C C . THR B 1 48 ? 4.52 11.172 21.859 1 98.31 48 THR B C 1
ATOM 2639 O O . THR B 1 48 ? 3.789 12.047 22.312 1 98.31 48 THR B O 1
ATOM 2642 N N . LEU B 1 49 ? 4.09 10.172 21.188 1 98.69 49 LEU B N 1
ATOM 2643 C CA . LEU B 1 49 ? 2.674 10.031 20.859 1 98.69 49 LEU B CA 1
ATOM 2644 C C . LEU B 1 49 ? 1.833 9.883 22.125 1 98.69 49 LEU B C 1
ATOM 2646 O O . LEU B 1 49 ? 0.789 10.523 22.25 1 98.69 49 LEU B O 1
ATOM 2650 N N . ARG B 1 50 ? 2.262 9.102 23.047 1 98.12 50 ARG B N 1
ATOM 2651 C CA . ARG B 1 50 ? 1.503 8.82 24.25 1 98.12 50 ARG B CA 1
ATOM 2652 C C . ARG B 1 50 ? 1.389 10.062 25.125 1 98.12 50 ARG B C 1
ATOM 2654 O O . ARG B 1 50 ? 0.498 10.148 25.984 1 98.12 50 ARG B O 1
ATOM 2661 N N . ARG B 1 51 ? 2.244 11 24.922 1 97.44 51 ARG B N 1
ATOM 2662 C CA . ARG B 1 51 ? 2.26 12.227 25.719 1 97.44 51 ARG B CA 1
ATOM 2663 C C . ARG B 1 51 ? 1.231 13.227 25.219 1 97.44 51 ARG B C 1
ATOM 2665 O O . ARG B 1 51 ? 0.895 14.188 25.906 1 97.44 51 ARG B O 1
ATOM 2672 N N . LEU B 1 52 ? 0.749 13.078 23.984 1 98.25 52 LEU B N 1
ATOM 2673 C CA . LEU B 1 52 ? -0.069 14.086 23.312 1 98.25 52 LEU B CA 1
ATOM 2674 C C . LEU B 1 52 ? -1.32 14.398 24.125 1 98.25 52 LEU B C 1
ATOM 2676 O O . LEU B 1 52 ? -1.59 15.562 24.422 1 98.25 52 LEU B O 1
ATOM 2680 N N . PRO B 1 53 ? -2.041 13.375 24.578 1 97.38 53 PRO B N 1
ATOM 2681 C CA . PRO B 1 53 ? -3.248 13.68 25.359 1 97.38 53 PRO B CA 1
ATOM 2682 C C . PRO B 1 53 ? -2.947 14.445 26.641 1 97.38 53 PRO B C 1
ATOM 2684 O O . PRO B 1 53 ? -3.721 15.32 27.031 1 97.38 53 PRO B O 1
ATOM 2687 N N . GLU B 1 54 ? -1.839 14.141 27.25 1 96.56 54 GLU B N 1
ATOM 2688 C CA . GLU B 1 54 ? -1.44 14.82 28.484 1 96.56 54 GLU B CA 1
ATOM 2689 C C . GLU B 1 54 ? -1.217 16.312 28.234 1 96.56 54 GLU B C 1
ATOM 2691 O O . GLU B 1 54 ? -1.428 17.125 29.141 1 96.56 54 GLU B O 1
ATOM 2696 N N . LEU B 1 55 ? -0.853 16.656 27.062 1 98 55 LEU B N 1
ATOM 2697 C CA . LEU B 1 55 ? -0.511 18.031 26.719 1 98 55 LEU B CA 1
ATOM 2698 C C . LEU B 1 55 ? -1.71 18.75 26.109 1 98 55 LEU B C 1
ATOM 2700 O O . LEU B 1 55 ? -1.59 19.891 25.656 1 98 55 LEU B O 1
ATOM 2704 N N . GLY B 1 56 ? -2.852 18.062 26.062 1 97.88 56 GLY B N 1
ATOM 2705 C CA . GLY B 1 56 ? -4.059 18.672 25.516 1 97.88 56 GLY B CA 1
ATOM 2706 C C . GLY B 1 56 ? -4.09 18.672 24 1 97.88 56 GLY B C 1
ATOM 2707 O O . GLY B 1 56 ? -4.855 19.422 23.391 1 97.88 56 GLY B O 1
ATOM 2708 N N . ILE B 1 57 ? -3.221 17.938 23.359 1 98.5 57 ILE B N 1
ATOM 2709 C CA . ILE B 1 57 ? -3.211 17.812 21.906 1 98.5 57 ILE B CA 1
ATOM 2710 C C . ILE B 1 57 ? -4.121 16.656 21.484 1 98.5 57 ILE B C 1
ATOM 2712 O O . ILE B 1 57 ? -3.846 15.492 21.812 1 98.5 57 ILE B O 1
ATOM 2716 N N . ASN B 1 58 ? -5.16 16.969 20.797 1 98.62 58 ASN B N 1
ATOM 2717 C CA . ASN B 1 58 ? -6.094 15.914 20.406 1 98.62 58 ASN B CA 1
ATOM 2718 C C . ASN B 1 58 ? -6.254 15.828 18.891 1 98.62 58 ASN B C 1
ATOM 2720 O O . ASN B 1 58 ? -7.109 15.094 18.406 1 98.62 58 ASN B O 1
ATOM 2724 N N . PHE B 1 59 ? -5.547 16.609 18.141 1 98.88 59 PHE B N 1
ATOM 2725 C CA . PHE B 1 59 ? -5.547 16.578 16.688 1 98.88 59 PHE B CA 1
ATOM 2726 C C . PHE B 1 59 ? -4.207 16.094 16.156 1 98.88 59 PHE B C 1
ATOM 2728 O O . PHE B 1 59 ? -3.188 16.781 16.297 1 98.88 59 PHE B O 1
ATOM 2735 N N . VAL B 1 60 ? -4.176 14.898 15.562 1 98.88 60 VAL B N 1
ATOM 2736 C CA . VAL B 1 60 ? -2.969 14.289 15.016 1 98.88 60 VAL B CA 1
ATOM 2737 C C . VAL B 1 60 ? -3.094 14.141 13.508 1 98.88 60 VAL B C 1
ATOM 2739 O O . VAL B 1 60 ? -4.059 13.562 13.008 1 98.88 60 VAL B O 1
ATOM 2742 N N . ASP B 1 61 ? -2.184 14.719 12.805 1 98.88 61 ASP B N 1
ATOM 2743 C CA . ASP B 1 61 ? -2.137 14.617 11.352 1 98.88 61 ASP B CA 1
ATOM 2744 C C . ASP B 1 61 ? -1.06 13.633 10.898 1 98.88 61 ASP B C 1
ATOM 2746 O O . ASP B 1 61 ? 0.104 13.758 11.289 1 98.88 61 ASP B O 1
ATOM 2750 N N . THR B 1 62 ? -1.404 12.664 10.148 1 98.88 62 THR B N 1
ATOM 2751 C CA . THR B 1 62 ? -0.487 11.68 9.586 1 98.88 62 THR B CA 1
ATOM 2752 C C . THR B 1 62 ? -0.805 11.414 8.117 1 98.88 62 THR B C 1
ATOM 2754 O O . THR B 1 62 ? -1.46 12.234 7.461 1 98.88 62 THR B O 1
ATOM 2757 N N . ALA B 1 63 ? -0.228 10.414 7.484 1 98.88 63 ALA B N 1
ATOM 2758 C CA . ALA B 1 63 ? -0.465 9.984 6.109 1 98.88 63 ALA B CA 1
ATOM 2759 C C . ALA B 1 63 ? -0.072 8.516 5.914 1 98.88 63 ALA B C 1
ATOM 2761 O O . ALA B 1 63 ? 0.833 8.016 6.59 1 98.88 63 ALA B O 1
ATOM 2762 N N . ASP B 1 64 ? -0.717 7.918 4.973 1 98.56 64 ASP B N 1
ATOM 2763 C CA . ASP B 1 64 ? -0.327 6.559 4.613 1 98.56 64 ASP B CA 1
ATOM 2764 C C . ASP B 1 64 ? 1.098 6.523 4.066 1 98.56 64 ASP B C 1
ATOM 2766 O O . ASP B 1 64 ? 1.808 5.527 4.23 1 98.56 64 ASP B O 1
ATOM 2770 N N . ALA B 1 65 ? 1.539 7.625 3.514 1 98.69 65 ALA B N 1
ATOM 2771 C CA . ALA B 1 65 ? 2.842 7.711 2.859 1 98.69 65 ALA B CA 1
ATOM 2772 C C . ALA B 1 65 ? 3.953 7.938 3.881 1 98.69 65 ALA B C 1
ATOM 2774 O O . ALA B 1 65 ? 5.137 7.867 3.543 1 98.69 65 ALA B O 1
ATOM 2775 N N . TYR B 1 66 ? 3.58 8.25 5.145 1 98.62 66 TYR B N 1
ATOM 2776 C CA . TYR B 1 66 ? 4.613 8.5 6.145 1 98.62 66 TYR B CA 1
ATOM 2777 C C . TYR B 1 66 ? 5.215 7.191 6.645 1 98.62 66 TYR B C 1
ATOM 2779 O O . TYR B 1 66 ? 4.578 6.453 7.402 1 98.62 66 TYR B O 1
ATOM 2787 N N . GLY B 1 67 ? 6.43 6.883 6.094 1 98 67 GLY B N 1
ATOM 2788 C CA . GLY B 1 67 ? 7.168 5.691 6.469 1 98 67 GLY B CA 1
ATOM 2789 C C . GLY B 1 67 ? 6.945 4.527 5.52 1 98 67 GLY B C 1
ATOM 2790 O O . GLY B 1 67 ? 6.371 3.506 5.902 1 98 67 GLY B O 1
ATOM 2791 N N . PRO B 1 68 ? 6.617 4.688 4.367 1 96.88 68 PRO B N 1
ATOM 2792 C CA . PRO B 1 68 ? 5.152 4.633 4.367 1 96.88 68 PRO B CA 1
ATOM 2793 C C . PRO B 1 68 ? 4.598 3.641 5.383 1 96.88 68 PRO B C 1
ATOM 2795 O O . PRO B 1 68 ? 5.27 2.666 5.73 1 96.88 68 PRO B O 1
ATOM 2798 N N . TYR B 1 69 ? 3.373 3.834 5.852 1 96.12 69 TYR B N 1
ATOM 2799 C CA . TYR B 1 69 ? 2.502 3.068 6.738 1 96.12 69 TYR B CA 1
ATOM 2800 C C . TYR B 1 69 ? 3.016 3.102 8.172 1 96.12 69 TYR B C 1
ATOM 2802 O O . TYR B 1 69 ? 2.244 2.93 9.117 1 96.12 69 TYR B O 1
ATOM 2810 N N . VAL B 1 70 ? 4.281 3.385 8.414 1 98.31 70 VAL B N 1
ATOM 2811 C CA . VAL B 1 70 ? 4.922 3.301 9.719 1 98.31 70 VAL B CA 1
ATOM 2812 C C . VAL B 1 70 ? 4.238 4.258 10.695 1 98.31 70 VAL B C 1
ATOM 2814 O O . VAL B 1 70 ? 3.918 3.883 11.828 1 98.31 70 VAL B O 1
ATOM 2817 N N . SER B 1 71 ? 3.99 5.457 10.297 1 98.81 71 SER B N 1
ATOM 2818 C CA . SER B 1 71 ? 3.385 6.473 11.148 1 98.81 71 SER B CA 1
ATOM 2819 C C . SER B 1 71 ? 2.004 6.039 11.633 1 98.81 71 SER B C 1
ATOM 2821 O O . SER B 1 71 ? 1.699 6.133 12.82 1 98.81 71 SER B O 1
ATOM 2823 N N . GLU B 1 72 ? 1.183 5.609 10.719 1 98.88 72 GLU B N 1
ATOM 2824 C CA . GLU B 1 72 ? -0.152 5.156 11.094 1 98.88 72 GLU B CA 1
ATOM 2825 C C . GLU B 1 72 ? -0.081 3.984 12.07 1 98.88 72 GLU B C 1
ATOM 2827 O O . GLU B 1 72 ? -0.862 3.916 13.023 1 98.88 72 GLU B O 1
ATOM 2832 N N . ASP B 1 73 ? 0.841 3.06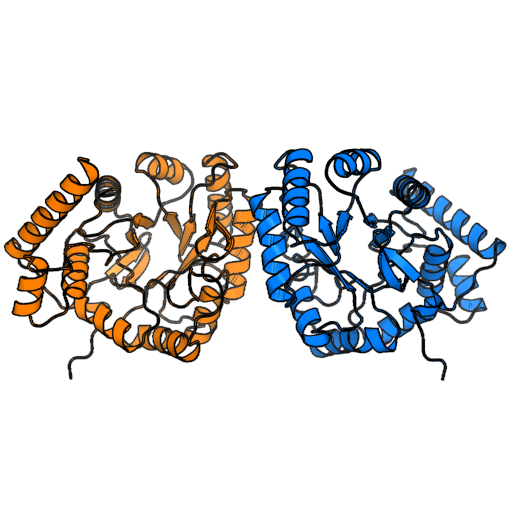1 11.844 1 98.5 73 ASP B N 1
ATOM 2833 C CA . ASP B 1 73 ? 1.01 1.918 12.734 1 98.5 73 ASP B CA 1
ATOM 2834 C C . ASP B 1 73 ? 1.435 2.369 14.133 1 98.5 73 ASP B C 1
ATOM 2836 O O . ASP B 1 73 ? 0.927 1.863 15.133 1 98.5 73 ASP B O 1
ATOM 2840 N N . LEU B 1 74 ? 2.354 3.305 14.203 1 98.88 74 LEU B N 1
ATOM 2841 C CA . LEU B 1 74 ? 2.818 3.828 15.484 1 98.88 74 LEU B CA 1
ATOM 2842 C C . LEU B 1 74 ? 1.687 4.531 16.219 1 98.88 74 LEU B C 1
ATOM 2844 O O . LEU B 1 74 ? 1.544 4.375 17.438 1 98.88 74 LEU B O 1
ATOM 2848 N N . ILE B 1 75 ? 0.92 5.281 15.523 1 98.88 75 ILE B N 1
ATOM 2849 C CA . ILE B 1 75 ? -0.198 6.008 16.109 1 98.88 75 ILE B CA 1
ATOM 2850 C C . ILE B 1 75 ? -1.211 5.02 16.688 1 98.88 75 ILE B C 1
ATOM 2852 O O . ILE B 1 75 ? -1.699 5.199 17.812 1 98.88 75 ILE B O 1
ATOM 2856 N N . ARG B 1 76 ? -1.505 3.973 15.945 1 98.81 76 ARG B N 1
ATOM 2857 C CA . ARG B 1 76 ? -2.404 2.934 16.438 1 98.81 76 ARG B CA 1
ATOM 2858 C C . ARG B 1 76 ? -1.882 2.324 17.734 1 98.81 76 ARG B C 1
ATOM 2860 O O . ARG B 1 76 ? -2.627 2.186 18.703 1 98.81 76 ARG B O 1
ATOM 2867 N N . GLU B 1 77 ? -0.672 1.953 17.703 1 98.62 77 GLU B N 1
ATOM 2868 C CA . GLU B 1 77 ? -0.056 1.316 18.859 1 98.62 77 GLU B CA 1
ATOM 2869 C C . GLU B 1 77 ? -0.118 2.225 20.078 1 98.62 77 GLU B C 1
ATOM 2871 O O . GLU B 1 77 ? -0.378 1.759 21.203 1 98.62 77 GLU B O 1
ATOM 2876 N N . ALA B 1 78 ? 0.049 3.49 19.875 1 98.62 78 ALA B N 1
ATOM 2877 C CA . ALA B 1 78 ? 0.227 4.418 20.984 1 98.62 78 ALA B CA 1
ATOM 2878 C C . ALA B 1 78 ? -1.117 4.945 21.484 1 98.62 78 ALA B C 1
ATOM 2880 O O . ALA B 1 78 ? -1.284 5.215 22.672 1 98.62 78 ALA B O 1
ATOM 2881 N N . LEU B 1 79 ? -2.09 5.117 20.578 1 98.69 79 LEU B N 1
ATOM 2882 C CA . LEU B 1 79 ? -3.193 6 20.938 1 98.69 79 LEU B CA 1
ATOM 2883 C C . LEU B 1 79 ? -4.535 5.289 20.781 1 98.69 79 LEU B C 1
ATOM 2885 O O . LEU B 1 79 ? -5.559 5.773 21.266 1 98.69 79 LEU B O 1
ATOM 2889 N N . HIS B 1 80 ? -4.562 4.145 20.062 1 98.38 80 HIS B N 1
ATOM 2890 C CA . HIS B 1 80 ? -5.828 3.447 19.875 1 98.38 80 HIS B CA 1
ATOM 2891 C C . HIS B 1 80 ? -6.465 3.09 21.219 1 98.38 80 HIS B C 1
ATOM 2893 O O . HIS B 1 80 ? -5.762 2.727 22.156 1 98.38 80 HIS B O 1
ATOM 2899 N N . PRO B 1 81 ? -7.887 3.158 21.422 1 97.81 81 PRO B N 1
ATOM 2900 C CA . PRO B 1 81 ? -8.938 3.367 20.422 1 97.81 81 PRO B CA 1
ATOM 2901 C C . PRO B 1 81 ? -9.289 4.84 20.234 1 97.81 81 PRO B C 1
ATOM 2903 O O . PRO B 1 81 ? -10.422 5.168 19.875 1 97.81 81 PRO B O 1
ATOM 2906 N N . TYR B 1 82 ? -8.492 5.742 20.5 1 97.88 82 TYR B N 1
ATOM 2907 C CA . TYR B 1 82 ? -8.555 7.18 20.25 1 97.88 82 TYR B CA 1
ATOM 2908 C C . TYR B 1 82 ? -9.734 7.805 21 1 97.88 82 TYR B C 1
ATOM 2910 O O . TYR B 1 82 ? -10.562 8.484 20.391 1 97.88 82 TYR B O 1
ATOM 2918 N N . PRO B 1 83 ? -9.984 7.629 22.172 1 94.19 83 PRO B N 1
ATOM 2919 C CA . PRO B 1 83 ? -11.195 8.109 22.844 1 94.19 83 PRO B CA 1
ATOM 2920 C C . PRO B 1 83 ? -11.398 9.609 22.688 1 94.19 83 PRO B C 1
ATOM 2922 O O . PRO B 1 83 ? -12.531 10.07 22.516 1 94.19 83 PRO B O 1
ATOM 2925 N N . ASP B 1 84 ? -10.375 10.453 22.688 1 94.38 84 ASP B N 1
ATOM 2926 C CA . ASP B 1 84 ? -10.508 11.906 22.594 1 94.38 84 ASP B CA 1
ATOM 2927 C C . ASP B 1 84 ? -9.516 12.477 21.578 1 94.38 84 ASP B C 1
ATOM 2929 O O . ASP B 1 84 ? -9.047 13.609 21.719 1 94.38 84 ASP B O 1
ATOM 2933 N N . THR B 1 85 ? -9.125 11.672 20.641 1 98.12 85 THR B N 1
ATOM 2934 C CA . THR B 1 85 ? -8.133 12.094 19.656 1 98.12 85 THR B CA 1
ATOM 2935 C C . THR B 1 85 ? -8.688 11.977 18.234 1 98.12 85 THR B C 1
ATOM 2937 O O . THR B 1 85 ? -9.305 10.969 17.891 1 98.12 85 THR B O 1
ATOM 2940 N N . VAL B 1 86 ? -8.625 13.016 17.484 1 98.69 86 VAL B N 1
ATOM 2941 C CA . VAL B 1 86 ? -8.969 13.031 16.078 1 98.69 86 VAL B CA 1
ATOM 2942 C C . VAL B 1 86 ? -7.734 12.719 15.234 1 98.69 86 VAL B C 1
ATOM 2944 O O . VAL B 1 86 ? -6.738 13.438 15.297 1 98.69 86 VAL B O 1
ATOM 2947 N N . ILE B 1 87 ? -7.77 11.633 14.523 1 98.75 87 ILE B N 1
ATOM 2948 C CA . ILE B 1 87 ? -6.672 11.273 13.633 1 98.75 87 ILE B CA 1
ATOM 2949 C C . ILE B 1 87 ? -7.008 11.672 12.203 1 98.75 87 ILE B C 1
ATOM 2951 O O . ILE B 1 87 ? -8 11.203 11.633 1 98.75 87 ILE B O 1
ATOM 2955 N N . ALA B 1 88 ? -6.285 12.633 11.641 1 98.88 88 ALA B N 1
ATOM 2956 C CA . ALA B 1 88 ? -6.332 12.977 10.219 1 98.88 88 ALA B CA 1
ATOM 2957 C C . ALA B 1 88 ? -5.242 12.242 9.438 1 98.88 88 ALA B C 1
ATOM 2959 O O . ALA B 1 88 ? -4.098 12.148 9.898 1 98.88 88 ALA B O 1
ATOM 2960 N N . THR B 1 89 ? -5.586 11.641 8.367 1 98.88 89 THR B N 1
ATOM 2961 C CA . THR B 1 89 ? -4.59 11 7.516 1 98.88 89 THR B CA 1
ATOM 2962 C C . THR B 1 89 ? -4.793 11.398 6.055 1 98.88 89 THR B C 1
ATOM 2964 O O . THR B 1 89 ? -5.582 12.289 5.754 1 98.88 89 THR B O 1
ATOM 2967 N N . LYS B 1 90 ? -3.9 10.953 5.203 1 98.88 90 LYS B N 1
ATOM 2968 C CA . LYS B 1 90 ? -3.881 11.352 3.799 1 98.88 90 LYS B CA 1
ATOM 2969 C C . LYS B 1 90 ? -3.6 10.156 2.891 1 98.88 90 LYS B C 1
ATOM 2971 O O . LYS B 1 90 ? -3.1 9.125 3.348 1 98.88 90 LYS B O 1
ATOM 2976 N N . GLY B 1 91 ? -3.932 10.312 1.699 1 98.75 91 GLY B N 1
ATOM 2977 C CA . GLY B 1 91 ? -3.607 9.352 0.661 1 98.75 91 GLY B CA 1
ATOM 2978 C C . GLY B 1 91 ? -3.373 9.984 -0.695 1 98.75 91 GLY B C 1
ATOM 2979 O O . GLY B 1 91 ? -3.73 11.148 -0.911 1 98.75 91 GLY B O 1
ATOM 2980 N N . GLY B 1 92 ? -2.75 9.211 -1.642 1 98.62 92 GLY B N 1
ATOM 2981 C CA . GLY B 1 92 ? -2.572 9.672 -3.008 1 98.62 92 GLY B CA 1
ATOM 2982 C C . GLY B 1 92 ? -1.117 9.898 -3.377 1 98.62 92 GLY B C 1
ATOM 2983 O O . GLY B 1 92 ? -0.812 10.312 -4.5 1 98.62 92 GLY B O 1
ATOM 2984 N N . HIS B 1 93 ? -0.184 9.641 -2.438 1 98.62 93 HIS B N 1
ATOM 2985 C CA . HIS B 1 93 ? 1.238 9.617 -2.758 1 98.62 93 HIS B CA 1
ATOM 2986 C C . HIS B 1 93 ? 1.76 8.18 -2.82 1 98.62 93 HIS B C 1
ATOM 2988 O O . HIS B 1 93 ? 1.396 7.348 -1.988 1 98.62 93 HIS B O 1
ATOM 2994 N N . THR B 1 94 ? 2.602 7.941 -3.812 1 98.5 94 THR B N 1
ATOM 2995 C CA . THR B 1 94 ? 3.463 6.766 -3.793 1 98.5 94 THR B CA 1
ATOM 2996 C C . THR B 1 94 ? 4.852 7.117 -3.271 1 98.5 94 THR B C 1
ATOM 2998 O O . THR B 1 94 ? 5.281 8.273 -3.361 1 98.5 94 THR B O 1
ATOM 3001 N N . ARG B 1 95 ? 5.527 6.148 -2.689 1 97.94 95 ARG B N 1
ATOM 3002 C CA . ARG B 1 95 ? 6.855 6.336 -2.115 1 97.94 95 ARG B CA 1
ATOM 3003 C C . ARG B 1 95 ? 7.863 5.387 -2.75 1 97.94 95 ARG B C 1
ATOM 3005 O O . ARG B 1 95 ? 7.621 4.18 -2.836 1 97.94 95 ARG B O 1
ATOM 3012 N N . HIS B 1 96 ? 9.039 5.926 -3.148 1 97.19 96 HIS B N 1
ATOM 3013 C CA . HIS B 1 96 ? 10.031 5.152 -3.883 1 97.19 96 HIS B CA 1
ATOM 3014 C C . HIS B 1 96 ? 11.406 5.27 -3.232 1 97.19 96 HIS B C 1
ATOM 3016 O O . HIS B 1 96 ? 12.43 5.18 -3.912 1 97.19 96 HIS B O 1
ATOM 3022 N N . GLY B 1 97 ? 11.461 5.613 -1.989 1 96.19 97 GLY B N 1
ATOM 3023 C CA . GLY B 1 97 ? 12.664 5.828 -1.208 1 96.19 97 GLY B CA 1
ATOM 3024 C C . GLY B 1 97 ? 12.602 7.074 -0.343 1 96.19 97 GLY B C 1
ATOM 3025 O O . GLY B 1 97 ? 11.578 7.762 -0.31 1 96.19 97 GLY B O 1
ATOM 3026 N N . PRO B 1 98 ? 13.664 7.309 0.446 1 96.88 98 PRO B N 1
ATOM 3027 C CA . PRO B 1 98 ? 13.68 8.5 1.298 1 96.88 98 PRO B CA 1
ATOM 3028 C C . PRO B 1 98 ? 13.492 9.789 0.508 1 96.88 98 PRO B C 1
ATOM 3030 O O . PRO B 1 98 ? 14.172 10.008 -0.498 1 96.88 98 PRO B O 1
ATOM 3033 N N . ASN B 1 99 ? 12.539 10.594 0.884 1 96.75 99 ASN B N 1
ATOM 3034 C CA . ASN B 1 99 ? 12.266 11.93 0.382 1 96.75 99 ASN B CA 1
ATOM 3035 C C . ASN B 1 99 ? 11.758 11.898 -1.055 1 96.75 99 ASN B C 1
ATOM 3037 O O . ASN B 1 99 ? 11.828 12.898 -1.769 1 96.75 99 ASN B O 1
ATOM 3041 N N . ILE B 1 100 ? 11.32 10.805 -1.528 1 97.56 100 ILE B N 1
ATOM 3042 C CA . ILE B 1 100 ? 10.758 10.711 -2.873 1 97.56 100 ILE B CA 1
ATOM 3043 C C . ILE B 1 100 ? 9.25 10.531 -2.795 1 97.56 100 ILE B C 1
ATOM 3045 O O . ILE B 1 100 ? 8.766 9.555 -2.211 1 97.56 100 ILE B O 1
ATOM 3049 N N . TRP B 1 101 ? 8.531 11.508 -3.367 1 96.38 101 TRP B N 1
ATOM 3050 C CA . TRP B 1 101 ? 7.078 11.57 -3.324 1 96.38 101 TRP B CA 1
ATOM 3051 C C . TRP B 1 101 ? 6.496 11.719 -4.727 1 96.38 101 TRP B C 1
ATOM 3053 O O . TRP B 1 101 ? 6.75 12.719 -5.406 1 96.38 101 TRP B O 1
ATOM 3063 N N . ASN B 1 102 ? 5.738 10.734 -5.168 1 98.25 102 ASN B N 1
ATOM 3064 C CA . ASN B 1 102 ? 5.074 10.844 -6.465 1 98.25 102 ASN B CA 1
ATOM 3065 C C . ASN B 1 102 ? 3.564 10.664 -6.336 1 98.25 102 ASN B C 1
ATOM 3067 O O . ASN B 1 102 ? 3.098 9.602 -5.902 1 98.25 102 ASN B O 1
ATOM 3071 N N . PRO B 1 103 ? 2.797 11.664 -6.723 1 98.62 103 PRO B N 1
ATOM 3072 C CA . PRO B 1 103 ? 1.342 11.578 -6.578 1 98.62 103 PRO B CA 1
ATOM 3073 C C . PRO B 1 103 ? 0.704 10.641 -7.602 1 98.62 103 PRO B C 1
ATOM 3075 O O . PRO B 1 103 ? 1.129 10.602 -8.758 1 98.62 103 PRO B O 1
ATOM 3078 N N . VAL B 1 104 ? -0.201 9.867 -7.188 1 98.75 104 VAL B N 1
ATOM 3079 C CA . VAL B 1 104 ? -1.071 9.055 -8.031 1 98.75 104 VAL B CA 1
ATOM 3080 C C . VAL B 1 104 ? -2.533 9.32 -7.68 1 98.75 104 VAL B C 1
ATOM 3082 O O . VAL B 1 104 ? -2.957 9.078 -6.547 1 98.75 104 VAL B O 1
ATOM 3085 N N . GLY B 1 105 ? -3.277 9.875 -8.664 1 98.62 105 GLY B N 1
ATOM 3086 C CA . GLY B 1 105 ? -4.652 10.289 -8.438 1 98.62 105 GLY B CA 1
ATOM 3087 C C . GLY B 1 105 ? -5.664 9.234 -8.844 1 98.62 105 GLY B C 1
ATOM 3088 O O . GLY B 1 105 ? -6.871 9.422 -8.672 1 98.62 105 GLY B O 1
ATOM 3089 N N . ASN B 1 106 ? -5.199 8.07 -9.359 1 98.62 106 ASN B N 1
ATOM 3090 C CA . ASN B 1 106 ? -6.094 7.008 -9.797 1 98.62 106 ASN B CA 1
ATOM 3091 C C . ASN B 1 106 ? -7.141 6.68 -8.734 1 98.62 106 ASN B C 1
ATOM 3093 O O . ASN B 1 106 ? -6.793 6.426 -7.578 1 98.62 106 ASN B O 1
ATOM 3097 N N . PRO B 1 107 ? -8.438 6.66 -9.094 1 98.56 107 PRO B N 1
ATOM 3098 C CA . PRO B 1 107 ? -9.516 6.473 -8.117 1 98.56 107 PRO B CA 1
ATOM 3099 C C . PRO B 1 107 ? -9.383 5.164 -7.34 1 98.56 107 PRO B C 1
ATOM 3101 O O . PRO B 1 107 ? -9.656 5.125 -6.137 1 98.56 107 PRO B O 1
ATOM 3104 N N . ASP B 1 108 ? -8.992 4.082 -8.008 1 98.56 108 ASP B N 1
ATOM 3105 C CA . ASP B 1 108 ? -8.844 2.803 -7.32 1 98.56 108 ASP B CA 1
ATOM 3106 C C . ASP B 1 108 ? -7.695 2.85 -6.312 1 98.56 108 ASP B C 1
ATOM 3108 O O . ASP B 1 108 ? -7.793 2.275 -5.227 1 98.56 108 ASP B O 1
ATOM 3112 N N . TYR B 1 109 ? -6.625 3.508 -6.68 1 98.69 109 TYR B N 1
ATOM 3113 C CA . TYR B 1 109 ? -5.512 3.688 -5.754 1 98.69 109 TYR B CA 1
ATOM 3114 C C . TYR B 1 109 ? -5.934 4.516 -4.547 1 98.69 109 TYR B C 1
ATOM 3116 O O . TYR B 1 109 ? -5.629 4.164 -3.406 1 98.69 109 TYR B O 1
ATOM 3124 N N . LEU B 1 110 ? -6.66 5.617 -4.797 1 98.88 110 LEU B N 1
ATOM 3125 C CA . LEU B 1 110 ? -7.129 6.461 -3.701 1 98.88 110 LEU B CA 1
ATOM 3126 C C . LEU B 1 110 ? -8.008 5.668 -2.744 1 98.88 110 LEU B C 1
ATOM 3128 O O . LEU B 1 110 ? -7.871 5.785 -1.524 1 98.88 110 LEU B O 1
ATOM 3132 N N . ARG B 1 111 ? -8.898 4.918 -3.299 1 98.75 111 ARG B N 1
ATOM 3133 C CA . ARG B 1 111 ? -9.789 4.129 -2.455 1 98.75 111 ARG B CA 1
ATOM 3134 C C . ARG B 1 111 ? -9.008 3.123 -1.617 1 98.75 111 ARG B C 1
ATOM 3136 O O . ARG B 1 111 ? -9.289 2.943 -0.431 1 98.75 111 ARG B O 1
ATOM 3143 N N . GLN B 1 112 ? -8.055 2.412 -2.229 1 98.62 112 GLN B N 1
ATOM 3144 C CA . GLN B 1 112 ? -7.211 1.502 -1.46 1 98.62 112 GLN B CA 1
ATOM 3145 C C . GLN B 1 112 ? -6.5 2.234 -0.325 1 98.62 112 GLN B C 1
ATOM 3147 O O . GLN B 1 112 ? -6.383 1.708 0.783 1 98.62 112 GLN B O 1
ATOM 3152 N N . CYS B 1 113 ? -5.98 3.467 -0.597 1 98.75 113 CYS B N 1
ATOM 3153 C CA . CYS B 1 113 ? -5.328 4.25 0.449 1 98.75 113 CYS B CA 1
ATOM 3154 C C . CYS B 1 113 ? -6.246 4.418 1.654 1 98.75 113 CYS B C 1
ATOM 3156 O O . CYS B 1 113 ? -5.824 4.215 2.795 1 98.75 113 CYS B O 1
ATOM 3158 N N . VAL B 1 114 ? -7.477 4.746 1.407 1 98.88 114 VAL B N 1
ATOM 3159 C CA . VAL B 1 114 ? -8.445 4.98 2.471 1 98.88 114 VAL B CA 1
ATOM 3160 C C . VAL B 1 114 ? -8.688 3.689 3.25 1 98.88 114 VAL B C 1
ATOM 3162 O O . VAL B 1 114 ? -8.578 3.67 4.477 1 98.88 114 VAL B O 1
ATOM 3165 N N . LEU B 1 115 ? -8.93 2.623 2.566 1 98.56 115 LEU B N 1
ATOM 3166 C CA . LEU B 1 115 ? -9.281 1.359 3.207 1 98.56 115 LEU B CA 1
ATOM 3167 C C . LEU B 1 115 ? -8.102 0.806 4 1 98.56 115 LEU B C 1
ATOM 3169 O O . LEU B 1 115 ? -8.281 0.296 5.109 1 98.56 115 LEU B O 1
ATOM 3173 N N . MET B 1 116 ? -6.941 0.907 3.412 1 98.25 116 MET B N 1
ATOM 3174 C CA . MET B 1 116 ? -5.762 0.393 4.105 1 98.25 116 MET B CA 1
ATOM 3175 C C . MET B 1 116 ? -5.434 1.244 5.328 1 98.25 116 MET B C 1
ATOM 3177 O O . MET B 1 116 ? -5.004 0.721 6.355 1 98.25 116 MET B O 1
ATOM 3181 N N . SER B 1 117 ? -5.602 2.582 5.23 1 98.81 117 SER B N 1
ATOM 3182 C CA . SER B 1 117 ? -5.43 3.438 6.398 1 98.81 117 SER B CA 1
ATOM 3183 C C . SER B 1 117 ? -6.418 3.078 7.5 1 98.81 117 SER B C 1
ATOM 3185 O O . SER B 1 117 ? -6.066 3.061 8.68 1 98.81 117 SER B O 1
ATOM 3187 N N . MET B 1 118 ? -7.672 2.867 7.145 1 98.75 118 MET B N 1
ATOM 3188 C CA . MET B 1 118 ? -8.672 2.445 8.117 1 98.75 118 MET B CA 1
ATOM 3189 C C . MET B 1 118 ? -8.227 1.185 8.852 1 98.75 118 MET B C 1
ATOM 3191 O O . MET B 1 118 ? -8.344 1.096 10.07 1 98.75 118 MET B O 1
ATOM 3195 N N . ARG B 1 119 ? -7.719 0.253 8.086 1 97.81 119 ARG B N 1
ATOM 3196 C CA . ARG B 1 119 ? -7.238 -1.001 8.656 1 97.81 119 ARG B CA 1
ATOM 3197 C C . ARG B 1 119 ? -6.086 -0.756 9.625 1 97.81 119 ARG B C 1
ATOM 3199 O O . ARG B 1 119 ? -6.09 -1.266 10.742 1 97.81 119 ARG B O 1
ATOM 3206 N N . ARG B 1 120 ? -5.082 -0.007 9.234 1 98 120 ARG B N 1
ATOM 3207 C CA . ARG B 1 120 ? -3.902 0.245 10.055 1 98 120 ARG B CA 1
ATOM 3208 C C . ARG B 1 120 ? -4.27 1.018 11.32 1 98 120 ARG B C 1
ATOM 3210 O O . ARG B 1 120 ? -3.787 0.704 12.406 1 98 120 ARG B O 1
ATOM 3217 N N . LEU B 1 121 ? -5.168 1.992 11.18 1 98.75 121 LEU B N 1
ATOM 3218 C CA . LEU B 1 121 ? -5.559 2.834 12.305 1 98.75 121 LEU B CA 1
ATOM 3219 C C . LEU B 1 121 ? -6.582 2.123 13.188 1 98.75 121 LEU B C 1
ATOM 3221 O O . LEU B 1 121 ? -6.828 2.537 14.32 1 98.75 121 LEU B O 1
ATOM 3225 N N . GLY B 1 122 ? -7.211 1.031 12.688 1 98.25 122 GLY B N 1
ATOM 3226 C CA . GLY B 1 122 ? -8.195 0.28 13.453 1 98.25 122 GLY B CA 1
ATOM 3227 C C . GLY B 1 122 ? -9.508 1.022 13.625 1 98.25 122 GLY B C 1
ATOM 3228 O O . GLY B 1 122 ? -10.07 1.05 14.727 1 98.25 122 GLY B O 1
ATOM 3229 N N . VAL B 1 123 ? -9.969 1.688 12.523 1 98.62 123 VAL B N 1
ATOM 3230 C CA . VAL B 1 123 ? -11.211 2.449 12.609 1 98.62 123 VAL B CA 1
ATOM 3231 C C . VAL B 1 123 ? -12.148 2.027 11.477 1 98.62 123 VAL B C 1
ATOM 3233 O O . VAL B 1 123 ? -11.703 1.489 10.461 1 98.62 123 VAL B O 1
ATOM 3236 N N . GLU B 1 124 ? -13.414 2.309 11.609 1 98 124 GLU B N 1
ATOM 3237 C CA . GLU B 1 124 ? -14.414 1.998 10.594 1 98 124 GLU B CA 1
ATOM 3238 C C . GLU B 1 124 ? -14.664 3.195 9.68 1 98 124 GLU B C 1
ATOM 3240 O O . GLU B 1 124 ? -15.266 3.055 8.617 1 98 124 GLU B O 1
ATOM 3245 N N . ARG B 1 125 ? -14.258 4.34 10.133 1 98.56 125 ARG B N 1
ATOM 3246 C CA . ARG B 1 125 ? -14.367 5.598 9.406 1 98.56 125 ARG B CA 1
ATOM 3247 C C . ARG B 1 125 ? -13.219 6.539 9.766 1 98.56 125 ARG B C 1
ATOM 3249 O O . ARG B 1 125 ? -12.859 6.656 10.938 1 98.56 125 ARG B O 1
ATOM 3256 N N . ILE B 1 126 ? -12.68 7.172 8.781 1 98.81 126 ILE B N 1
ATOM 3257 C CA . ILE B 1 126 ? -11.656 8.18 9.031 1 98.81 126 ILE B CA 1
ATOM 3258 C C . ILE B 1 126 ? -12.312 9.531 9.297 1 98.81 126 ILE B C 1
ATOM 3260 O O . ILE B 1 126 ? -13.133 9.992 8.5 1 98.81 126 ILE B O 1
ATOM 3264 N N . ASP B 1 127 ? -11.969 10.164 10.375 1 98.31 127 ASP B N 1
ATOM 3265 C CA . ASP B 1 127 ? -12.586 11.43 10.758 1 98.31 127 ASP B CA 1
ATOM 3266 C C . ASP B 1 127 ? -12.242 12.531 9.758 1 98.31 127 ASP B C 1
ATOM 3268 O O . ASP B 1 127 ? -13.117 13.312 9.359 1 98.31 127 ASP B O 1
ATOM 3272 N N . LEU B 1 128 ? -11.047 12.594 9.383 1 98.94 128 LEU B N 1
ATOM 3273 C CA . LEU B 1 128 ? -10.562 13.539 8.383 1 98.94 128 LEU B CA 1
ATOM 3274 C C . LEU B 1 128 ? -9.562 12.875 7.445 1 98.94 128 LEU B C 1
ATOM 3276 O O . LEU B 1 128 ? -8.477 12.469 7.871 1 98.94 128 LEU B O 1
ATOM 3280 N N . TRP B 1 129 ? -9.961 12.688 6.238 1 98.94 129 TRP B N 1
ATOM 3281 C CA . TRP B 1 129 ? -9.07 12.195 5.195 1 98.94 129 TRP B CA 1
ATOM 3282 C C . TRP B 1 129 ? -8.742 13.297 4.195 1 98.94 129 TRP B C 1
ATOM 3284 O O . TRP B 1 129 ? -9.633 13.984 3.703 1 98.94 129 TRP B O 1
ATOM 3294 N N . GLN B 1 130 ? -7.484 13.492 3.918 1 98.94 130 GLN B N 1
ATOM 3295 C CA . GLN B 1 130 ? -7.051 14.57 3.035 1 98.94 130 GLN B CA 1
ATOM 3296 C C . GLN B 1 130 ? -6.402 14.023 1.77 1 98.94 130 GLN B C 1
ATOM 3298 O O . GLN B 1 130 ? -5.578 13.109 1.835 1 98.94 130 GLN B O 1
ATOM 3303 N N . LEU B 1 131 ? -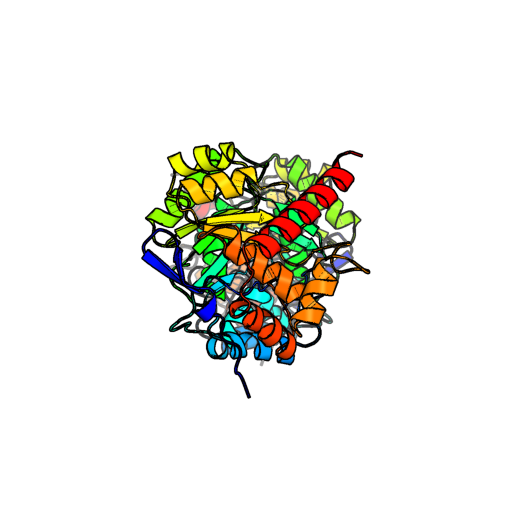6.793 14.531 0.561 1 98.94 131 LEU B N 1
ATOM 3304 C CA . LEU B 1 131 ? -6.047 14.242 -0.659 1 98.94 131 LEU B CA 1
ATOM 3305 C C . LEU B 1 131 ? -4.652 14.859 -0.598 1 98.94 131 LEU B C 1
ATOM 3307 O O . LEU B 1 131 ? -4.512 16.094 -0.58 1 98.94 131 LEU B O 1
ATOM 3311 N N . HIS B 1 132 ? -3.668 13.992 -0.562 1 98.88 132 HIS B N 1
ATOM 3312 C CA . HIS B 1 132 ? -2.303 14.422 -0.283 1 98.88 132 HIS B CA 1
ATOM 3313 C C . HIS B 1 132 ? -1.772 15.328 -1.39 1 98.88 132 HIS B C 1
ATOM 3315 O O . HIS B 1 132 ? -0.995 16.25 -1.125 1 98.88 132 HIS B O 1
ATOM 3321 N N . ARG B 1 133 ? -2.121 15.109 -2.582 1 98.75 133 ARG B N 1
ATOM 3322 C CA . ARG B 1 133 ? -1.879 15.891 -3.791 1 98.75 133 ARG B CA 1
ATOM 3323 C C . ARG B 1 133 ? -2.885 15.531 -4.883 1 98.75 133 ARG B C 1
ATOM 3325 O O . ARG B 1 133 ? -3.285 14.375 -5.012 1 98.75 133 ARG B O 1
ATOM 3332 N N . VAL B 1 134 ? -3.238 16.531 -5.617 1 98.75 134 VAL B N 1
ATOM 3333 C CA . VAL B 1 134 ? -3.979 16.203 -6.836 1 98.75 134 VAL B CA 1
ATOM 3334 C C . VAL B 1 134 ? -3.033 15.594 -7.867 1 98.75 134 VAL B C 1
ATOM 3336 O O . VAL B 1 134 ? -2.057 16.234 -8.273 1 98.75 134 VAL B O 1
ATOM 3339 N N . GLY B 1 135 ? -3.346 14.328 -8.148 1 98.12 135 GLY B N 1
ATOM 3340 C CA . GLY B 1 135 ? -2.488 13.641 -9.094 1 98.12 135 GLY B CA 1
ATOM 3341 C C . GLY B 1 135 ? -2.715 14.078 -10.531 1 98.12 135 GLY B C 1
ATOM 3342 O O . GLY B 1 135 ? -3.838 14.406 -10.914 1 98.12 135 GLY B O 1
ATOM 3343 N N . ALA B 1 136 ? -1.683 14.031 -11.328 1 97.69 136 ALA B N 1
ATOM 3344 C CA . ALA B 1 136 ? -1.775 14.5 -12.711 1 97.69 136 ALA B CA 1
ATOM 3345 C C . ALA B 1 136 ? -2.172 13.367 -13.648 1 97.69 136 ALA B C 1
ATOM 3347 O O . ALA B 1 136 ? -2.449 13.602 -14.828 1 97.69 136 ALA B O 1
ATOM 3348 N N . ASP B 1 137 ? -2.201 12.133 -13.133 1 96.88 137 ASP B N 1
ATOM 3349 C CA . ASP B 1 137 ? -2.391 10.961 -13.977 1 96.88 137 ASP B CA 1
ATOM 3350 C C . ASP B 1 137 ? -3.852 10.812 -14.398 1 96.88 137 ASP B C 1
ATOM 3352 O O . ASP B 1 137 ? -4.18 10 -15.258 1 96.88 137 ASP B O 1
ATOM 3356 N N . CYS B 1 138 ? -4.754 11.555 -13.828 1 96.75 138 CYS B N 1
ATOM 3357 C CA . CYS B 1 138 ? -6.145 11.695 -14.242 1 96.75 138 CYS B CA 1
ATOM 3358 C C . CYS B 1 138 ? -6.668 13.086 -13.922 1 96.75 138 CYS B C 1
ATOM 3360 O O . CYS B 1 138 ? -5.938 13.922 -13.375 1 96.75 138 CYS B O 1
ATOM 3362 N N . THR B 1 139 ? -7.898 13.375 -14.305 1 98.19 139 THR B N 1
ATOM 3363 C CA . THR B 1 139 ? -8.43 14.711 -14.055 1 98.19 139 THR B CA 1
ATOM 3364 C C . THR B 1 139 ? -8.758 14.898 -12.578 1 98.19 139 THR B C 1
ATOM 3366 O O . THR B 1 139 ? -9.062 13.93 -11.875 1 98.19 139 THR B O 1
ATOM 3369 N N . PRO B 1 140 ? -8.68 16.156 -12.078 1 98.69 140 PRO B N 1
ATOM 3370 C CA . PRO B 1 140 ? -9.086 16.406 -10.688 1 98.69 140 PRO B CA 1
ATOM 3371 C C . PRO B 1 140 ? -10.508 15.922 -10.398 1 98.69 140 PRO B C 1
ATOM 3373 O O . PRO B 1 140 ? -10.766 15.375 -9.328 1 98.69 140 PRO B O 1
ATOM 3376 N N . GLU B 1 141 ? -11.375 16.109 -11.367 1 98.69 141 GLU B N 1
ATOM 3377 C CA . GLU B 1 141 ? -12.781 15.758 -11.195 1 98.69 141 GLU B CA 1
ATOM 3378 C C . GLU B 1 141 ? -12.953 14.258 -10.953 1 98.69 141 GLU B C 1
ATOM 3380 O O . GLU B 1 141 ? -13.797 13.852 -10.156 1 98.69 141 GLU B O 1
ATOM 3385 N N . GLN B 1 142 ? -12.18 13.414 -11.656 1 98.62 142 GLN B N 1
ATOM 3386 C CA . GLN B 1 142 ? -12.219 11.969 -11.422 1 98.62 142 GLN B CA 1
ATOM 3387 C C . GLN B 1 142 ? -11.812 11.641 -9.984 1 98.62 142 GLN B C 1
ATOM 3389 O O . GLN B 1 142 ? -12.406 10.758 -9.359 1 98.62 142 GLN B O 1
ATOM 3394 N N . GLN B 1 143 ? -10.805 12.289 -9.531 1 98.88 143 GLN B N 1
ATOM 3395 C CA . GLN B 1 143 ? -10.367 12.102 -8.156 1 98.88 143 GLN B CA 1
ATOM 3396 C C . GLN B 1 143 ? -11.438 12.57 -7.168 1 98.88 143 GLN B C 1
ATOM 3398 O O . GLN B 1 143 ? -11.758 11.859 -6.215 1 98.88 143 GLN B O 1
ATOM 3403 N N . PHE B 1 144 ? -12.023 13.742 -7.418 1 98.94 144 PHE B N 1
ATOM 3404 C CA . PHE B 1 144 ? -13.016 14.32 -6.523 1 98.94 144 PHE B CA 1
ATOM 3405 C C . PHE B 1 144 ? -14.273 13.461 -6.492 1 98.94 144 PHE B C 1
ATOM 3407 O O . PHE B 1 144 ? -14.891 13.281 -5.438 1 98.94 144 PHE B O 1
ATOM 3414 N N . GLU B 1 145 ? -14.641 12.938 -7.633 1 98.88 145 GLU B N 1
ATOM 3415 C CA . GLU B 1 145 ? -15.797 12.047 -7.691 1 98.88 145 GLU B CA 1
ATOM 3416 C C . GLU B 1 145 ? -15.562 10.789 -6.848 1 98.88 145 GLU B C 1
ATOM 3418 O O . GLU B 1 145 ? -16.469 10.352 -6.129 1 98.88 145 GLU B O 1
ATOM 3423 N N . ALA B 1 146 ? -14.414 10.203 -6.957 1 98.81 146 ALA B N 1
ATOM 3424 C CA . ALA B 1 146 ? -14.062 9.031 -6.156 1 98.81 146 ALA B CA 1
ATOM 3425 C C . ALA B 1 146 ? -14.117 9.352 -4.664 1 98.81 146 ALA B C 1
ATOM 3427 O O . ALA B 1 146 ? -14.633 8.562 -3.871 1 98.81 146 ALA B O 1
ATOM 3428 N N . ILE B 1 147 ? -13.625 10.492 -4.258 1 98.94 147 ILE B N 1
ATOM 3429 C CA . ILE B 1 147 ? -13.602 10.906 -2.861 1 98.94 147 ILE B CA 1
ATOM 3430 C C . ILE B 1 147 ? -15.023 11.141 -2.363 1 98.94 147 ILE B C 1
ATOM 3432 O O . ILE B 1 147 ? -15.391 10.703 -1.269 1 98.94 147 ILE B O 1
ATOM 3436 N N . ALA B 1 148 ? -15.789 11.781 -3.197 1 98.94 148 ALA B N 1
ATOM 3437 C CA . ALA B 1 148 ? -17.203 12 -2.861 1 98.94 148 ALA B CA 1
ATOM 3438 C C . ALA B 1 148 ? -17.922 10.68 -2.621 1 98.94 148 ALA B C 1
ATOM 3440 O O . ALA B 1 148 ? -18.719 10.555 -1.688 1 98.94 148 ALA B O 1
ATOM 3441 N N . THR B 1 149 ? -17.641 9.711 -3.482 1 98.88 149 THR B N 1
ATOM 3442 C CA . THR B 1 149 ? -18.25 8.391 -3.361 1 98.88 149 THR B CA 1
ATOM 3443 C C . THR B 1 149 ? -17.859 7.738 -2.039 1 98.88 149 THR B C 1
ATOM 3445 O O . THR B 1 149 ? -18.719 7.191 -1.334 1 98.88 149 THR B O 1
ATOM 3448 N N . MET B 1 150 ? -16.578 7.801 -1.655 1 98.81 150 MET B N 1
ATOM 3449 C CA . MET B 1 150 ? -16.109 7.215 -0.405 1 98.81 150 MET B CA 1
ATOM 3450 C C . MET B 1 150 ? -16.734 7.922 0.796 1 98.81 150 MET B C 1
ATOM 3452 O O . MET B 1 150 ? -17.031 7.285 1.807 1 98.81 150 MET B O 1
ATOM 3456 N N . ARG B 1 151 ? -16.875 9.211 0.702 1 98.88 151 ARG B N 1
ATOM 3457 C CA . ARG B 1 151 ? -17.547 9.953 1.759 1 98.88 151 ARG B CA 1
ATOM 3458 C C . ARG B 1 151 ? -19 9.523 1.896 1 98.88 151 ARG B C 1
ATOM 3460 O O . ARG B 1 151 ? -19.484 9.297 3.008 1 98.88 151 ARG B O 1
ATOM 3467 N N . ALA B 1 152 ? -19.703 9.398 0.798 1 98.75 152 ALA B N 1
ATOM 3468 C CA . ALA B 1 152 ? -21.094 8.977 0.791 1 98.75 152 ALA B CA 1
ATOM 3469 C C . ALA B 1 152 ? -21.25 7.574 1.373 1 98.75 152 ALA B C 1
ATOM 3471 O O . ALA B 1 152 ? -22.266 7.27 2.01 1 98.75 152 ALA B O 1
ATOM 3472 N N . GLN B 1 153 ? -20.266 6.75 1.189 1 98.56 153 GLN B N 1
ATOM 3473 C CA . GLN B 1 153 ? -20.281 5.379 1.691 1 98.56 153 GLN B CA 1
ATOM 3474 C C . GLN B 1 153 ? -19.984 5.34 3.186 1 98.56 153 GLN B C 1
ATOM 3476 O O . GLN B 1 153 ? -20.047 4.277 3.811 1 98.56 153 GLN B O 1
ATOM 3481 N N . GLY B 1 154 ? -19.531 6.477 3.785 1 98.69 154 GLY B N 1
ATOM 3482 C CA . GLY B 1 154 ? -19.281 6.566 5.215 1 98.69 154 GLY B CA 1
ATOM 3483 C C . GLY B 1 154 ? -17.859 6.199 5.594 1 98.69 154 GLY B C 1
ATOM 3484 O O . GLY B 1 154 ? -17.531 6.094 6.777 1 98.69 154 GLY B O 1
ATOM 3485 N N . LEU B 1 155 ? -16.969 5.996 4.594 1 98.75 155 LEU B N 1
ATOM 3486 C CA . LEU B 1 155 ? -15.578 5.637 4.867 1 98.75 155 LEU B CA 1
ATOM 3487 C C . LEU B 1 155 ? -14.805 6.836 5.395 1 98.75 155 LEU B C 1
ATOM 3489 O O . LEU B 1 155 ? -13.844 6.676 6.152 1 98.75 155 LEU B O 1
ATOM 3493 N N . ILE B 1 156 ? -15.242 8.039 4.949 1 98.81 156 ILE B N 1
ATOM 3494 C CA . ILE B 1 156 ? -14.633 9.312 5.301 1 98.81 156 ILE B CA 1
ATOM 3495 C C . ILE B 1 156 ? -15.688 10.25 5.875 1 98.81 156 ILE B C 1
ATOM 3497 O O . ILE B 1 156 ? -16.75 10.43 5.281 1 98.81 156 ILE B O 1
ATOM 3501 N N . ARG B 1 157 ? -15.414 10.82 7.023 1 98.69 157 ARG B N 1
ATOM 3502 C CA . ARG B 1 157 ? -16.344 11.789 7.594 1 98.69 157 ARG B CA 1
ATOM 3503 C C . ARG B 1 157 ? -16.156 13.164 6.977 1 98.69 157 ARG B C 1
ATOM 3505 O O . ARG B 1 157 ? -17.078 13.734 6.395 1 98.69 157 ARG B O 1
ATOM 3512 N N . HIS B 1 158 ? -14.977 13.695 7.074 1 98.94 158 HIS B N 1
ATOM 3513 C CA . HIS B 1 158 ? -14.625 14.984 6.488 1 98.94 158 HIS B CA 1
ATOM 3514 C C . HIS B 1 158 ? -13.484 14.836 5.488 1 98.94 158 HIS B C 1
ATOM 3516 O O . HIS B 1 158 ? -12.625 13.969 5.645 1 98.94 158 HIS B O 1
ATOM 3522 N N . VAL B 1 159 ? -13.492 15.703 4.465 1 98.94 159 VAL B N 1
ATOM 3523 C CA . VAL B 1 159 ? -12.484 15.648 3.408 1 98.94 159 VAL B CA 1
ATOM 3524 C C . VAL B 1 159 ? -11.633 16.922 3.436 1 98.94 159 VAL B C 1
ATOM 3526 O O . VAL B 1 159 ? -12.164 18.016 3.588 1 98.94 159 VAL B O 1
ATOM 3529 N N . GLY B 1 160 ? -10.344 16.766 3.412 1 98.94 160 GLY B N 1
ATOM 3530 C CA . GLY B 1 160 ? -9.414 17.859 3.223 1 98.94 160 GLY B CA 1
ATOM 3531 C C . GLY B 1 160 ? -8.594 17.734 1.951 1 98.94 160 GLY B C 1
ATOM 3532 O O . GLY B 1 160 ? -8.625 16.703 1.283 1 98.94 160 GLY B O 1
ATOM 3533 N N . LEU B 1 161 ? -7.945 18.797 1.567 1 98.94 161 LEU B N 1
ATOM 3534 C CA . LEU B 1 161 ? -7.039 18.859 0.426 1 98.94 161 LEU B CA 1
ATOM 3535 C C . LEU B 1 161 ? -5.664 19.359 0.854 1 98.94 161 LEU B C 1
ATOM 3537 O O . LEU B 1 161 ? -5.535 20.047 1.877 1 98.94 161 LEU B O 1
ATOM 3541 N N . SER B 1 162 ? -4.695 19.016 0.141 1 98.81 162 SER B N 1
ATOM 3542 C CA . SER B 1 162 ? -3.34 19.469 0.436 1 98.81 162 SER B CA 1
ATOM 3543 C C . SER B 1 162 ? -2.666 20.047 -0.805 1 98.81 162 SER B C 1
ATOM 3545 O O . SER B 1 162 ? -2.77 19.469 -1.895 1 98.81 162 SER B O 1
ATOM 3547 N N . GLU B 1 163 ? -1.99 21.156 -0.612 1 98.44 163 GLU B N 1
ATOM 3548 C CA . GLU B 1 163 ? -1.217 21.859 -1.634 1 98.44 163 GLU B CA 1
ATOM 3549 C C . GLU B 1 163 ? -2.076 22.172 -2.854 1 98.44 163 GLU B C 1
ATOM 3551 O O . GLU B 1 163 ? -1.732 21.812 -3.977 1 98.44 163 GLU B O 1
ATOM 3556 N N . VAL B 1 164 ? -3.074 22.922 -2.611 1 98.88 164 VAL B N 1
ATOM 3557 C CA . VAL B 1 164 ? -4.012 23.312 -3.66 1 98.88 164 VAL B CA 1
ATOM 3558 C C . VAL B 1 164 ? -4.121 24.828 -3.721 1 98.88 164 VAL B C 1
ATOM 3560 O O . VAL B 1 164 ? -3.711 25.531 -2.789 1 98.88 164 VAL B O 1
ATOM 3563 N N . THR B 1 165 ? -4.652 25.344 -4.816 1 98.81 165 THR B N 1
ATOM 3564 C CA . THR B 1 165 ? -4.996 26.75 -5.004 1 98.81 165 THR B CA 1
ATOM 3565 C C . THR B 1 165 ? -6.461 27 -4.66 1 98.81 165 THR B C 1
ATOM 3567 O O . THR B 1 165 ? -7.223 26.047 -4.445 1 98.81 165 THR B O 1
ATOM 3570 N N . VAL B 1 166 ? -6.754 28.297 -4.543 1 98.88 166 VAL B N 1
ATOM 3571 C CA . VAL B 1 166 ? -8.148 28.672 -4.312 1 98.88 166 VAL B CA 1
ATOM 3572 C C . VAL B 1 166 ? -9.023 28.078 -5.418 1 98.88 166 VAL B C 1
ATOM 3574 O O . VAL B 1 166 ? -10.094 27.531 -5.145 1 98.88 166 VAL B O 1
ATOM 3577 N N . ASP B 1 167 ? -8.586 28.172 -6.695 1 98.81 167 ASP B N 1
ATOM 3578 C CA . ASP B 1 167 ? -9.344 27.641 -7.824 1 98.81 167 ASP B CA 1
ATOM 3579 C C . ASP B 1 167 ? -9.609 26.141 -7.656 1 98.81 167 ASP B C 1
ATOM 3581 O O . ASP B 1 167 ? -10.727 25.672 -7.891 1 98.81 167 ASP B O 1
ATOM 3585 N N . MET B 1 168 ? -8.641 25.406 -7.277 1 98.88 168 MET B N 1
ATOM 3586 C CA . MET B 1 168 ? -8.781 23.969 -7.094 1 98.88 168 MET B CA 1
ATOM 3587 C C . MET B 1 168 ? -9.758 23.656 -5.965 1 98.88 168 MET B C 1
ATOM 3589 O O . MET B 1 168 ? -10.531 22.703 -6.051 1 98.88 168 MET B O 1
ATOM 3593 N N . ILE B 1 169 ? -9.719 24.438 -4.879 1 98.94 169 ILE B N 1
ATOM 3594 C CA . ILE B 1 169 ? -10.656 24.281 -3.777 1 98.94 169 ILE B CA 1
ATOM 3595 C C . ILE B 1 169 ? -12.086 24.469 -4.289 1 98.94 169 ILE B C 1
ATOM 3597 O O . ILE B 1 169 ? -12.969 23.656 -3.988 1 98.94 169 ILE B O 1
ATOM 3601 N N . GLU B 1 170 ? -12.25 25.516 -5.039 1 98.88 170 GLU B N 1
ATOM 3602 C CA . GLU B 1 170 ? -13.578 25.812 -5.57 1 98.88 170 GLU B CA 1
ATOM 3603 C C . GLU B 1 170 ? -14.07 24.672 -6.469 1 98.88 170 GLU B C 1
ATOM 3605 O O . GLU B 1 170 ? -15.242 24.297 -6.422 1 98.88 170 GLU B O 1
ATOM 3610 N N . ARG B 1 171 ? -13.211 24.141 -7.262 1 98.81 171 ARG B N 1
ATOM 3611 C CA . ARG B 1 171 ? -13.547 22.984 -8.094 1 98.81 171 ARG B CA 1
ATOM 3612 C C . ARG B 1 171 ? -13.945 21.797 -7.238 1 98.81 171 ARG B C 1
ATOM 3614 O O . ARG B 1 171 ? -14.922 21.109 -7.535 1 98.81 171 ARG B O 1
ATOM 3621 N N . ALA B 1 172 ? -13.203 21.516 -6.223 1 98.94 172 ALA B N 1
ATOM 3622 C CA . ALA B 1 172 ? -13.469 20.375 -5.34 1 98.94 172 ALA B CA 1
ATOM 3623 C C . ALA B 1 172 ? -14.797 20.547 -4.613 1 98.94 172 ALA B C 1
ATOM 3625 O O . ALA B 1 172 ? -15.516 19.562 -4.391 1 98.94 172 ALA B O 1
ATOM 3626 N N . ARG B 1 173 ? -15.133 21.766 -4.242 1 98.81 173 ARG B N 1
ATOM 3627 C CA . ARG B 1 173 ? -16.328 22.062 -3.463 1 98.81 173 ARG B CA 1
ATOM 3628 C C . ARG B 1 173 ? -17.594 21.719 -4.238 1 98.81 173 ARG B C 1
ATOM 3630 O O . ARG B 1 173 ? -18.672 21.609 -3.658 1 98.81 173 ARG B O 1
ATOM 3637 N N . LEU B 1 174 ? -17.5 21.531 -5.555 1 98.75 174 LEU B N 1
ATOM 3638 C CA . LEU B 1 174 ? -18.625 21.062 -6.355 1 98.75 174 LEU B CA 1
ATOM 3639 C C . LEU B 1 174 ? -18.938 19.594 -6.062 1 98.75 174 LEU B C 1
ATOM 3641 O O . LEU B 1 174 ? -20 19.109 -6.41 1 98.75 174 LEU B O 1
ATOM 3645 N N . TYR B 1 175 ? -18.078 18.844 -5.418 1 98.88 175 TYR B N 1
ATOM 3646 C CA . TYR B 1 175 ? -18.203 17.406 -5.215 1 98.88 175 TYR B CA 1
ATOM 3647 C C . TYR B 1 175 ? -18.406 17.078 -3.74 1 98.88 175 TYR B C 1
ATOM 3649 O O . TYR B 1 175 ? -19.109 16.125 -3.395 1 98.88 175 TYR B O 1
ATOM 3657 N N . PHE B 1 176 ? -17.797 17.781 -2.824 1 98.88 176 PHE B N 1
ATOM 3658 C CA . PHE B 1 176 ? -17.891 17.578 -1.383 1 98.88 176 PHE B CA 1
ATOM 3659 C C . PHE B 1 176 ? -17.516 18.844 -0.63 1 98.88 176 PHE B C 1
ATOM 3661 O O . PHE B 1 176 ? -16.797 19.703 -1.161 1 98.88 176 PHE B O 1
ATOM 3668 N N . PRO B 1 177 ? -18.047 19 0.64 1 98.88 177 PRO B N 1
ATOM 3669 C CA . PRO B 1 177 ? -17.531 20.094 1.46 1 98.88 177 PRO B CA 1
ATOM 3670 C C . PRO B 1 177 ? -16.062 19.938 1.818 1 98.88 177 PRO B C 1
ATOM 3672 O O . PRO B 1 177 ? -15.656 18.875 2.314 1 98.88 177 PRO B O 1
ATOM 3675 N N . VAL B 1 178 ? -15.281 20.891 1.47 1 98.94 178 VAL B N 1
ATOM 3676 C CA . VAL B 1 178 ? -13.875 20.875 1.859 1 98.94 178 VAL B CA 1
ATOM 3677 C C . VAL B 1 178 ? -13.734 21.359 3.299 1 98.94 178 VAL B C 1
ATOM 3679 O O . VAL B 1 178 ? -14.039 22.531 3.602 1 98.94 178 VAL B O 1
ATOM 3682 N N . ALA B 1 179 ? -13.219 20.516 4.156 1 98.94 179 ALA B N 1
ATOM 3683 C CA . ALA B 1 179 ? -13.188 20.812 5.586 1 98.94 179 ALA B CA 1
ATOM 3684 C C . ALA B 1 179 ? -11.844 21.422 5.984 1 98.94 179 ALA B C 1
ATOM 3686 O O . ALA B 1 179 ? -11.766 22.219 6.918 1 98.94 179 ALA B O 1
ATOM 3687 N N . THR B 1 180 ? -10.789 20.984 5.324 1 98.94 180 THR B N 1
ATOM 3688 C CA . THR B 1 180 ? -9.461 21.5 5.629 1 98.94 180 THR B CA 1
ATOM 3689 C C . THR B 1 180 ? -8.625 21.625 4.359 1 98.94 180 THR B C 1
ATOM 3691 O O . THR B 1 180 ? -8.914 20.984 3.35 1 98.94 180 THR B O 1
ATOM 3694 N N . VAL B 1 181 ? -7.684 22.5 4.418 1 98.94 181 VAL B N 1
ATOM 3695 C CA . VAL B 1 181 ? -6.621 22.625 3.422 1 98.94 181 VAL B CA 1
ATOM 3696 C C . VAL B 1 181 ? -5.262 22.641 4.113 1 98.94 181 VAL B C 1
ATOM 3698 O O . VAL B 1 181 ? -5.047 23.406 5.059 1 98.94 181 VAL B O 1
ATOM 3701 N N . GLN B 1 182 ? -4.406 21.75 3.715 1 98.88 182 GLN B N 1
ATOM 3702 C CA . GLN B 1 182 ? -3.051 21.688 4.246 1 98.88 182 GLN B CA 1
ATOM 3703 C C . GLN B 1 182 ? -2.027 22.125 3.205 1 98.88 182 GLN B C 1
ATOM 3705 O O . GLN B 1 182 ? -1.715 21.375 2.277 1 98.88 182 GLN B O 1
ATOM 3710 N N . ASN B 1 183 ? -1.518 23.344 3.32 1 98.69 183 ASN B N 1
ATOM 3711 C CA . ASN B 1 183 ? -0.502 23.922 2.443 1 98.69 183 ASN B CA 1
ATOM 3712 C C . ASN B 1 183 ? 0.719 24.391 3.23 1 98.69 183 ASN B C 1
ATOM 3714 O O . ASN B 1 183 ? 0.641 24.594 4.441 1 98.69 183 ASN B O 1
ATOM 3718 N N . ARG B 1 184 ? 1.812 24.516 2.477 1 96.25 184 ARG B N 1
ATOM 3719 C CA . ARG B 1 184 ? 2.977 25.125 3.119 1 96.25 184 ARG B CA 1
ATOM 3720 C C . ARG B 1 184 ? 2.711 26.578 3.498 1 96.25 184 ARG B C 1
ATOM 3722 O O . ARG B 1 184 ? 2.201 27.344 2.686 1 96.25 184 ARG B O 1
ATOM 3729 N N . PHE B 1 185 ? 2.947 26.922 4.75 1 96.25 185 PHE B N 1
ATOM 3730 C CA . PHE B 1 185 ? 2.764 28.281 5.234 1 96.25 185 PHE B CA 1
ATOM 3731 C C . PHE B 1 185 ? 3.465 28.484 6.574 1 96.25 185 PHE B C 1
ATOM 3733 O O . PHE B 1 185 ? 3.363 27.625 7.465 1 96.25 185 PHE B O 1
ATOM 3740 N N . ASN B 1 186 ? 4.227 29.469 6.742 1 95.31 186 ASN B N 1
ATOM 3741 C CA . ASN B 1 186 ? 4.848 29.906 7.984 1 95.31 186 ASN B CA 1
ATOM 3742 C C . ASN B 1 186 ? 5.266 31.375 7.906 1 95.31 186 ASN B C 1
ATOM 3744 O O . ASN B 1 186 ? 4.883 32.094 6.977 1 95.31 186 ASN B O 1
ATOM 3748 N N . LEU B 1 187 ? 6.008 31.812 8.914 1 92.94 187 LEU B N 1
ATOM 3749 C CA . LEU B 1 187 ? 6.355 33.219 9.023 1 92.94 187 LEU B CA 1
ATOM 3750 C C . LEU B 1 187 ? 7.07 33.719 7.77 1 92.94 187 LEU B C 1
ATOM 3752 O O . LEU B 1 187 ? 6.883 34.875 7.348 1 92.94 187 LEU B O 1
ATOM 3756 N N . VAL B 1 188 ? 7.82 32.812 7.148 1 90.56 188 VAL B N 1
ATOM 3757 C CA . VAL B 1 188 ? 8.695 33.281 6.086 1 90.56 188 VAL B CA 1
ATOM 3758 C C . VAL B 1 188 ? 8.258 32.688 4.75 1 90.56 188 VAL B C 1
ATOM 3760 O O . VAL B 1 188 ? 8.719 33.125 3.689 1 90.56 188 VAL B O 1
ATOM 3763 N N . ASN B 1 189 ? 7.453 31.75 4.742 1 93.81 189 ASN B N 1
ATOM 3764 C CA . ASN B 1 189 ? 6.844 31.219 3.521 1 93.81 189 ASN B CA 1
ATOM 3765 C C . ASN B 1 189 ? 5.375 31.625 3.408 1 93.81 189 ASN B C 1
ATOM 3767 O O . ASN B 1 189 ? 4.516 31.078 4.094 1 93.81 189 ASN B O 1
ATOM 3771 N N . ARG B 1 190 ? 5.141 32.5 2.467 1 94 190 ARG B N 1
ATOM 3772 C CA . ARG B 1 190 ? 3.812 33.094 2.359 1 94 190 ARG B CA 1
ATOM 3773 C C . ARG B 1 190 ? 3.143 32.719 1.046 1 94 190 ARG B C 1
ATOM 3775 O O . ARG B 1 190 ? 2.203 33.375 0.603 1 94 190 ARG B O 1
ATOM 3782 N N . TYR B 1 191 ? 3.58 31.625 0.447 1 94.5 191 TYR B N 1
ATOM 3783 C CA . TYR B 1 191 ? 3.115 31.188 -0.864 1 94.5 191 TYR B CA 1
ATOM 3784 C C . TYR B 1 191 ? 1.605 30.984 -0.863 1 94.5 191 TYR B C 1
ATOM 3786 O O . TYR B 1 191 ? 0.927 31.297 -1.844 1 94.5 191 TYR B O 1
ATOM 3794 N N . SER B 1 192 ? 1.066 30.484 0.238 1 97.88 192 SER B N 1
ATOM 3795 C CA . SER B 1 192 ? -0.338 30.094 0.289 1 97.88 192 SER B CA 1
ATOM 3796 C C . SER B 1 192 ? -1.164 31.094 1.085 1 97.88 192 SER B C 1
ATOM 3798 O O . SER B 1 192 ? -2.217 30.75 1.625 1 97.88 192 SER B O 1
ATOM 3800 N N . GLU B 1 193 ? -0.66 32.312 1.194 1 97.38 193 GLU B N 1
ATOM 3801 C CA . GLU B 1 193 ? -1.36 33.281 2 1 97.38 193 GLU B CA 1
ATOM 3802 C C . GLU B 1 193 ? -2.764 33.562 1.46 1 97.38 193 GLU B C 1
ATOM 3804 O O . GLU B 1 193 ? -3.703 33.781 2.23 1 97.38 193 GLU B O 1
ATOM 3809 N N . ASP B 1 194 ? -2.891 33.625 0.097 1 98.31 194 ASP B N 1
ATOM 3810 C CA . ASP B 1 194 ? -4.211 33.812 -0.5 1 98.31 194 ASP B CA 1
ATOM 3811 C C . ASP B 1 194 ? -5.133 32.656 -0.167 1 98.31 194 ASP B C 1
ATOM 3813 O O . ASP B 1 194 ? -6.328 32.844 0.069 1 98.31 194 ASP B O 1
ATOM 3817 N N . VAL B 1 195 ? -4.668 31.422 -0.129 1 98.88 195 VAL B N 1
ATOM 3818 C CA . VAL B 1 195 ? -5.438 30.234 0.238 1 98.88 195 VAL B CA 1
ATOM 3819 C C . VAL B 1 195 ? -5.852 30.328 1.704 1 98.88 195 VAL B C 1
ATOM 3821 O O . VAL B 1 195 ? -6.996 30.016 2.049 1 98.88 195 VAL B O 1
ATOM 3824 N N . LEU B 1 196 ? -4.941 30.75 2.551 1 98.81 196 LEU B N 1
ATOM 3825 C CA . LEU B 1 196 ? -5.262 30.953 3.959 1 98.81 196 LEU B CA 1
ATOM 3826 C C . LEU B 1 196 ? -6.402 31.953 4.117 1 98.81 196 LEU B C 1
ATOM 3828 O O . LEU B 1 196 ? -7.336 31.734 4.887 1 98.81 196 LEU B O 1
ATOM 3832 N N . ASP B 1 197 ? -6.293 33.094 3.422 1 98.81 197 ASP B N 1
ATOM 3833 C CA . ASP B 1 197 ? -7.336 34.125 3.488 1 98.81 197 ASP B CA 1
ATOM 3834 C C . ASP B 1 197 ? -8.68 33.562 3.014 1 98.81 197 ASP B C 1
ATOM 3836 O O . ASP B 1 197 ? -9.719 33.812 3.617 1 98.81 197 ASP B O 1
ATOM 3840 N N . TYR B 1 198 ? -8.609 32.812 1.907 1 98.88 198 TYR B N 1
ATOM 3841 C CA . TYR B 1 198 ? -9.812 32.156 1.405 1 98.88 198 TYR B CA 1
ATOM 3842 C C . TYR B 1 198 ? -10.398 31.219 2.447 1 98.88 198 TYR B C 1
ATOM 3844 O O . TYR B 1 198 ? -11.602 31.25 2.719 1 98.88 198 TYR B O 1
ATOM 3852 N N . CYS B 1 199 ? -9.578 30.359 3.061 1 98.94 199 CYS B N 1
ATOM 3853 C CA . CYS B 1 199 ? -10.016 29.422 4.082 1 98.94 199 CYS B CA 1
ATOM 3854 C C . CYS B 1 199 ? -10.625 30.141 5.273 1 98.94 199 CYS B C 1
ATOM 3856 O O . CYS B 1 199 ? -11.617 29.688 5.844 1 98.94 199 CYS B O 1
ATOM 3858 N N . THR B 1 200 ? -10.016 31.266 5.645 1 98.81 200 THR B N 1
ATOM 3859 C CA . THR B 1 200 ? -10.516 32.062 6.758 1 98.81 200 THR B CA 1
ATOM 3860 C C . THR B 1 200 ? -11.922 32.594 6.465 1 98.81 200 THR B C 1
ATOM 3862 O O . THR B 1 200 ? -12.82 32.469 7.297 1 98.81 200 THR B O 1
ATOM 3865 N N . ARG B 1 201 ? -12.039 33.125 5.273 1 98.75 201 ARG B N 1
ATOM 3866 C CA . ARG B 1 201 ? -13.336 33.656 4.867 1 98.75 201 ARG B CA 1
ATOM 3867 C C . ARG B 1 201 ? -14.406 32.594 4.848 1 98.75 201 ARG B C 1
ATOM 3869 O O . ARG B 1 201 ? -15.547 32.812 5.23 1 98.75 201 ARG B O 1
ATOM 3876 N N . GLU B 1 202 ? -14.047 31.406 4.406 1 98.75 202 GLU B N 1
ATOM 3877 C CA . GLU B 1 202 ? -14.992 30.328 4.188 1 98.75 202 GLU B CA 1
ATOM 3878 C C . GLU B 1 202 ? -15.078 29.406 5.406 1 98.75 202 GLU B C 1
ATOM 3880 O O . GLU B 1 202 ? -15.797 28.406 5.387 1 98.75 202 GLU B O 1
ATOM 3885 N N . ASN B 1 203 ? -14.328 29.672 6.473 1 98.69 203 ASN B N 1
ATOM 3886 C CA . ASN B 1 203 ? -14.258 28.891 7.699 1 98.69 203 ASN B CA 1
ATOM 3887 C C . ASN B 1 203 ? -13.805 27.453 7.43 1 98.69 203 ASN B C 1
ATOM 3889 O O . ASN B 1 203 ? -14.422 26.5 7.914 1 98.69 203 ASN B O 1
ATOM 3893 N N . ILE B 1 204 ? -12.891 27.25 6.508 1 98.94 204 ILE B N 1
ATOM 3894 C CA . ILE B 1 204 ? -12.188 26.016 6.227 1 98.94 204 ILE B CA 1
ATOM 3895 C C . ILE B 1 204 ? -10.914 25.938 7.074 1 98.94 204 ILE B C 1
ATOM 3897 O O . ILE B 1 204 ? -10.148 26.891 7.141 1 98.94 204 ILE B O 1
ATOM 3901 N N . GLY B 1 205 ? -10.719 24.828 7.855 1 98.94 205 GLY B N 1
ATOM 3902 C CA . GLY B 1 205 ? -9.5 24.703 8.633 1 98.94 205 GLY B CA 1
ATOM 3903 C C . GLY B 1 205 ? -8.242 24.75 7.789 1 98.94 205 GLY B C 1
ATOM 3904 O O . GLY B 1 205 ? -8.188 24.172 6.707 1 98.94 205 GLY B O 1
ATOM 3905 N N . PHE B 1 206 ? -7.266 25.516 8.195 1 98.94 206 PHE B N 1
ATOM 3906 C CA . PHE B 1 206 ? -5.992 25.609 7.488 1 98.94 206 PHE B CA 1
ATOM 3907 C C . PHE B 1 206 ? -4.875 24.969 8.305 1 98.94 206 PHE B C 1
ATOM 3909 O O . PHE B 1 206 ? -4.566 25.422 9.406 1 98.94 206 PHE B O 1
ATOM 3916 N N . ILE B 1 207 ? -4.254 23.891 7.766 1 98.94 207 ILE B N 1
ATOM 3917 C CA . ILE B 1 207 ? -3.191 23.141 8.422 1 98.94 207 ILE B CA 1
ATOM 3918 C C . ILE B 1 207 ? -1.856 23.438 7.742 1 98.94 207 ILE B C 1
ATOM 3920 O O . ILE B 1 207 ? -1.54 22.859 6.699 1 98.94 207 ILE B O 1
ATOM 3924 N N . PRO B 1 208 ? -1.11 24.344 8.312 1 97.75 208 PRO B N 1
ATOM 3925 C CA . PRO B 1 208 ? 0.183 24.609 7.684 1 97.75 208 PRO B CA 1
ATOM 3926 C C . PRO B 1 208 ? 1.191 23.484 7.898 1 97.75 208 PRO B C 1
ATOM 3928 O O . PRO B 1 208 ? 1.464 23.109 9.039 1 97.75 208 PRO B O 1
ATOM 3931 N N . TRP B 1 209 ? 1.684 22.953 6.793 1 93.56 209 TRP B N 1
ATOM 3932 C CA . TRP B 1 209 ? 2.801 22.031 7.008 1 93.56 209 TRP B CA 1
ATOM 3933 C C . TRP B 1 209 ? 4.133 22.781 6.945 1 93.56 209 TRP B C 1
ATOM 3935 O O . TRP B 1 209 ? 4.215 23.875 6.371 1 93.56 209 TRP B O 1
ATOM 3945 N N . ALA B 1 210 ? 5.172 22.312 7.691 1 90.5 210 ALA B N 1
ATOM 3946 C CA . ALA B 1 210 ? 6.453 22.969 7.953 1 90.5 210 ALA B CA 1
ATOM 3947 C C . ALA B 1 210 ? 6.25 24.328 8.617 1 90.5 210 ALA B C 1
ATOM 3949 O O . ALA B 1 210 ? 6.805 25.328 8.164 1 90.5 210 ALA B O 1
ATOM 3950 N N . PRO B 1 211 ? 5.551 24.281 9.672 1 90.81 211 PRO B N 1
ATOM 3951 C CA . PRO B 1 211 ? 5.172 25.547 10.297 1 90.81 211 PRO B CA 1
ATOM 3952 C C . PRO B 1 211 ? 6.359 26.266 10.93 1 90.81 211 PRO B C 1
ATOM 3954 O O . PRO B 1 211 ? 6.305 27.484 11.141 1 90.81 211 PRO B O 1
ATOM 3957 N N . LEU B 1 212 ? 7.441 25.562 11.266 1 84 212 LEU B N 1
ATOM 3958 C CA . LEU B 1 212 ? 8.562 26.141 12 1 84 212 LEU B CA 1
ATOM 3959 C C . LEU B 1 212 ? 9.719 26.453 11.062 1 84 212 LEU B C 1
ATOM 3961 O O . LEU B 1 212 ? 10.781 26.891 11.508 1 84 212 LEU B O 1
ATOM 3965 N N . ALA B 1 213 ? 9.625 26.031 9.766 1 67.88 213 ALA B N 1
ATOM 3966 C CA . ALA B 1 213 ? 10.742 26.25 8.859 1 67.88 213 ALA B CA 1
ATOM 3967 C C . ALA B 1 213 ? 11.055 27.734 8.727 1 67.88 213 ALA B C 1
ATOM 3969 O O . ALA B 1 213 ? 10.789 28.344 7.691 1 67.88 213 ALA B O 1
ATOM 3970 N N . ALA B 1 214 ? 11.148 28.453 9.969 1 59.03 214 ALA B N 1
ATOM 3971 C CA . ALA B 1 214 ? 11.234 29.906 9.977 1 59.03 214 ALA B CA 1
ATOM 3972 C C . ALA B 1 214 ? 12.555 30.391 9.391 1 59.03 214 ALA B C 1
ATOM 3974 O O . ALA B 1 214 ? 12.766 31.594 9.219 1 59.03 214 ALA B O 1
ATOM 3975 N N . GLY B 1 215 ? 13.352 29.344 8.758 1 53.94 215 GLY B N 1
ATOM 3976 C CA . GLY B 1 215 ? 14.516 29.734 7.977 1 53.94 215 GLY B CA 1
ATOM 3977 C C . GLY B 1 215 ? 15.484 30.609 8.742 1 53.94 215 GLY B C 1
ATOM 3978 O O . GLY B 1 215 ? 15.859 30.297 9.875 1 53.94 215 GLY B O 1
ATOM 3979 N N . GLY B 1 216 ? 15.828 31.641 8.156 1 58.5 216 GLY B N 1
ATOM 3980 C CA . GLY B 1 216 ? 16.781 32.656 8.562 1 58.5 216 GLY B CA 1
ATOM 3981 C C . GLY B 1 216 ? 16.312 33.469 9.766 1 58.5 216 GLY B C 1
ATOM 3982 O O . GLY B 1 216 ? 17.125 34.062 10.461 1 58.5 216 GLY B O 1
ATOM 3983 N N . LEU B 1 217 ? 15.008 33.344 10.117 1 65.31 217 LEU B N 1
ATOM 3984 C CA . LEU B 1 217 ? 14.508 34.188 11.188 1 65.31 217 LEU B CA 1
ATOM 3985 C C . LEU B 1 217 ? 14.805 33.594 12.547 1 65.31 217 LEU B C 1
ATOM 3987 O O . LEU B 1 217 ? 14.742 34.281 13.57 1 65.31 217 LEU B O 1
ATOM 3991 N N . THR B 1 218 ? 14.969 32.312 12.469 1 67.75 218 THR B N 1
ATOM 3992 C CA . THR B 1 218 ? 15.273 31.672 13.75 1 67.75 218 THR B CA 1
ATOM 3993 C C . THR B 1 218 ? 16.781 31.625 13.977 1 67.75 218 THR B C 1
ATOM 3995 O O . THR B 1 218 ? 17.25 31.125 15.008 1 67.75 218 THR B O 1
ATOM 3998 N N . ARG B 1 219 ? 17.328 32.25 12.75 1 67.38 219 ARG B N 1
ATOM 3999 C CA . ARG B 1 219 ? 18.781 32.312 12.82 1 67.38 219 ARG B CA 1
ATOM 4000 C C . ARG B 1 219 ? 19.281 33.75 12.969 1 67.38 219 ARG B C 1
ATOM 4002 O O . ARG B 1 219 ? 18.688 34.656 12.406 1 67.38 219 ARG B O 1
ATOM 4009 N N . GLY B 1 220 ? 20.016 34 13.852 1 73.94 220 GLY B N 1
ATOM 4010 C CA . GLY B 1 220 ? 20.688 35.281 14.039 1 73.94 220 GLY B CA 1
ATOM 4011 C C . GLY B 1 220 ? 19.906 36.25 14.922 1 73.94 220 GLY B C 1
ATOM 4012 O O . GLY B 1 220 ? 19.031 35.844 15.688 1 73.94 220 GLY B O 1
ATOM 4013 N N . GLU B 1 221 ? 20.328 37.625 14.773 1 83.06 221 GLU B N 1
ATOM 4014 C CA . GLU B 1 221 ? 19.734 38.656 15.602 1 83.06 221 GLU B CA 1
ATOM 4015 C C . GLU B 1 221 ? 18.531 39.281 14.914 1 83.06 221 GLU B C 1
ATOM 4017 O O . GLU B 1 221 ? 18.625 40.406 14.367 1 83.06 221 GLU B O 1
ATOM 4022 N N . THR B 1 222 ? 17.422 38.625 14.984 1 88.31 222 THR B N 1
ATOM 4023 C CA . THR B 1 222 ? 16.172 39.094 14.414 1 88.31 222 THR B CA 1
ATOM 4024 C C . THR B 1 222 ? 15.211 39.562 15.508 1 88.31 222 THR B C 1
ATOM 4026 O O . THR B 1 222 ? 15.477 39.344 16.703 1 88.31 222 THR B O 1
ATOM 4029 N N . PHE B 1 223 ? 14.164 40.281 15.102 1 91.44 223 PHE B N 1
ATOM 4030 C CA . PHE B 1 223 ? 13.148 40.656 16.078 1 91.44 223 PHE B CA 1
ATOM 4031 C C . PHE B 1 223 ? 12.539 39.406 16.734 1 91.44 223 PHE B C 1
ATOM 4033 O O . PHE B 1 223 ? 12.25 39.406 17.922 1 91.44 223 PHE B O 1
ATOM 4040 N N . LEU B 1 224 ? 12.352 38.344 15.961 1 93.06 224 LEU B N 1
ATOM 4041 C CA . LEU B 1 224 ? 11.797 37.094 16.469 1 93.06 224 LEU B CA 1
ATOM 4042 C C . LEU B 1 224 ? 12.648 36.562 17.609 1 93.06 224 LEU B C 1
ATOM 4044 O O . LEU B 1 224 ? 12.125 36.219 18.672 1 93.06 224 LEU B O 1
ATOM 4048 N N . THR B 1 225 ? 13.938 36.531 17.391 1 93.62 225 THR B N 1
ATOM 4049 C CA . THR B 1 225 ? 14.828 35.969 18.391 1 93.62 225 THR B CA 1
ATOM 4050 C C . THR B 1 225 ? 14.891 36.875 19.625 1 93.62 225 THR B C 1
ATOM 4052 O O . THR B 1 225 ? 14.992 36.406 20.75 1 93.62 225 THR B O 1
ATOM 4055 N N . ARG B 1 226 ? 14.883 38.156 19.406 1 94.81 226 ARG B N 1
ATOM 4056 C CA . ARG B 1 226 ? 14.891 39.094 20.516 1 94.81 226 ARG B CA 1
ATOM 4057 C C . ARG B 1 226 ? 13.617 38.969 21.344 1 94.81 226 ARG B C 1
ATOM 4059 O O . ARG B 1 226 ? 13.68 38.969 22.578 1 94.81 226 ARG B O 1
ATOM 4066 N N . LEU B 1 227 ? 12.539 38.938 20.672 1 95.5 227 LEU B N 1
ATOM 4067 C CA . LEU B 1 227 ? 11.258 38.781 21.344 1 95.5 227 LEU B CA 1
ATOM 4068 C C . LEU B 1 227 ? 11.211 37.5 22.156 1 95.5 227 LEU B C 1
ATOM 4070 O O . LEU B 1 227 ? 10.703 37.469 23.266 1 95.5 227 LEU B O 1
ATOM 4074 N N . ALA B 1 228 ? 11.719 36.375 21.594 1 95.19 228 ALA B N 1
ATOM 4075 C CA . ALA B 1 228 ? 11.797 35.094 22.281 1 95.19 228 ALA B CA 1
ATOM 4076 C C . ALA B 1 228 ? 12.594 35.219 23.578 1 95.19 228 ALA B C 1
ATOM 4078 O O . ALA B 1 228 ? 12.172 34.688 24.625 1 95.19 228 ALA B O 1
ATOM 4079 N N . THR B 1 229 ? 13.688 35.906 23.484 1 95.44 229 THR B N 1
ATOM 4080 C CA . THR B 1 229 ? 14.539 36.125 24.641 1 95.44 229 THR B CA 1
ATOM 4081 C C . THR B 1 229 ? 13.812 36.938 25.703 1 95.44 229 THR B C 1
ATOM 4083 O O . THR B 1 229 ? 13.836 36.594 26.891 1 95.44 229 THR B O 1
ATOM 4086 N N . GLU B 1 230 ? 13.219 37.938 25.281 1 96.31 230 GLU B N 1
ATOM 4087 C CA . GLU B 1 230 ? 12.5 38.844 26.188 1 96.31 230 GLU B CA 1
ATOM 4088 C C . GLU B 1 230 ? 11.391 38.094 26.922 1 96.31 230 GLU B C 1
ATOM 4090 O O . GLU B 1 230 ? 11.148 38.344 28.109 1 96.31 230 GLU B O 1
ATOM 4095 N N . LYS B 1 231 ? 10.742 37.188 26.297 1 96.31 231 LYS B N 1
ATOM 4096 C CA . LYS B 1 231 ? 9.609 36.469 26.875 1 96.31 231 LYS B CA 1
ATOM 4097 C C . LYS B 1 231 ? 10.07 35.188 27.547 1 96.31 231 LYS B C 1
ATOM 4099 O O . LYS B 1 231 ? 9.266 34.5 28.203 1 96.31 231 LYS B O 1
ATOM 4104 N N . GLY B 1 232 ? 11.344 34.812 27.375 1 95.62 232 GLY B N 1
ATOM 4105 C CA . GLY B 1 232 ? 11.906 33.625 28 1 95.62 232 GLY B CA 1
ATOM 4106 C C . GLY B 1 232 ? 11.438 32.344 27.359 1 95.62 232 GLY B C 1
ATOM 4107 O O . GLY B 1 232 ? 11.18 31.344 28.047 1 95.62 232 GLY B O 1
ATOM 4108 N N . VAL B 1 233 ? 11.109 32.375 26.125 1 95.31 233 VAL B N 1
ATOM 4109 C CA . VAL B 1 233 ? 10.633 31.203 25.391 1 95.31 233 VAL B CA 1
ATOM 4110 C C . VAL B 1 233 ? 11.547 30.938 24.188 1 95.31 233 VAL B C 1
ATOM 4112 O O . VAL B 1 233 ? 12.531 31.656 23.984 1 95.31 233 VAL B O 1
ATOM 4115 N N . GLN B 1 234 ? 11.344 29.875 23.469 1 92.31 234 GLN B N 1
ATOM 4116 C CA . GLN B 1 234 ? 12.125 29.531 22.281 1 92.31 234 GLN B CA 1
ATOM 4117 C C . GLN B 1 234 ? 11.578 30.25 21.047 1 92.31 234 GLN B C 1
ATOM 4119 O O . GLN B 1 234 ? 10.375 30.484 20.938 1 92.31 234 GLN B O 1
ATOM 4124 N N . PRO B 1 235 ? 12.508 30.547 20.094 1 93.06 235 PRO B N 1
ATOM 4125 C CA . PRO B 1 235 ? 12.062 31.203 18.859 1 93.06 235 PRO B CA 1
ATOM 4126 C C . PRO B 1 235 ? 10.961 30.438 18.141 1 93.06 235 PRO B C 1
ATOM 4128 O O . PRO B 1 235 ? 10.008 31.047 17.641 1 93.06 235 PRO B O 1
ATOM 4131 N N . GLY B 1 236 ? 11.031 29.156 18.109 1 93.44 236 GLY B N 1
ATOM 4132 C CA . GLY B 1 236 ? 10 28.344 17.484 1 93.44 236 GLY B CA 1
ATOM 4133 C C . GLY B 1 236 ? 8.633 28.531 18.109 1 93.44 236 GLY B C 1
ATOM 4134 O O . GLY B 1 236 ? 7.609 28.469 17.422 1 93.44 236 GLY B O 1
ATOM 4135 N N . GLN B 1 237 ? 8.602 28.734 19.375 1 95.31 237 GLN B N 1
ATOM 4136 C CA . GLN B 1 237 ? 7.348 28.953 20.078 1 95.31 237 GLN B CA 1
ATOM 4137 C C . GLN B 1 237 ? 6.715 30.281 19.672 1 95.31 237 GLN B C 1
ATOM 4139 O O . GLN B 1 237 ? 5.492 30.391 19.578 1 95.31 237 GLN B O 1
ATOM 4144 N N . ILE B 1 238 ? 7.574 31.297 19.469 1 95.5 238 ILE B N 1
ATOM 4145 C CA . ILE B 1 238 ? 7.082 32.594 19 1 95.5 238 ILE B CA 1
ATOM 4146 C C . ILE B 1 238 ? 6.465 32.438 17.609 1 95.5 238 ILE B C 1
ATOM 4148 O O . ILE B 1 238 ? 5.406 33 17.312 1 95.5 238 ILE B O 1
ATOM 4152 N N . ALA B 1 239 ? 7.117 31.703 16.766 1 95.06 239 ALA B N 1
ATOM 4153 C CA . ALA B 1 239 ? 6.609 31.453 15.43 1 95.06 239 ALA B CA 1
ATOM 4154 C C . ALA B 1 239 ? 5.25 30.766 15.477 1 95.06 239 ALA B C 1
ATOM 4156 O O . ALA B 1 239 ? 4.336 31.125 14.727 1 95.06 239 ALA B O 1
ATOM 4157 N N . LEU B 1 240 ? 5.094 29.797 16.312 1 96.44 240 LEU B N 1
ATOM 4158 C CA . LEU B 1 240 ? 3.826 29.094 16.453 1 96.44 240 LEU B CA 1
ATOM 4159 C C . LEU B 1 240 ? 2.742 30.016 16.984 1 96.44 240 LEU B C 1
ATOM 4161 O O . LEU B 1 240 ? 1.6 29.984 16.516 1 96.44 240 LEU B O 1
ATOM 4165 N N . ALA B 1 241 ? 3.109 30.797 17.953 1 97 241 ALA B N 1
ATOM 4166 C CA . ALA B 1 241 ? 2.16 31.781 18.5 1 97 241 ALA B CA 1
ATOM 4167 C C . ALA B 1 241 ? 1.687 32.75 17.406 1 97 241 ALA B C 1
ATOM 4169 O O . ALA B 1 241 ? 0.508 33.094 17.359 1 97 241 ALA B O 1
ATOM 4170 N N . TRP B 1 242 ? 2.629 33.188 16.594 1 97.12 242 TRP B N 1
ATOM 4171 C CA . TRP B 1 242 ? 2.266 34.062 15.477 1 97.12 242 TRP B CA 1
ATOM 4172 C C . TRP B 1 242 ? 1.259 33.375 14.555 1 97.12 242 TRP B C 1
ATOM 4174 O O . TRP B 1 242 ? 0.27 33.969 14.148 1 97.12 242 TRP B O 1
ATOM 4184 N N . LEU B 1 243 ? 1.483 32.125 14.211 1 97.44 243 LEU B N 1
ATOM 4185 C CA . LEU B 1 243 ? 0.57 31.359 13.359 1 97.44 243 LEU B CA 1
ATOM 4186 C C . LEU B 1 243 ? -0.824 31.297 13.977 1 97.44 243 LEU B C 1
ATOM 4188 O O . LEU B 1 243 ? -1.818 31.547 13.297 1 97.44 243 LEU B O 1
ATOM 4192 N N . LEU B 1 244 ? -0.878 30.969 15.25 1 98.06 244 LEU B N 1
ATOM 4193 C CA . LEU B 1 244 ? -2.158 30.828 15.938 1 98.06 244 LEU B CA 1
ATOM 4194 C C . LEU B 1 244 ? -2.918 32.156 15.938 1 98.06 244 LEU B C 1
ATOM 4196 O O . LEU B 1 244 ? -4.148 32.156 15.852 1 98.06 244 LEU B O 1
ATOM 4200 N N . ARG B 1 245 ? -2.201 33.219 16 1 97.94 245 ARG B N 1
ATOM 4201 C CA . ARG B 1 245 ? -2.82 34.531 16.016 1 97.94 245 ARG B CA 1
ATOM 4202 C C . ARG B 1 245 ? -3.217 34.969 14.609 1 97.94 245 ARG B C 1
ATOM 4204 O O . ARG B 1 245 ? -4.168 35.75 14.438 1 97.94 245 ARG B O 1
ATOM 4211 N N . ARG B 1 246 ? -2.559 34.562 13.586 1 97.81 246 ARG B N 1
ATOM 4212 C CA . ARG B 1 246 ? -2.688 34.969 12.195 1 97.81 246 ARG B CA 1
ATOM 4213 C C . ARG B 1 246 ? -4.109 34.75 11.688 1 97.81 246 ARG B C 1
ATOM 4215 O O . ARG B 1 246 ? -4.605 35.531 10.867 1 97.81 246 ARG B O 1
ATOM 4222 N N . ALA B 1 247 ? -4.773 33.719 12.102 1 98.44 247 ALA B N 1
ATOM 4223 C CA . ALA B 1 247 ? -6.129 33.438 11.641 1 98.44 247 ALA B CA 1
ATOM 4224 C C . ALA B 1 247 ? -6.828 32.469 12.602 1 98.44 247 ALA B C 1
ATOM 4226 O O . ALA B 1 247 ? -6.199 31.562 13.156 1 98.44 247 ALA B O 1
ATOM 4227 N N . PRO B 1 248 ? -8.125 32.625 12.773 1 98.19 248 PRO B N 1
ATOM 4228 C CA . PRO B 1 248 ? -8.852 31.734 13.688 1 98.19 248 PRO B CA 1
ATOM 4229 C C . PRO B 1 248 ? -8.961 30.312 13.164 1 98.19 248 PRO B C 1
ATOM 4231 O O . PRO B 1 248 ? -9.227 29.391 13.938 1 98.19 248 PRO B O 1
ATOM 4234 N N . VAL B 1 249 ? -8.695 30.062 11.844 1 98.81 249 VAL B N 1
ATOM 4235 C CA . VAL B 1 249 ? -8.859 28.734 11.242 1 98.81 249 VAL B CA 1
ATOM 4236 C C . VAL B 1 249 ? -7.52 28 11.234 1 98.81 249 VAL B C 1
ATOM 4238 O O . VAL B 1 249 ? -7.434 26.859 10.781 1 98.81 249 VAL B O 1
ATOM 4241 N N . MET B 1 250 ? -6.488 28.672 11.734 1 98.75 250 MET B N 1
ATOM 4242 C CA . MET B 1 250 ? -5.129 28.141 11.703 1 98.75 250 MET B CA 1
ATOM 4243 C C . MET B 1 250 ? -4.996 26.938 12.648 1 98.75 250 MET B C 1
ATOM 4245 O O . MET B 1 250 ? -5.332 27.031 13.828 1 98.75 250 MET B O 1
ATOM 4249 N N . LEU B 1 251 ? -4.484 25.781 12.109 1 98.88 251 LEU B N 1
ATOM 4250 C CA . LEU B 1 251 ? -4.254 24.562 12.867 1 98.88 251 LEU B CA 1
ATOM 4251 C C . LEU B 1 251 ? -2.818 24.078 12.703 1 98.88 251 LEU B C 1
ATOM 4253 O O . LEU B 1 251 ? -2.568 23.094 12 1 98.88 251 LEU B O 1
ATOM 4257 N N . PRO B 1 252 ? -1.85 24.75 13.375 1 98.12 252 PRO B N 1
ATOM 4258 C CA . PRO B 1 252 ? -0.461 24.312 13.227 1 98.12 252 PRO B CA 1
ATOM 4259 C C . PRO B 1 252 ? -0.22 22.906 13.805 1 98.12 252 PRO B C 1
ATOM 4261 O O . PRO B 1 252 ? -0.805 22.562 14.828 1 98.12 252 PRO B O 1
ATOM 4264 N N . ILE B 1 253 ? 0.647 22.141 13.117 1 98 253 ILE B N 1
ATOM 4265 C CA . ILE B 1 253 ? 0.925 20.766 13.531 1 98 253 ILE B CA 1
ATOM 4266 C C . ILE B 1 253 ? 2.434 20.547 13.625 1 98 253 ILE B C 1
ATOM 4268 O O . ILE B 1 253 ? 2.99 19.703 12.93 1 98 253 ILE B O 1
ATOM 4272 N N . PRO B 1 254 ? 3.107 21.344 14.5 1 96.19 254 PRO B N 1
ATOM 4273 C CA . PRO B 1 254 ? 4.539 21.062 14.656 1 96.19 254 PRO B CA 1
ATOM 4274 C C . PRO B 1 254 ? 4.816 19.625 15.078 1 96.19 254 PRO B C 1
ATOM 4276 O O . PRO B 1 254 ? 4.168 19.109 15.992 1 96.19 254 PRO B O 1
ATOM 4279 N N . GLY B 1 255 ? 5.691 19 14.305 1 94.19 255 GLY B N 1
ATOM 4280 C CA . GLY B 1 255 ? 5.992 17.609 14.562 1 94.19 255 GLY B CA 1
ATOM 4281 C C . GLY B 1 255 ? 7.371 17.391 15.156 1 94.19 255 GLY B C 1
ATOM 4282 O O . GLY B 1 255 ? 8.289 18.172 14.906 1 94.19 255 GLY B O 1
ATOM 4283 N N . THR B 1 256 ? 7.496 16.344 15.961 1 92.44 256 THR B N 1
ATOM 4284 C CA . THR B 1 256 ? 8.75 15.914 16.578 1 92.44 256 THR B CA 1
ATOM 4285 C C . THR B 1 256 ? 8.68 14.445 16.984 1 92.44 256 THR B C 1
ATOM 4287 O O . THR B 1 256 ? 7.594 13.891 17.125 1 92.44 256 THR B O 1
ATOM 4290 N N . GLY B 1 257 ? 9.797 13.828 17.016 1 93.38 257 GLY B N 1
ATOM 4291 C CA . GLY B 1 257 ? 9.875 12.484 17.578 1 93.38 257 GLY B CA 1
ATOM 4292 C C . GLY B 1 257 ? 10.328 12.461 19.016 1 93.38 257 GLY B C 1
ATOM 4293 O O . GLY B 1 257 ? 10.609 11.391 19.562 1 93.38 257 GLY B O 1
ATOM 4294 N N . SER B 1 258 ? 10.383 13.648 19.641 1 93.38 258 SER B N 1
ATOM 4295 C CA . SER B 1 258 ? 10.914 13.773 20.984 1 93.38 258 SER B CA 1
ATOM 4296 C C . SER B 1 258 ? 9.828 14.172 21.984 1 93.38 258 SER B C 1
ATOM 4298 O O . SER B 1 258 ? 9.141 15.18 21.781 1 93.38 258 SER B O 1
ATOM 4300 N N . PRO B 1 259 ? 9.719 13.359 23.062 1 93.31 259 PRO B N 1
ATOM 4301 C CA . PRO B 1 259 ? 8.727 13.711 24.078 1 93.31 259 PRO B CA 1
ATOM 4302 C C . PRO B 1 259 ? 8.984 15.078 24.703 1 93.31 259 PRO B C 1
ATOM 4304 O O . PRO B 1 259 ? 8.039 15.773 25.078 1 93.31 259 PRO B O 1
ATOM 4307 N N . GLU B 1 260 ? 10.242 15.461 24.797 1 93.06 260 GLU B N 1
ATOM 4308 C CA . GLU B 1 260 ? 10.586 16.766 25.344 1 93.06 260 GLU B CA 1
ATOM 4309 C C . GLU B 1 260 ? 10.172 17.891 24.406 1 93.06 260 GLU B C 1
ATOM 4311 O O . GLU B 1 260 ? 9.578 18.891 24.828 1 93.06 260 GLU B O 1
ATOM 4316 N N . HIS B 1 261 ? 10.406 17.703 23.172 1 94.06 261 HIS B N 1
ATOM 4317 C CA . HIS B 1 261 ? 10.141 18.766 22.203 1 94.06 261 HIS B CA 1
ATOM 4318 C C . HIS B 1 261 ? 8.648 18.938 21.969 1 94.06 261 HIS B C 1
ATOM 4320 O O . HIS B 1 261 ? 8.188 20.047 21.688 1 94.06 261 HIS B O 1
ATOM 4326 N N . VAL B 1 262 ? 7.891 17.891 22.125 1 95.69 262 VAL B N 1
ATOM 4327 C CA . VAL B 1 262 ? 6.445 18.016 21.953 1 95.69 262 VAL B CA 1
ATOM 4328 C C . VAL B 1 262 ? 5.883 18.922 23.062 1 95.69 262 VAL B C 1
ATOM 4330 O O . VAL B 1 262 ? 4.961 19.703 22.812 1 95.69 262 VAL B O 1
ATOM 4333 N N . ALA B 1 263 ? 6.383 18.828 24.234 1 95.62 263 ALA B N 1
ATOM 4334 C CA . ALA B 1 263 ? 5.977 19.703 25.328 1 95.62 263 ALA B CA 1
ATOM 4335 C C . ALA B 1 263 ? 6.352 21.156 25.047 1 95.62 263 ALA B C 1
ATOM 4337 O O . ALA B 1 263 ? 5.586 22.062 25.344 1 95.62 263 ALA B O 1
ATOM 4338 N N . ASP B 1 264 ? 7.539 21.312 24.5 1 94.25 264 ASP B N 1
ATOM 4339 C CA . ASP B 1 264 ? 7.977 22.641 24.094 1 94.25 264 ASP B CA 1
ATOM 4340 C C . ASP B 1 264 ? 7.012 23.266 23.094 1 94.25 264 ASP B C 1
ATOM 4342 O O . ASP B 1 264 ? 6.641 24.422 23.203 1 94.25 264 ASP B O 1
ATOM 4346 N N . ASN B 1 265 ? 6.621 22.516 22.109 1 95.44 265 ASN B N 1
ATOM 4347 C CA . ASN B 1 265 ? 5.668 23 21.109 1 95.44 265 ASN B CA 1
ATOM 4348 C C . ASN B 1 265 ? 4.332 23.359 21.75 1 95.44 265 ASN B C 1
ATOM 4350 O O . ASN B 1 265 ? 3.752 24.406 21.422 1 95.44 265 ASN B O 1
ATOM 4354 N N . ALA B 1 266 ? 3.867 22.531 22.656 1 97.31 266 ALA B N 1
ATOM 4355 C CA . ALA B 1 266 ? 2.582 22.766 23.312 1 97.31 266 ALA B CA 1
ATOM 4356 C C . ALA B 1 266 ? 2.6 24.062 24.109 1 97.31 266 ALA B C 1
ATOM 4358 O O . ALA B 1 266 ? 1.581 24.75 24.219 1 97.31 266 ALA B O 1
ATOM 4359 N N . ALA B 1 267 ? 3.73 24.391 24.656 1 96.62 267 ALA B N 1
ATOM 4360 C CA . ALA B 1 267 ? 3.879 25.578 25.484 1 96.62 267 ALA B CA 1
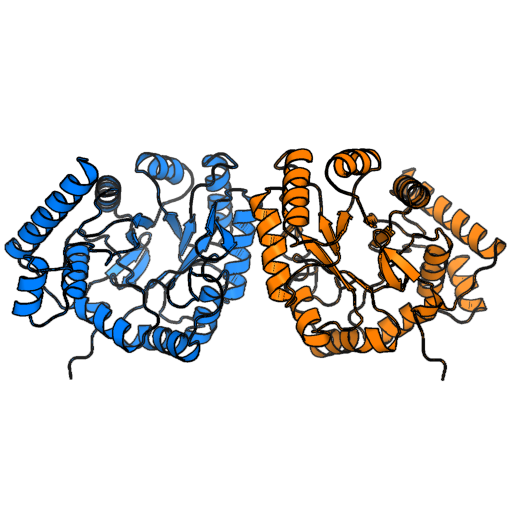ATOM 4361 C C . ALA B 1 267 ? 3.645 26.844 24.688 1 96.62 267 ALA B C 1
ATOM 4363 O O . ALA B 1 267 ? 3.334 27.906 25.25 1 96.62 267 ALA B O 1
ATOM 4364 N N . ALA B 1 268 ? 3.744 26.797 23.406 1 96.31 268 ALA B N 1
ATOM 4365 C CA . ALA B 1 268 ? 3.535 27.938 22.531 1 96.31 268 ALA B CA 1
ATOM 4366 C C . ALA B 1 268 ? 2.109 28.469 22.656 1 96.31 268 ALA B C 1
ATOM 4368 O O . ALA B 1 268 ? 1.861 29.656 22.438 1 96.31 268 ALA B O 1
ATOM 4369 N N . ALA B 1 269 ? 1.203 27.625 23.031 1 97.69 269 ALA B N 1
ATOM 4370 C CA . ALA B 1 269 ? -0.216 27.953 23.109 1 97.69 269 ALA B CA 1
ATOM 4371 C C . ALA B 1 269 ? -0.468 29.062 24.141 1 97.69 269 ALA B C 1
ATOM 4373 O O . ALA B 1 269 ? -1.453 29.797 24.031 1 97.69 269 ALA B O 1
ATOM 4374 N N . ALA B 1 270 ? 0.432 29.219 25.047 1 96.5 270 ALA B N 1
ATOM 4375 C CA . ALA B 1 270 ? 0.235 30.156 26.141 1 96.5 270 ALA B CA 1
ATOM 4376 C C . ALA B 1 270 ? 0.827 31.516 25.812 1 96.5 270 ALA B C 1
ATOM 4378 O O . ALA B 1 270 ? 0.593 32.5 26.516 1 96.5 270 ALA B O 1
ATOM 4379 N N . ILE B 1 271 ? 1.564 31.594 24.766 1 97.19 271 ILE B N 1
ATOM 4380 C CA . ILE B 1 271 ? 2.246 32.812 24.406 1 97.19 271 ILE B CA 1
ATOM 4381 C C . ILE B 1 271 ? 1.249 33.812 23.797 1 97.19 271 ILE B C 1
ATOM 4383 O O . ILE B 1 271 ? 0.531 33.469 22.859 1 97.19 271 ILE B O 1
ATOM 4387 N N . VAL B 1 272 ? 1.194 34.969 24.312 1 96.31 272 VAL B N 1
ATOM 4388 C CA . VAL B 1 272 ? 0.342 36.031 23.812 1 96.31 272 VAL B CA 1
ATOM 4389 C C . VAL B 1 272 ? 1.201 37.125 23.141 1 96.31 272 VAL B C 1
ATOM 4391 O O . VAL B 1 272 ? 2.152 37.625 23.734 1 96.31 272 VAL B O 1
ATOM 4394 N N . LEU B 1 273 ? 0.891 37.375 21.938 1 97.88 273 LEU B N 1
ATOM 4395 C CA . LEU B 1 273 ? 1.553 38.438 21.203 1 97.88 273 LEU B CA 1
ATOM 4396 C C . LEU B 1 273 ? 0.689 39.719 21.172 1 97.88 273 LEU B C 1
ATOM 4398 O O . LEU B 1 273 ? -0.503 39.656 20.875 1 97.88 273 LEU B O 1
ATOM 4402 N N . SER B 1 274 ? 1.314 40.844 21.5 1 98 274 SER B N 1
ATOM 4403 C CA . SER B 1 274 ? 0.616 42.125 21.312 1 98 274 SER B CA 1
ATOM 4404 C C . SER B 1 274 ? 0.396 42.406 19.828 1 98 274 SER B C 1
ATOM 4406 O O . SER B 1 274 ? 1.002 41.781 18.969 1 98 274 SER B O 1
ATOM 4408 N N . ASP B 1 275 ? -0.498 43.344 19.641 1 98.25 275 ASP B N 1
ATOM 4409 C CA . ASP B 1 275 ? -0.722 43.781 18.266 1 98.25 275 ASP B CA 1
ATOM 4410 C C . ASP B 1 275 ? 0.582 44.219 17.609 1 98.25 275 ASP B C 1
ATOM 4412 O O . ASP B 1 275 ? 0.862 43.875 16.453 1 98.25 275 ASP B O 1
ATOM 4416 N N . GLU B 1 276 ? 1.331 44.969 18.344 1 98.12 276 GLU B N 1
ATOM 4417 C CA . GLU B 1 276 ? 2.59 45.5 17.828 1 98.12 276 GLU B CA 1
ATOM 4418 C C . GLU B 1 276 ? 3.572 44.375 17.516 1 98.12 276 GLU B C 1
ATOM 4420 O O . GLU B 1 276 ? 4.203 44.344 16.453 1 98.12 276 GLU B O 1
ATOM 4425 N N . GLU B 1 277 ? 3.674 43.469 18.469 1 97.94 277 GLU B N 1
ATOM 4426 C CA . GLU B 1 277 ? 4.57 42.344 18.281 1 97.94 277 GLU B CA 1
ATOM 4427 C C . GLU B 1 277 ? 4.16 41.5 17.078 1 97.94 277 GLU B C 1
ATOM 4429 O O . GLU B 1 277 ? 5.004 41.125 16.25 1 97.94 277 GLU B O 1
ATOM 4434 N N . PHE B 1 278 ? 2.885 41.219 16.984 1 98 278 PHE B N 1
ATOM 4435 C CA . PHE B 1 278 ? 2.355 40.438 15.875 1 98 278 PHE B CA 1
ATOM 4436 C C . PHE B 1 278 ? 2.66 41.125 14.539 1 98 278 PHE B C 1
ATOM 4438 O O . PHE B 1 278 ? 3.158 40.469 13.617 1 98 278 PHE B O 1
ATOM 4445 N N . HIS B 1 279 ? 2.408 42.375 14.445 1 98 279 HIS B N 1
ATOM 4446 C CA . HIS B 1 279 ? 2.572 43.094 13.188 1 98 279 HIS B CA 1
ATOM 4447 C C . HIS B 1 279 ? 4.043 43.219 12.805 1 98 279 HIS B C 1
ATOM 4449 O O . HIS B 1 279 ? 4.391 43.156 11.625 1 98 279 HIS B O 1
ATOM 4455 N N . GLN B 1 280 ? 4.828 43.406 13.82 1 96.75 280 GLN B N 1
ATOM 4456 C CA . GLN B 1 280 ? 6.254 43.5 13.523 1 96.75 280 GLN B CA 1
ATOM 4457 C C . GLN B 1 280 ? 6.777 42.156 12.992 1 96.75 280 GLN B C 1
ATOM 4459 O O . GLN B 1 280 ? 7.531 42.125 12.016 1 96.75 280 GLN B O 1
ATOM 4464 N N . LEU B 1 281 ? 6.398 41.094 13.625 1 95.94 281 LEU B N 1
ATOM 4465 C CA . LEU B 1 281 ? 6.762 39.781 13.133 1 95.94 281 LEU B CA 1
ATOM 4466 C C . LEU B 1 281 ? 6.238 39.562 11.719 1 95.94 281 LEU B C 1
ATOM 4468 O O . LEU B 1 281 ? 6.965 39.062 10.852 1 95.94 281 LEU B O 1
ATOM 4472 N N . ASP B 1 282 ? 4.98 39.906 11.508 1 95.88 282 ASP B N 1
ATOM 4473 C CA . ASP B 1 282 ? 4.332 39.719 10.211 1 95.88 282 ASP B CA 1
ATOM 4474 C C . ASP B 1 282 ? 5.082 40.469 9.117 1 95.88 282 ASP B C 1
ATOM 4476 O O . ASP B 1 282 ? 5.34 39.938 8.047 1 95.88 282 ASP B O 1
ATOM 4480 N N . ASN B 1 283 ? 5.402 41.719 9.445 1 94.81 283 ASN B N 1
ATOM 4481 C CA . ASN B 1 283 ? 6.105 42.562 8.492 1 94.81 283 ASN B CA 1
ATOM 4482 C C . ASN B 1 283 ? 7.492 42.031 8.172 1 94.81 283 ASN B C 1
ATOM 4484 O O . ASN B 1 283 ? 7.91 42 7.012 1 94.81 283 ASN B O 1
ATOM 4488 N N . GLU B 1 284 ? 8.203 41.594 9.18 1 91.25 284 GLU B N 1
ATOM 4489 C CA . GLU B 1 284 ? 9.539 41.031 8.969 1 91.25 284 GLU B CA 1
ATOM 4490 C C . GLU B 1 284 ? 9.477 39.719 8.18 1 91.25 284 GLU B C 1
ATOM 4492 O O . GLU B 1 284 ? 10.336 39.469 7.336 1 91.25 284 GLU B O 1
ATOM 4497 N N . GLY B 1 285 ? 8.492 38.938 8.547 1 91.38 285 GLY B N 1
ATOM 4498 C CA . GLY B 1 285 ? 8.305 37.719 7.797 1 91.38 285 GLY B CA 1
ATOM 4499 C C . GLY B 1 285 ? 8.016 37.938 6.324 1 91.38 285 GLY B C 1
ATOM 4500 O O . GLY B 1 285 ? 8.617 37.312 5.461 1 91.38 285 GLY B O 1
ATOM 4501 N N . ARG B 1 286 ? 7.133 38.844 6.027 1 91.44 286 ARG B N 1
ATOM 4502 C CA . ARG B 1 286 ? 6.785 39.188 4.652 1 91.44 286 ARG B CA 1
ATOM 4503 C C . ARG B 1 286 ? 7.996 39.719 3.9 1 91.44 286 ARG B C 1
ATOM 4505 O O . ARG B 1 286 ? 8.188 39.438 2.719 1 91.44 286 ARG B O 1
ATOM 4512 N N . ALA B 1 287 ? 8.734 40.562 4.582 1 89.31 287 ALA B N 1
ATOM 4513 C CA . ALA B 1 287 ? 9.93 41.125 3.969 1 89.31 287 ALA B CA 1
ATOM 4514 C C . ALA B 1 287 ? 10.93 40.031 3.607 1 89.31 287 ALA B C 1
ATOM 4516 O O . ALA B 1 287 ? 11.547 40.094 2.541 1 89.31 287 ALA B O 1
ATOM 4517 N N . GLU B 1 288 ? 11.086 39.156 4.52 1 87.19 288 GLU B N 1
ATOM 4518 C CA . GLU B 1 288 ? 11.984 38.031 4.258 1 87.19 288 GLU B CA 1
ATOM 4519 C C . GLU B 1 288 ? 11.492 37.188 3.08 1 87.19 288 GLU B C 1
ATOM 4521 O O . GLU B 1 288 ? 12.281 36.781 2.236 1 87.19 288 GLU B O 1
ATOM 4526 N N . TRP B 1 289 ? 10.211 36.906 3.014 1 87.88 289 TRP B N 1
ATOM 4527 C CA . TRP B 1 289 ? 9.609 36.125 1.922 1 87.88 289 TRP B CA 1
ATOM 4528 C C . TRP B 1 289 ? 9.789 36.875 0.594 1 87.88 289 TRP B C 1
ATOM 4530 O O . TRP B 1 289 ? 10.141 36.25 -0.416 1 87.88 289 TRP B O 1
ATOM 4540 N N . GLY B 1 290 ? 9.531 38.125 0.63 1 88.31 290 GLY B N 1
ATOM 4541 C CA . GLY B 1 290 ? 9.703 38.938 -0.562 1 88.31 290 GLY B CA 1
ATOM 4542 C C . GLY B 1 290 ? 11.125 38.969 -1.081 1 88.31 290 GLY B C 1
ATOM 4543 O O . GLY B 1 290 ? 11.352 38.969 -2.293 1 88.31 290 GLY B O 1
ATOM 4544 N N . SER B 1 291 ? 12 38.938 -0.184 1 82.06 291 SER B N 1
ATOM 4545 C CA . SER B 1 291 ? 13.406 38.969 -0.577 1 82.06 291 SER B CA 1
ATOM 4546 C C . SER B 1 291 ? 13.844 37.656 -1.192 1 82.06 291 SER B C 1
ATOM 4548 O O . SER B 1 291 ? 14.75 37.625 -2.027 1 82.06 291 SER B O 1
ATOM 4550 N N . ARG B 1 292 ? 13.242 36.594 -0.728 1 76 292 ARG B N 1
ATOM 4551 C CA . ARG B 1 292 ? 13.625 35.281 -1.235 1 76 292 ARG B CA 1
ATOM 4552 C C . ARG B 1 292 ? 12.977 35 -2.59 1 76 292 ARG B C 1
ATOM 4554 O O . ARG B 1 292 ? 13.508 34.219 -3.393 1 76 292 ARG B O 1
ATOM 4561 N N . ASN B 1 293 ? 11.961 35.562 -2.781 1 71.56 293 ASN B N 1
ATOM 4562 C CA . ASN B 1 293 ? 11.219 35.281 -4 1 71.56 293 ASN B CA 1
ATOM 4563 C C . ASN B 1 293 ? 11.312 36.406 -5 1 71.56 293 ASN B C 1
ATOM 4565 O O . ASN B 1 293 ? 10.75 36.344 -6.094 1 71.56 293 ASN B O 1
ATOM 4569 N N . ALA B 1 294 ? 11.828 37.594 -4.59 1 61.41 294 ALA B N 1
ATOM 4570 C CA . ALA B 1 294 ? 12.164 38.656 -5.535 1 61.41 294 ALA B CA 1
ATOM 4571 C C . ALA B 1 294 ? 13.344 38.25 -6.414 1 61.41 294 ALA B C 1
ATOM 4573 O O . ALA B 1 294 ? 13.555 38.844 -7.484 1 61.41 294 ALA B O 1
ATOM 4574 N N . VAL B 1 295 ? 14.047 37.219 -5.973 1 44.56 295 VAL B N 1
ATOM 4575 C CA . VAL B 1 295 ? 15.172 36.938 -6.859 1 44.56 295 VAL B CA 1
ATOM 4576 C C . VAL B 1 295 ? 14.703 36.062 -8.016 1 44.56 295 VAL B C 1
ATOM 4578 O O . VAL B 1 295 ? 13.992 35.062 -7.797 1 44.56 295 VAL B O 1
#

Secondary structure (DSSP, 8-state):
-----GGGG-EEEETTTEEEESS-EEGGGGS-GGG-SS-S-HHHHHHHHHHTGGGT--EEE--TTTTTTHHHHHHHHHHTT-TT-EEEEEE-EEE-STT-EEE---HHHHHHHHHHHHHHHT-SSEEEEEESS--SSS-HHHHHHHHHHHHHTTSEEEEEEES--HHHHHHHTTTS-EEEEE-B--SS--TTHHHHHHHHHHT-EE--BSTT--GGGGSSS-HHHHHHHHHTS-HHHHHHHHHHHH-TTB------S-HHHHHHHHHGGG----HHHHHHHHHHHHHHHHHHH--/-----GGGG-EEEETTTEEEESS-EEGGGGS-GGG-SS-S-HHHHHHHHHHTGGGT--EEE--TTTTTTHHHHHHHHHHTT-TT-EEEEEE-EEE-STT-EEE---HHHHHHHHHHHHHHHT-SSEEEEEESS--SSS-HHHHHHHHHHHHHTTSEEEEEEES--HHHHHHHHTTS-EEEEE-B--SS--TTHHHHHHHHHHT-EE--BSTT--GGGGSSS-HHHHHHHHHTS-HHHHHHHHHHHH-TTB------S-HHHHHHHHHGGG----HHHHHHHHHHHHHHHHHHH--

Foldseek 3Di:
DDFQALCLLPWADQVNNRIFRQAAAEQLACAPALLAAHHPDLVLLLLQLLCCVVRNHQEYEEECCRNNVRSLLSNLVRQPPSPRHAYEYEDQWDDDDRNDTAGHLPLVRRVVRLVVSCVSNVHQAHAEYEHQDHHPPDDSVNSLQSVLVCCVVRNYVAYEYEDDAPVSQVVSVVRPDHREYEYADFLQDCPCVVVVVVCQVVVHAYEHDPHQPLPCQLPDDHLLCVVCVVVVAHSSLSRLLLQSVVGVSRRYHDYDSHNVVSSSNSNSSPDDDDPVRSVRSNVVSHVNNCVVPVD/DDFQALCLLPWADQVNNRIFRQAAAEQLACAPALLAAHHPDLVLLLLQLLCCVVRNHQEYEEECCRNNVRSLLSNLVRQPPSPRHAYEYEDQWDDDDRNDTAGHLPLVRRVCRLVVSCVSNVHQAHAEYEHQDHHPPDDSVNSLQSVLVCCVVRNYVAYEYEDDAPVSQVVSVVRPDHREYEYADFLQDCPCVVVVVVCQVVVHAYEHDPHQPLPCQLPDDHLLCVVCVVVVAHSSLSRLLLQSVVGVSRRYHDYDSHNVVSSSNSNSSPDDDDPVRSVVSNVVSHVNNCVVPVD

Organism: NCBI:txid265959

Sequence (590 aa):
MFTPDARRSGSFMIGGDLEVTRLGFGAMRITGPGIWGEPADRAAALATLRRLPELGINFVDTADAYGPYVSEDLIREALHPYPDTVIATKGGHTRHGPNIWNPVGNPDYLRQCVLMSMRRLGVERIDLWQLHRVGADCTPEQQFEAIATMRAQGLIRHVGLSEVTVDMIERARLYFPVATVQNRFNLVNRYSEDVLDYCTRENIGFIPWAPLAAGGLTRGETFLTRLATEKGVQPGQIALAWLLRRAPVMLPIPGTGSPEHVADNAAAAAIVLSDEEFHQLDNEGRAEWGSRNAVMFTPDARRSGSFMIGGDLEVTRLGFGAMRITGPGIWGEPADRAAALATLRRLPELGINFVDTADAYGPYVSEDLIREALHPYPDTVIATKGGHTRHGPNIWNPVGNPDYLRQCVLMSMRRLGVERIDLWQLHRVGADCTPEQQFEAIATMRAQGLIRHVGLSEVTVDMIERARLYFPVATVQNRFNLVNRYSEDVLDYCTRENIGFIPWAPLAAGGLTRGETFLTRLATEKGVQPGQIALAWLLRRAPVMLPIPGTGSPEHVADNAAAAAIVLSDEEFHQLDNEGRAEWGSRNAV

Solvent-accessible surface area (backbone atoms only — not comparable to full-atom values): 29157 Å² total; per-residue (Å²): 129,90,72,44,39,7,51,59,50,36,68,39,48,44,74,73,76,47,77,29,26,21,37,27,33,24,40,54,48,40,20,12,76,50,38,31,41,67,31,94,51,55,70,43,26,39,48,24,56,53,42,31,64,77,27,39,29,25,28,37,38,48,28,47,56,27,6,58,44,41,31,40,43,48,47,26,74,46,49,58,92,37,91,76,46,48,55,31,34,30,32,23,55,33,55,81,53,61,72,39,79,43,56,41,28,47,46,63,56,36,51,25,38,52,55,51,45,28,60,51,47,70,47,85,48,38,59,30,38,22,41,53,34,83,15,80,83,43,58,65,65,56,35,38,50,43,51,33,52,39,34,74,72,50,46,27,71,33,36,27,40,20,70,69,50,59,68,53,48,58,59,45,49,78,55,40,76,61,18,31,38,35,34,60,33,37,64,34,41,61,85,39,47,69,41,50,53,50,24,51,74,68,70,18,33,31,31,27,45,67,43,67,68,37,64,67,46,74,43,70,98,32,69,56,36,50,51,14,56,74,71,70,51,53,44,63,28,50,50,48,28,48,48,53,68,73,35,85,34,37,30,44,29,68,55,54,36,38,51,68,55,48,45,53,56,24,41,15,30,70,54,79,71,50,72,65,54,44,48,52,51,50,52,52,18,49,50,52,30,46,60,67,64,70,104,131,90,72,42,40,7,52,61,49,37,67,39,49,45,72,72,76,46,76,29,27,21,38,26,32,23,40,54,49,40,21,12,76,49,37,32,40,66,31,94,51,54,68,43,26,39,50,24,57,54,44,30,63,78,27,39,30,25,27,38,38,48,29,46,55,28,7,57,44,42,31,41,42,49,46,28,74,45,47,57,91,37,90,77,46,48,56,30,35,28,30,22,56,34,56,81,54,62,72,40,79,45,58,42,27,47,47,64,57,36,50,25,39,54,54,51,45,28,60,52,48,71,47,84,49,36,59,31,37,22,42,53,34,84,16,80,83,42,57,65,64,57,34,38,49,43,50,35,52,40,34,73,73,48,47,28,71,34,37,26,39,19,70,70,51,61,70,54,49,59,59,43,48,76,54,39,74,63,18,31,39,34,33,61,34,38,65,36,41,62,85,38,48,68,40,51,52,51,23,51,76,69,68,20,31,31,31,26,44,68,42,67,66,36,63,67,46,71,42,69,98,32,71,56,35,51,51,13,57,75,71,71,50,52,44,63,29,50,50,49,29,48,48,53,68,73,35,86,36,38,31,45,29,68,54,54,36,38,51,67,55,49,47,52,57,24,40,16,30,70,54,80,71,49,72,66,56,46,49,51,51,51,50,53,17,49,52,52,29,45,59,66,64,70,103

Nearest PDB structures (foldseek):
  8hnq-assembly1_A  TM=9.872E-01  e=5.976E-41  Devosia sp. D6-9
  3v0u-assembly1_A  TM=9.089E-01  e=2.172E-22  Rauvolfia serpentina
  3v0t-assembly1_A  TM=8.774E-01  e=7.144E-22  Rauvolfia serpentina
  3uyi-assembly1_A-2  TM=8.936E-01  e=2.086E-21  Rauvolfia serpentina
  1pz0-assembly1_A  TM=8.958E-01  e=1.150E-21  Bacillus subtilis

pLDDT: mean 95.55, std 7.98, range [44.25, 98.94]